Protein 4NU3 (pdb70)

Radius of gyration: 23.84 Å; Cα contacts (8 Å, |Δi|>4): 1378; chains: 2; bounding box: 38×52×74 Å

Foldseek 3Di:
DPDDDDFQDQPLLLQAQEEEEAAEAEDDAAAAEGEYEYPPAFPVRYPDQCWDDDDAQQWIDGPRYNYTYGYCPGDPPRNVSSVVNLVSLVVSLCVLQPDDDWPEECVVVQEQEPEEAEATEYEYCAHHEHEAEYEDEDALPTAYRHHEAYEYEYEAQYEYHYYHNHAQARYEYHYAAEYEAYAQYEEGHEYSYAAEYEYDHAYEYAYHHYHHYYYYYYHYYGHYHD/DPDDDDFQDQPLLLQAQEEEEAAEAEDDAAAEEGEYEYPPAFCVRHYDQPWDDDDAQQWIDGPRYNYTYGYCPGDPPRVVSSVVSLVSLVVSLCVLQPDDDWPEECVVVQEQAPEEAEATEYEYCAHHEHAAEYEDEDALPTAHRYHEAYEYEYEAPYEYHYYHNDAQARYEYHYAAEYEAYACYEEGHEYSYAAEYEYDHAYEYAYHHYHHHYYYYYHYYGYYD

Secondary structure (DSSP, 8-state):
----PPPPP-GGGGGEEEEESSEEEEES--EEESEEEE-SS-GGGEESS--B-SS-SS-BB-TTEES-EEETTS-TTHHHHHHHHHHHHHHHHHHHHT--S-SEESGGGGB-TT-EE-SEEEEESS-EEE-S-EEEE--TT--EEEEESS-EEE-TT-BEEEETT--GGGEEEEESS-EEE-TT-EEEEEEEESS-EEE-TT-EEEEEEEESSEEEEES-EEE---/-----PPP--GGGGGEEEEESSEEEEES--EEESEEEESSS-GGGEESS--B-SS-SS-BB-TTEES-EEETTS-TTHHHHHHHHHHHHHHHHHHHHT--S-SEESGGGGB-TT-EE-SEEEEESS-EEE-S-EEEE--TT--EEEEESS-EEE-TT-BEEEETT--GGGEEEEESS-EEE-TT-EEEEEEEESS-EEE-TT-EEEEEEEESSEEEEES-EEE--

B-factor: mean 10.72, std 6.38, range [4.36, 47.34]

Sequence (451 aa):
SGQTLDLVNLGVAANFAILSKTGITDVYKSAITGDIGVVSPAAATYITTGFGLTQDSSTTYATSPQVTGLIYAADYSTPTPSRLTTAVGDMQIAYDNAAGRLNPDFLNLGAGTIGGKTLTPGLYKWTSTLNIPTDITISGSSTDVWIFQVAGNLNMSSAVRITLAGGAQAKNIFWQTAGAVTLGSTSHFEGNILSQTGINMKTAASINGRMMAQTAVTLQMNTVTIPQSGQTLDLVNLGVAANFAILSKTGITDVYKSAITGDIGVVSPAAATYITGFGLTQDSSTTYATSPQVTGLIYAADYSTPTPSRLTTAVGDMQIAYDNAAGRLNPDFLNLGAGTIGGKTLTPGLYKWTSTLNIPTDITISGSSTDVWIFQVAGNLNMSSAVRITLAGGAQAKNIFWQTAGAVTLGSTSHFEGNILSQTGINMKTAASINGRMMAQTAVTLQMNTVTIP

Organism: Flavobacterium frigoris (strain PS1) (NCBI:txid1086011)

InterPro domains:
  IPR021884 Ice-binding protein [PF11999] (75-273)

Structure (mmCIF, N/CA/C/O backbone):
data_4NU3
#
_entry.id   4NU3
#
_cell.length_a   31.681
_cell.length_b   51.459
_cell.length_c   75.230
_cell.angle_alpha   104.41
_cell.angle_beta   96.85
_cell.angle_gamma   97.67
#
_symmetry.space_group_name_H-M   'P 1'
#
loop_
_entity.id
_entity.type
_entity.pdbx_description
1 polymer 'ice-binding protein'
2 non-polymer 'SULFATE ION'
3 non-polymer 'SODIUM ION'
4 water water
#
loop_
_atom_site.group_PDB
_atom_site.id
_atom_site.type_symbol
_atom_site.label_atom_id
_atom_site.label_alt_id
_atom_site.label_comp_id
_atom_site.label_asym_id
_atom_site.label_entity_id
_atom_site.label_seq_id
_atom_site.pdbx_PDB_ins_code
_atom_site.Cartn_x
_atom_site.Cartn_y
_atom_site.Cartn_z
_atom_site.occupancy
_atom_site.B_iso_or_equiv
_atom_site.auth_seq_id
_atom_site.auth_comp_id
_atom_site.auth_asym_id
_atom_site.auth_atom_id
_atom_site.pdbx_PDB_model_num
ATOM 1 N N . SER A 1 30 ? -6.092 -16.261 22.107 1.00 25.12 31 SER A N 1
ATOM 2 C CA . SER A 1 30 ? -5.836 -15.352 23.259 1.00 23.89 31 SER A CA 1
ATOM 3 C C . SER A 1 30 ? -4.861 -14.262 22.843 1.00 20.39 31 SER A C 1
ATOM 4 O O . SER A 1 30 ? -4.335 -14.260 21.740 1.00 23.14 31 SER A O 1
ATOM 7 N N . GLY A 1 31 ? -4.617 -13.300 23.713 1.00 16.28 32 GLY A N 1
ATOM 8 C CA . GLY A 1 31 ? -3.649 -12.280 23.359 1.00 12.71 32 GLY A CA 1
ATOM 9 C C . GLY A 1 31 ? -4.308 -11.050 22.810 1.00 10.24 32 GLY A C 1
ATOM 10 O O . GLY A 1 31 ? -5.357 -10.701 23.254 1.00 9.77 32 GLY A O 1
ATOM 11 N N . GLN A 1 32 ? -3.680 -10.387 21.869 1.00 9.60 33 GLN A N 1
ATOM 12 C CA . GLN A 1 32 ? -4.210 -9.151 21.358 1.00 8.99 33 GLN A CA 1
ATOM 13 C C . GLN A 1 32 ? -5.536 -9.398 20.691 1.00 9.59 33 GLN A C 1
ATOM 14 O O . GLN A 1 32 ? -5.693 -10.294 19.894 1.00 11.56 33 GLN A O 1
ATOM 20 N N . THR A 1 33 ? -6.525 -8.546 21.024 1.00 8.58 34 THR A N 1
ATOM 21 C CA . THR A 1 33 ? -7.872 -8.758 20.540 1.00 8.60 34 THR A CA 1
ATOM 22 C C . THR A 1 33 ? -8.140 -8.187 19.142 1.00 10.00 34 THR A C 1
ATOM 23 O O . THR A 1 33 ? -9.090 -8.559 18.482 1.00 10.90 34 THR A O 1
ATOM 27 N N . LEU A 1 34 ? -7.348 -7.235 18.743 1.00 10.24 35 LEU A N 1
ATOM 28 C CA . LEU A 1 34 ? -7.562 -6.598 17.446 1.00 9.75 35 LEU A CA 1
ATOM 29 C C . LEU A 1 34 ? -7.292 -7.487 16.295 1.00 11.07 35 LEU A C 1
ATOM 30 O O . LEU A 1 34 ? -6.189 -7.966 16.171 1.00 12.13 35 LEU A O 1
ATOM 35 N N . ASP A 1 35 ? -8.301 -7.797 15.482 1.00 11.11 36 ASP A N 1
ATOM 36 C CA . ASP A 1 35 ? -8.092 -8.788 14.428 1.00 13.27 36 ASP A CA 1
ATOM 37 C C . ASP A 1 35 ? -7.433 -8.202 13.170 1.00 10.13 36 ASP A C 1
ATOM 38 O O . ASP A 1 35 ? -7.614 -7.006 12.805 1.00 8.98 36 ASP A O 1
ATOM 43 N N . LEU A 1 36 ? -6.659 -9.013 12.484 1.00 10.49 37 LEU A N 1
ATOM 44 C CA . LEU A 1 36 ? -6.102 -8.678 11.188 1.00 11.74 37 LEU A CA 1
ATOM 45 C C . LEU A 1 36 ? -7.206 -8.283 10.227 1.00 9.64 37 LEU A C 1
ATOM 46 O O . LEU A 1 36 ? -8.328 -8.677 10.338 1.00 8.31 37 LEU A O 1
ATOM 51 N N . VAL A 1 37 ? -6.836 -7.471 9.227 1.00 8.69 38 VAL A N 1
ATOM 52 C CA . VAL A 1 37 ? -7.703 -7.192 8.086 1.00 7.82 38 VAL A CA 1
ATOM 53 C C . VAL A 1 37 ? -7.444 -8.329 7.095 1.00 8.19 38 VAL A C 1
ATOM 54 O O . VAL A 1 37 ? -6.339 -8.492 6.555 1.00 9.39 38 VAL A O 1
ATOM 58 N N . ASN A 1 38 ? -8.498 -8.968 6.696 1.00 8.40 39 ASN A N 1
ATOM 59 C CA . ASN A 1 38 ? -8.480 -9.987 5.661 1.00 9.63 39 ASN A CA 1
ATOM 60 C C . ASN A 1 38 ? -8.471 -9.334 4.265 1.00 8.06 39 ASN A C 1
ATOM 61 O O . ASN A 1 38 ? -9.429 -8.683 3.865 1.00 7.76 39 ASN A O 1
ATOM 66 N N . LEU A 1 39 ? -7.400 -9.548 3.502 1.00 6.81 40 LEU A N 1
ATOM 67 C CA . LEU A 1 39 ? -7.301 -8.999 2.153 1.00 7.01 40 LEU A CA 1
ATOM 68 C C . LEU A 1 39 ? -7.875 -9.926 1.092 1.00 7.27 40 LEU A C 1
ATOM 69 O O . LEU A 1 39 ? -7.935 -9.531 -0.082 1.00 7.41 40 LEU A O 1
ATOM 74 N N . GLY A 1 40 ? -8.208 -11.169 1.433 1.00 7.37 41 GLY A N 1
ATOM 75 C CA . GLY A 1 40 ? -8.692 -12.096 0.423 1.00 7.50 41 GLY A CA 1
ATOM 76 C C . GLY A 1 40 ? -7.645 -12.277 -0.682 1.00 7.57 41 GLY A C 1
ATOM 77 O O . GLY A 1 40 ? -6.444 -12.315 -0.388 1.00 8.33 41 GLY A O 1
ATOM 78 N N . VAL A 1 41 ? -8.119 -12.321 -1.939 1.00 8.01 42 VAL A N 1
ATOM 79 C CA . VAL A 1 41 ? -7.279 -12.590 -3.099 1.00 9.97 42 VAL A CA 1
ATOM 80 C C . VAL A 1 41 ? -6.387 -11.374 -3.354 1.00 8.41 42 VAL A C 1
ATOM 81 O O . VAL A 1 41 ? -5.333 -11.525 -3.977 1.00 8.40 42 VAL A O 1
ATOM 85 N N . ALA A 1 42 ? -6.737 -10.191 -2.857 1.00 8.35 43 ALA A N 1
ATOM 86 C CA . ALA A 1 42 ? -5.829 -9.022 -2.957 1.00 7.95 43 ALA A CA 1
ATOM 87 C C . ALA A 1 42 ? -4.458 -9.261 -2.290 1.00 7.64 43 ALA A C 1
ATOM 88 O O . ALA A 1 42 ? -3.488 -8.592 -2.691 1.00 8.53 43 ALA A O 1
ATOM 90 N N . ALA A 1 43 ? -4.352 -10.208 -1.315 1.00 7.07 44 ALA A N 1
ATOM 91 C CA . ALA A 1 43 ? -3.086 -10.501 -0.679 1.00 7.42 44 ALA A CA 1
ATOM 92 C C . ALA A 1 43 ? -2.095 -11.008 -1.715 1.00 7.49 44 ALA A C 1
ATOM 93 O O . ALA A 1 43 ? -0.923 -11.015 -1.417 1.00 8.07 44 ALA A O 1
ATOM 95 N N . ASN A 1 44 ? -2.542 -11.444 -2.880 1.00 8.45 45 ASN A N 1
ATOM 96 C CA . ASN A 1 44 ? -1.609 -11.995 -3.872 1.00 9.86 45 ASN A CA 1
ATOM 97 C C . ASN A 1 44 ? -0.933 -10.999 -4.761 1.00 9.78 45 ASN A C 1
ATOM 98 O O . ASN A 1 44 ? -0.165 -11.349 -5.619 1.00 11.77 45 ASN A O 1
ATOM 103 N N . PHE A 1 45 ? -1.128 -9.745 -4.498 1.00 6.16 46 PHE A N 1
ATOM 104 C CA . PHE A 1 45 ? -0.578 -8.611 -5.258 1.00 7.44 46 PHE A CA 1
ATOM 105 C C . PHE A 1 45 ? 0.302 -7.730 -4.403 1.00 7.41 46 PHE A C 1
ATOM 106 O O . PHE A 1 45 ? -0.005 -7.397 -3.230 1.00 8.12 46 PHE A O 1
ATOM 114 N N . ALA A 1 46 ? 1.428 -7.307 -5.005 1.00 7.15 47 ALA A N 1
ATOM 115 C CA . ALA A 1 46 ? 2.175 -6.217 -4.419 1.00 6.57 47 ALA A CA 1
ATOM 116 C C . ALA A 1 46 ? 1.480 -4.900 -4.754 1.00 5.69 47 ALA A C 1
ATOM 117 O O . ALA A 1 46 ? 1.559 -3.958 -4.009 1.00 6.48 47 ALA A O 1
ATOM 119 N N . ILE A 1 47 ? 0.821 -4.798 -5.942 1.00 5.87 48 ILE A N 1
ATOM 120 C CA . ILE A 1 47 ? 0.128 -3.597 -6.365 1.00 5.74 48 ILE A CA 1
ATOM 121 C C . ILE A 1 47 ? -1.198 -4.055 -7.009 1.00 5.61 48 ILE A C 1
ATOM 122 O O . ILE A 1 47 ? -1.176 -4.904 -7.909 1.00 6.30 48 ILE A O 1
ATOM 127 N N . LEU A 1 48 ? -2.326 -3.409 -6.622 1.00 5.39 49 LEU A N 1
ATOM 128 C CA . LEU A 1 48 ? -3.563 -3.645 -7.191 1.00 5.77 49 LEU A CA 1
ATOM 129 C C . LEU A 1 48 ? -4.285 -2.342 -7.281 1.00 6.91 49 LEU A C 1
ATOM 130 O O . LEU A 1 48 ? -4.402 -1.689 -6.291 1.00 7.05 49 LEU A O 1
ATOM 135 N N . SER A 1 49 ? -4.765 -2.000 -8.477 1.00 6.86 50 SER A N 1
ATOM 136 C CA . SER A 1 49 ? -5.547 -0.772 -8.596 1.00 6.77 50 SER A CA 1
ATOM 137 C C . SER A 1 49 ? -6.678 -0.947 -9.569 1.00 7.56 50 SER A C 1
ATOM 138 O O . SER A 1 49 ? -6.798 -1.916 -10.285 1.00 7.34 50 SER A O 1
ATOM 141 N N . LYS A 1 50 ? -7.545 0.074 -9.592 1.00 6.58 51 LYS A N 1
ATOM 142 C CA . LYS A 1 50 ? -8.692 0.049 -10.472 1.00 6.09 51 LYS A CA 1
ATOM 143 C C . LYS A 1 50 ? -8.554 0.753 -11.786 1.00 6.56 51 LYS A C 1
ATOM 144 O O . LYS A 1 50 ? -9.176 0.368 -12.738 1.00 6.97 51 LYS A O 1
ATOM 150 N N . THR A 1 51 ? -7.780 1.832 -11.808 1.00 6.72 52 THR A N 1
ATOM 151 C CA . THR A 1 51 ? -7.756 2.718 -12.967 1.00 7.96 52 THR A CA 1
ATOM 152 C C . THR A 1 51 ? -6.421 2.740 -13.611 1.00 8.84 52 THR A C 1
ATOM 153 O O . THR A 1 51 ? -6.287 3.279 -14.704 1.00 9.62 52 THR A O 1
ATOM 157 N N . GLY A 1 52 ? -5.377 2.297 -12.953 1.00 7.13 53 GLY A N 1
ATOM 158 C CA . GLY A 1 52 ? -4.120 2.242 -13.683 1.00 7.46 53 GLY A CA 1
ATOM 159 C C . GLY A 1 52 ? -2.920 2.232 -12.808 1.00 7.66 53 GLY A C 1
ATOM 160 O O . GLY A 1 52 ? -2.999 2.375 -11.598 1.00 7.73 53 GLY A O 1
ATOM 161 N N . ILE A 1 53 ? -1.795 1.893 -13.420 1.00 8.09 54 ILE A N 1
ATOM 162 C CA . ILE A 1 53 ? -0.511 1.968 -12.760 1.00 9.25 54 ILE A CA 1
ATOM 163 C C . ILE A 1 53 ? 0.461 2.685 -13.686 1.00 10.38 54 ILE A C 1
ATOM 164 O O . ILE A 1 53 ? 0.662 2.220 -14.830 1.00 11.42 54 ILE A O 1
ATOM 169 N N . THR A 1 54 ? 1.027 3.825 -13.234 1.00 9.23 55 THR A N 1
ATOM 170 C CA . THR A 1 54 ? 1.959 4.663 -14.041 1.00 9.77 55 THR A CA 1
ATOM 171 C C . THR A 1 54 ? 3.352 4.477 -13.438 1.00 9.20 55 THR A C 1
ATOM 172 O O . THR A 1 54 ? 3.571 4.710 -12.239 1.00 10.22 55 THR A O 1
ATOM 176 N N . ASP A 1 55 ? 4.340 4.036 -14.244 1.00 7.89 56 ASP A N 1
ATOM 177 C CA . ASP A 1 55 ? 5.713 3.819 -13.772 1.00 7.87 56 ASP A CA 1
ATOM 178 C C . ASP A 1 55 ? 6.650 4.660 -14.659 1.00 6.63 56 ASP A C 1
ATOM 179 O O . ASP A 1 55 ? 6.513 4.671 -15.867 1.00 6.19 56 ASP A O 1
ATOM 184 N N . VAL A 1 56 ? 7.593 5.313 -14.007 1.00 6.55 57 VAL A N 1
ATOM 185 C CA . VAL A 1 56 ? 8.688 5.916 -14.734 1.00 7.19 57 VAL A CA 1
ATOM 186 C C . VAL A 1 56 ? 10.029 5.523 -14.115 1.00 6.94 57 VAL A C 1
ATOM 187 O O . VAL A 1 56 ? 10.070 5.087 -12.945 1.00 7.00 57 VAL A O 1
ATOM 191 N N . TYR A 1 57 ? 11.060 5.547 -14.920 1.00 7.54 58 TYR A N 1
ATOM 192 C CA . TYR A 1 57 ? 12.381 5.081 -14.618 1.00 7.85 58 TYR A CA 1
ATOM 193 C C . TYR A 1 57 ? 12.299 3.552 -14.360 1.00 6.98 58 TYR A C 1
ATOM 194 O O . TYR A 1 57 ? 11.379 2.936 -14.804 1.00 7.45 58 TYR A O 1
ATOM 203 N N . LYS A 1 58 ? 13.296 2.941 -13.683 1.00 7.65 59 LYS A N 1
ATOM 204 C CA . LYS A 1 58 ? 13.310 1.479 -13.490 1.00 7.75 59 LYS A CA 1
ATOM 205 C C . LYS A 1 58 ? 13.008 1.149 -12.044 1.00 6.85 59 LYS A C 1
ATOM 206 O O . LYS A 1 58 ? 13.800 1.404 -11.150 1.00 8.35 59 LYS A O 1
ATOM 212 N N . SER A 1 59 ? 11.795 0.677 -11.789 1.00 6.80 60 SER A N 1
ATOM 213 C CA . SER A 1 59 ? 11.333 0.125 -10.529 1.00 6.42 60 SER A CA 1
ATOM 214 C C . SER A 1 59 ? 11.707 -1.356 -10.413 1.00 6.33 60 SER A C 1
ATOM 215 O O . SER A 1 59 ? 12.211 -1.960 -11.364 1.00 7.91 60 SER A O 1
ATOM 218 N N . ALA A 1 60 ? 11.646 -1.826 -9.202 1.00 6.54 61 ALA A N 1
ATOM 219 C CA . ALA A 1 60 ? 11.890 -3.257 -8.853 1.00 5.42 61 ALA A CA 1
ATOM 220 C C . ALA A 1 60 ? 10.781 -3.731 -7.986 1.00 5.31 61 ALA A C 1
ATOM 221 O O . ALA A 1 60 ? 10.777 -3.465 -6.807 1.00 5.24 61 ALA A O 1
ATOM 223 N N . ILE A 1 61 ? 9.826 -4.367 -8.624 1.00 5.28 62 ILE A N 1
ATOM 224 C CA . ILE A 1 61 ? 8.639 -4.849 -7.946 1.00 6.27 62 ILE A CA 1
ATOM 225 C C . ILE A 1 61 ? 8.830 -6.368 -7.658 1.00 5.82 62 ILE A C 1
ATOM 226 O O . ILE A 1 61 ? 9.376 -7.089 -8.493 1.00 7.31 62 ILE A O 1
ATOM 231 N N . THR A 1 62 ? 8.492 -6.816 -6.436 1.00 5.53 63 THR A N 1
ATOM 232 C CA . THR A 1 62 ? 8.441 -8.250 -6.066 1.00 5.95 63 THR A CA 1
ATOM 233 C C . THR A 1 62 ? 7.026 -8.512 -5.709 1.00 5.13 63 THR A C 1
ATOM 234 O O . THR A 1 62 ? 6.529 -7.963 -4.762 1.00 5.94 63 THR A O 1
ATOM 238 N N . GLY A 1 63 ? 6.429 -9.487 -6.428 1.00 4.93 64 GLY A N 1
ATOM 239 C CA . GLY A 1 63 ? 5.091 -9.787 -6.359 1.00 5.43 64 GLY A CA 1
ATOM 240 C C . GLY A 1 63 ? 4.282 -9.350 -7.571 1.00 5.77 64 GLY A C 1
ATOM 241 O O . GLY A 1 63 ? 4.747 -8.591 -8.374 1.00 5.79 64 GLY A O 1
ATOM 242 N N . ASP A 1 64 ? 3.070 -9.838 -7.628 1.00 5.82 65 ASP A N 1
ATOM 243 C CA . ASP A 1 64 ? 2.199 -9.652 -8.759 1.00 6.63 65 ASP A CA 1
ATOM 244 C C . ASP A 1 64 ? 1.549 -8.264 -8.777 1.00 6.83 65 ASP A C 1
ATOM 245 O O . ASP A 1 64 ? 1.390 -7.593 -7.765 1.00 7.13 65 ASP A O 1
ATOM 250 N N . ILE A 1 65 ? 1.185 -7.770 -9.985 1.00 6.79 66 ILE A N 1
ATOM 251 C CA . ILE A 1 65 ? 0.520 -6.449 -10.114 1.00 7.12 66 ILE A CA 1
ATOM 252 C C . ILE A 1 65 ? -0.701 -6.624 -10.954 1.00 6.53 66 ILE A C 1
ATOM 253 O O . ILE A 1 65 ? -0.774 -7.471 -11.818 1.00 6.81 66 ILE A O 1
ATOM 258 N N . GLY A 1 66 ? -1.754 -5.916 -10.572 1.00 6.26 67 GLY A N 1
ATOM 259 C CA . GLY A 1 66 ? -2.980 -6.039 -11.323 1.00 6.83 67 GLY A CA 1
ATOM 260 C C . GLY A 1 66 ? -3.815 -4.804 -11.369 1.00 5.98 67 GLY A C 1
ATOM 261 O O . GLY A 1 66 ? -3.749 -3.970 -10.472 1.00 7.30 67 GLY A O 1
ATOM 262 N N A VAL A 1 67 ? -4.640 -4.708 -12.431 0.62 7.07 68 VAL A N 1
ATOM 263 N N B VAL A 1 67 ? -4.546 -4.650 -12.491 0.38 6.40 68 VAL A N 1
ATOM 264 C CA A VAL A 1 67 ? -5.515 -3.566 -12.685 0.62 6.50 68 VAL A CA 1
ATOM 265 C CA B VAL A 1 67 ? -5.566 -3.608 -12.645 0.38 5.86 68 VAL A CA 1
ATOM 266 C C A VAL A 1 67 ? -6.870 -4.097 -13.205 0.62 5.89 68 VAL A C 1
ATOM 267 C C B VAL A 1 67 ? -6.892 -4.150 -13.152 0.38 5.65 68 VAL A C 1
ATOM 268 O O A VAL A 1 67 ? -6.910 -4.927 -14.129 0.62 6.11 68 VAL A O 1
ATOM 269 O O B VAL A 1 67 ? -6.951 -5.013 -14.016 0.38 5.68 68 VAL A O 1
ATOM 276 N N . SER A 1 68 ? -7.954 -3.617 -12.561 1.00 5.61 69 SER A N 1
ATOM 277 C CA . SER A 1 68 ? -9.316 -3.921 -12.973 1.00 6.01 69 SER A CA 1
ATOM 278 C C . SER A 1 68 ? -10.255 -2.920 -12.311 1.00 6.36 69 SER A C 1
ATOM 279 O O . SER A 1 68 ? -10.105 -2.689 -11.133 1.00 6.63 69 SER A O 1
ATOM 282 N N . PRO A 1 69 ? -11.273 -2.405 -13.035 1.00 6.86 70 PRO A N 1
ATOM 283 C CA . PRO A 1 69 ? -11.724 -2.789 -14.338 1.00 6.99 70 PRO A CA 1
ATOM 284 C C . PRO A 1 69 ? -10.964 -2.228 -15.524 1.00 8.15 70 PRO A C 1
ATOM 285 O O . PRO A 1 69 ? -11.322 -2.607 -16.635 1.00 8.61 70 PRO A O 1
ATOM 289 N N . ALA A 1 70 ? -9.980 -1.352 -15.319 1.00 7.11 71 ALA A N 1
ATOM 290 C CA . ALA A 1 70 ? -9.222 -0.860 -16.466 1.00 7.48 71 ALA A CA 1
ATOM 291 C C . ALA A 1 70 ? -8.439 -1.969 -17.150 1.00 7.78 71 ALA A C 1
ATOM 292 O O . ALA A 1 70 ? -8.035 -2.944 -16.548 1.00 8.19 71 ALA A O 1
ATOM 294 N N . ALA A 1 71 ? -8.122 -1.709 -18.424 1.00 8.74 72 ALA A N 1
ATOM 295 C CA . ALA A 1 71 ? -7.384 -2.653 -19.264 1.00 9.39 72 ALA A CA 1
ATOM 296 C C . ALA A 1 71 ? -5.907 -2.434 -19.128 1.00 9.54 72 ALA A C 1
ATOM 297 O O . ALA A 1 71 ? -5.428 -1.467 -18.526 1.00 8.43 72 ALA A O 1
ATOM 299 N N . ALA A 1 72 ? -5.146 -3.331 -19.754 1.00 9.34 73 ALA A N 1
ATOM 300 C CA . ALA A 1 72 ? -3.689 -3.338 -19.666 1.00 9.53 73 ALA A CA 1
ATOM 301 C C . ALA A 1 72 ? -3.030 -2.103 -20.272 1.00 9.61 73 ALA A C 1
ATOM 302 O O . ALA A 1 72 ? -1.951 -1.708 -19.851 1.00 9.70 73 ALA A O 1
ATOM 304 N N . THR A 1 73 ? -3.741 -1.444 -21.163 1.00 8.95 74 THR A N 1
ATOM 305 C CA . THR A 1 73 ? -3.277 -0.173 -21.726 1.00 10.54 74 THR A CA 1
ATOM 306 C C . THR A 1 73 ? -3.099 0.912 -20.639 1.00 9.20 74 THR A C 1
ATOM 307 O O . THR A 1 73 ? -2.352 1.845 -20.805 1.00 9.70 74 THR A O 1
ATOM 311 N N . TYR A 1 74 ? -3.731 0.709 -19.452 1.00 8.72 75 TYR A N 1
ATOM 312 C CA . TYR A 1 74 ? -3.568 1.621 -18.325 1.00 9.17 75 TYR A CA 1
ATOM 313 C C . TYR A 1 74 ? -2.457 1.250 -17.377 1.00 8.73 75 TYR A C 1
ATOM 314 O O . TYR A 1 74 ? -2.307 1.972 -16.362 1.00 9.26 75 TYR A O 1
ATOM 323 N N . ILE A 1 75 ? -1.607 0.312 -17.783 1.00 7.28 76 ILE A N 1
ATOM 324 C CA . ILE A 1 75 ? -0.359 0.010 -17.092 1.00 9.44 76 ILE A CA 1
ATOM 325 C C . ILE A 1 75 ? 0.748 0.503 -17.976 1.00 9.23 76 ILE A C 1
ATOM 326 O O . ILE A 1 75 ? 1.015 -0.093 -19.042 1.00 9.34 76 ILE A O 1
ATOM 331 N N A THR A 1 76 ? 1.447 1.535 -17.533 0.38 9.65 77 THR A N 1
ATOM 332 N N B THR A 1 76 ? 1.371 1.624 -17.590 0.62 9.11 77 THR A N 1
ATOM 333 C CA A THR A 1 76 ? 2.343 2.247 -18.422 0.38 9.98 77 THR A CA 1
ATOM 334 C CA B THR A 1 76 ? 2.369 2.283 -18.451 0.62 8.99 77 THR A CA 1
ATOM 335 C C A THR A 1 76 ? 3.730 2.353 -17.822 0.38 8.59 77 THR A C 1
ATOM 336 C C B THR A 1 76 ? 3.735 2.335 -17.825 0.62 7.77 77 THR A C 1
ATOM 337 O O A THR A 1 76 ? 3.905 2.492 -16.611 0.38 8.67 77 THR A O 1
ATOM 338 O O B THR A 1 76 ? 3.926 2.439 -16.611 0.62 7.86 77 THR A O 1
ATOM 345 N N . GLY A 1 77 ? 4.749 2.214 -18.664 1.00 8.15 78 GLY A N 1
ATOM 346 C CA . GLY A 1 77 ? 6.106 2.353 -18.231 1.00 8.65 78 GLY A CA 1
ATOM 347 C C . GLY A 1 77 ? 6.857 1.063 -17.812 1.00 9.14 78 GLY A C 1
ATOM 348 O O . GLY A 1 77 ? 8.080 1.112 -17.502 1.00 8.46 78 GLY A O 1
ATOM 349 N N . PHE A 1 78 ? 6.144 -0.048 -17.857 1.00 9.80 79 PHE A N 1
ATOM 350 C CA . PHE A 1 78 ? 6.786 -1.291 -17.404 1.00 10.16 79 PHE A CA 1
ATOM 351 C C . PHE A 1 78 ? 7.505 -2.065 -18.516 1.00 12.76 79 PHE A C 1
ATOM 352 O O . PHE A 1 78 ? 8.012 -3.155 -18.241 1.00 14.23 79 PHE A O 1
ATOM 360 N N . GLY A 1 79 ? 7.388 -1.614 -19.758 1.00 12.85 80 GLY A N 1
ATOM 361 C CA . GLY A 1 79 ? 8.011 -2.415 -20.849 1.00 13.80 80 GLY A CA 1
ATOM 362 C C . GLY A 1 79 ? 7.294 -3.756 -20.957 1.00 15.33 80 GLY A C 1
ATOM 363 O O . GLY A 1 79 ? 7.909 -4.803 -21.142 1.00 15.84 80 GLY A O 1
ATOM 364 N N . LEU A 1 80 ? 5.993 -3.690 -20.783 1.00 15.71 81 LEU A N 1
ATOM 365 C CA . LEU A 1 80 ? 5.107 -4.833 -20.689 1.00 17.16 81 LEU A CA 1
ATOM 366 C C . LEU A 1 80 ? 5.163 -5.693 -21.956 1.00 17.07 81 LEU A C 1
ATOM 367 O O . LEU A 1 80 ? 5.034 -5.144 -23.089 1.00 17.88 81 LEU A O 1
ATOM 372 N N . THR A 1 81 ? 5.348 -7.005 -21.817 1.00 15.43 82 THR A N 1
ATOM 373 C CA . THR A 1 81 ? 5.327 -7.915 -22.958 1.00 18.63 82 THR A CA 1
ATOM 374 C C . THR A 1 81 ? 4.366 -9.031 -22.701 1.00 18.93 82 THR A C 1
ATOM 375 O O . THR A 1 81 ? 4.336 -9.632 -21.625 1.00 17.47 82 THR A O 1
ATOM 379 N N . GLN A 1 82 ? 3.518 -9.276 -23.687 1.00 20.23 83 GLN A N 1
ATOM 380 C CA . GLN A 1 82 ? 2.591 -10.357 -23.586 1.00 22.18 83 GLN A CA 1
ATOM 381 C C . GLN A 1 82 ? 2.851 -11.278 -24.752 1.00 23.49 83 GLN A C 1
ATOM 382 O O . GLN A 1 82 ? 2.179 -11.194 -25.774 1.00 25.70 83 GLN A O 1
ATOM 388 N N . ASP A 1 83 ? 3.862 -12.131 -24.603 1.00 24.77 84 ASP A N 1
ATOM 389 C CA . ASP A 1 83 ? 4.402 -12.884 -25.727 1.00 30.19 84 ASP A CA 1
ATOM 390 C C . ASP A 1 83 ? 4.103 -14.379 -25.700 1.00 27.97 84 ASP A C 1
ATOM 391 O O . ASP A 1 83 ? 4.374 -15.078 -26.683 1.00 29.24 84 ASP A O 1
ATOM 396 N N . SER A 1 84 ? 3.550 -14.859 -24.598 1.00 25.66 85 SER A N 1
ATOM 397 C CA . SER A 1 84 ? 3.451 -16.287 -24.357 1.00 22.16 85 SER A CA 1
ATOM 398 C C . SER A 1 84 ? 2.117 -16.748 -23.703 1.00 19.81 85 SER A C 1
ATOM 399 O O . SER A 1 84 ? 1.640 -17.859 -23.891 1.00 21.18 85 SER A O 1
ATOM 402 N N . SER A 1 85 ? 1.560 -15.918 -22.874 1.00 19.14 86 SER A N 1
ATOM 403 C CA . SER A 1 85 ? 0.313 -16.231 -22.207 1.00 17.77 86 SER A CA 1
ATOM 404 C C . SER A 1 85 ? -0.660 -15.172 -22.562 1.00 16.86 8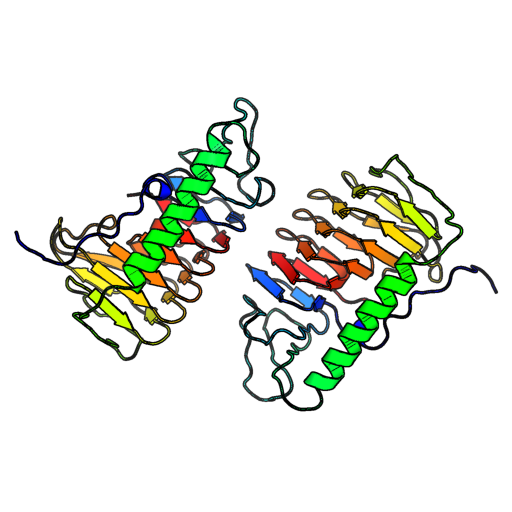6 SER A C 1
ATOM 405 O O . SER A 1 85 ? -0.266 -14.014 -22.663 1.00 18.08 86 SER A O 1
ATOM 408 N N . THR A 1 86 ? -1.933 -15.504 -22.758 1.00 13.39 87 THR A N 1
ATOM 409 C CA . THR A 1 86 ? -2.969 -14.498 -22.823 1.00 12.97 87 THR A CA 1
ATOM 410 C C . THR A 1 86 ? -3.541 -14.192 -21.444 1.00 10.59 87 THR A C 1
ATOM 411 O O . THR A 1 86 ? -4.413 -13.295 -21.354 1.00 10.55 87 THR A O 1
ATOM 415 N N . THR A 1 87 ? -3.064 -14.847 -20.381 1.00 9.56 88 THR A N 1
ATOM 416 C CA . THR A 1 87 ? -3.596 -14.621 -18.988 1.00 8.59 88 THR A CA 1
ATOM 417 C C . THR A 1 87 ? -2.798 -13.582 -18.206 1.00 7.86 88 THR A C 1
ATOM 418 O O . THR A 1 87 ? -3.298 -13.146 -17.170 1.00 8.13 88 THR A O 1
ATOM 422 N N . TYR A 1 88 ? -1.578 -13.316 -18.626 1.00 7.28 89 TYR A N 1
ATOM 423 C CA . TYR A 1 88 ? -0.696 -12.407 -17.907 1.00 7.37 89 TYR A CA 1
ATOM 424 C C . TYR A 1 88 ? 0.327 -11.814 -18.877 1.00 7.22 89 TYR A C 1
ATOM 425 O O . TYR A 1 88 ? 0.467 -12.218 -20.024 1.00 7.91 89 TYR A O 1
ATOM 434 N N . ALA A 1 89 ? 1.036 -10.791 -18.378 1.00 6.90 90 ALA A N 1
ATOM 435 C CA . ALA A 1 89 ? 2.170 -10.213 -19.002 1.00 7.13 90 ALA A CA 1
ATOM 436 C C . ALA A 1 89 ? 3.364 -10.166 -18.114 1.00 6.74 90 ALA A C 1
ATOM 437 O O . ALA A 1 89 ? 3.265 -10.408 -16.925 1.00 6.74 90 ALA A O 1
ATOM 439 N N . THR A 1 90 ? 4.530 -9.905 -18.690 1.00 8.49 91 THR A N 1
ATOM 440 C CA . THR A 1 90 ? 5.784 -9.875 -17.987 1.00 8.66 91 THR A CA 1
ATOM 441 C C . THR A 1 90 ? 6.463 -8.528 -18.158 1.00 7.98 91 THR A C 1
ATOM 442 O O . THR A 1 90 ? 6.161 -7.768 -19.093 1.00 9.50 91 THR A O 1
ATOM 446 N N . SER A 1 91 ? 7.331 -8.178 -17.242 1.00 6.76 92 SER A N 1
ATOM 447 C CA . SER A 1 91 ? 8.170 -6.958 -17.279 1.00 7.53 92 SER A CA 1
ATOM 448 C C . SER A 1 91 ? 9.502 -7.207 -16.654 1.00 8.03 92 SER A C 1
ATOM 449 O O . SER A 1 91 ? 9.576 -7.859 -15.644 1.00 6.55 92 SER A O 1
ATOM 452 N N . PRO A 1 92 ? 10.595 -6.600 -17.172 1.00 8.26 93 PRO A N 1
ATOM 453 C CA . PRO A 1 92 ? 11.934 -6.725 -16.531 1.00 8.58 93 PRO A CA 1
ATOM 454 C C . PRO A 1 92 ? 11.949 -6.075 -15.167 1.00 8.61 93 PRO A C 1
ATOM 455 O O . PRO A 1 92 ? 12.802 -6.422 -14.349 1.00 10.80 93 PRO A O 1
ATOM 459 N N . GLN A 1 93 ? 11.014 -5.194 -14.860 1.00 6.87 94 GLN A N 1
ATOM 460 C CA . GLN A 1 93 ? 10.970 -4.536 -13.600 1.00 6.62 94 GLN A CA 1
ATOM 461 C C . GLN A 1 93 ? 10.179 -5.287 -12.499 1.00 6.49 94 GLN A C 1
ATOM 462 O O . GLN A 1 93 ? 10.063 -4.819 -11.341 1.00 7.31 94 GLN A O 1
ATOM 468 N N . VAL A 1 94 ? 9.590 -6.417 -12.904 1.00 5.67 95 VAL A N 1
ATOM 469 C CA . VAL A 1 94 ? 8.680 -7.127 -11.988 1.00 5.46 95 VAL A CA 1
ATOM 470 C C . VAL A 1 94 ? 9.132 -8.588 -11.824 1.00 5.19 95 VAL A C 1
ATOM 471 O O . VAL A 1 94 ? 9.102 -9.341 -12.785 1.00 6.72 95 VAL A O 1
ATOM 475 N N . THR A 1 95 ? 9.492 -8.965 -10.574 1.00 5.19 96 THR A N 1
ATOM 476 C CA . THR A 1 95 ? 9.705 -10.374 -10.183 1.00 5.89 96 THR A CA 1
ATOM 477 C C . THR A 1 95 ? 8.344 -10.804 -9.775 1.00 6.05 96 THR A C 1
ATOM 478 O O . THR A 1 95 ? 7.992 -10.791 -8.607 1.00 5.90 96 THR A O 1
ATOM 482 N N . GLY A 1 96 ? 7.559 -11.195 -10.769 1.00 5.72 97 GLY A N 1
ATOM 483 C CA . GLY A 1 96 ? 6.153 -11.401 -10.610 1.00 6.18 97 GLY A CA 1
ATOM 484 C C . GLY A 1 96 ? 5.458 -11.240 -11.937 1.00 5.61 97 GLY A C 1
ATOM 485 O O . GLY A 1 96 ? 6.141 -11.109 -12.955 1.00 6.69 97 GLY A O 1
ATOM 486 N N . LEU A 1 97 ? 4.141 -11.297 -11.918 1.00 6.56 98 LEU A N 1
ATOM 487 C CA . LEU A 1 97 ? 3.367 -11.227 -13.210 1.00 8.23 98 LEU A CA 1
ATOM 488 C C . LEU A 1 97 ? 2.383 -10.074 -13.224 1.00 7.34 98 LEU A C 1
ATOM 489 O O . LEU A 1 97 ? 2.022 -9.529 -12.166 1.00 6.97 98 LEU A O 1
ATOM 494 N N . ILE A 1 98 ? 2.083 -9.603 -14.427 1.00 6.99 99 ILE A N 1
ATOM 495 C CA . ILE A 1 98 ? 1.141 -8.495 -14.565 1.00 8.23 99 ILE A CA 1
ATOM 496 C C . ILE A 1 98 ? -0.212 -9.005 -15.085 1.00 7.88 99 ILE A C 1
ATOM 497 O O . ILE A 1 98 ? -0.231 -9.764 -16.071 1.00 6.86 99 ILE A O 1
ATOM 502 N N . TYR A 1 99 ? -1.321 -8.567 -14.444 1.00 7.31 100 TYR A N 1
ATOM 503 C CA . TYR A 1 99 ? -2.683 -9.029 -14.733 1.00 7.27 100 TYR A CA 1
ATOM 504 C C . TYR A 1 99 ? -3.532 -7.762 -15.056 1.00 6.93 100 TYR A C 1
ATOM 505 O O . TYR A 1 99 ? -3.471 -6.783 -14.340 1.00 7.47 100 TYR A O 1
ATOM 514 N N . ALA A 1 100 ? -4.378 -7.885 -16.030 1.00 5.65 101 ALA A N 1
ATOM 515 C CA . ALA A 1 100 ? -5.294 -6.798 -16.468 1.00 6.17 101 ALA A CA 1
ATOM 516 C C . ALA A 1 100 ? -6.620 -7.345 -16.856 1.00 6.23 101 ALA A C 1
ATOM 517 O O . ALA A 1 100 ? -6.741 -8.465 -17.261 1.00 5.83 101 ALA A O 1
ATOM 519 N N . ALA A 1 101 ? -7.671 -6.519 -16.753 1.00 6.55 102 ALA A N 1
ATOM 520 C CA . ALA A 1 101 ? -9.098 -6.897 -16.909 1.00 7.22 102 ALA A CA 1
ATOM 521 C C . ALA A 1 101 ? -9.405 -7.483 -18.244 1.00 8.75 102 ALA A C 1
ATOM 522 O O . ALA A 1 101 ? -10.369 -8.262 -18.320 1.00 11.53 102 ALA A O 1
ATOM 524 N N . ASP A 1 102 ? -8.596 -7.177 -19.284 1.00 8.65 103 ASP A N 1
ATOM 525 C CA . ASP A 1 102 ? -8.880 -7.644 -20.627 1.00 8.82 103 ASP A CA 1
ATOM 526 C C . ASP A 1 102 ? -8.170 -8.921 -21.045 1.00 9.33 103 ASP A C 1
ATOM 527 O O . ASP A 1 102 ? -8.180 -9.320 -22.229 1.00 11.31 103 ASP A O 1
ATOM 532 N N . TYR A 1 103 ? -7.437 -9.500 -20.102 1.00 8.77 104 TYR A N 1
ATOM 533 C CA . TYR A 1 103 ? -6.746 -10.762 -20.372 1.00 8.11 104 TYR A CA 1
ATOM 534 C C . TYR A 1 103 ? -7.752 -11.936 -20.347 1.00 8.61 104 TYR A C 1
ATOM 535 O O . TYR A 1 103 ? -8.932 -11.764 -20.032 1.00 9.60 104 TYR A O 1
ATOM 544 N N . SER A 1 104 ? -7.259 -13.130 -20.619 1.00 9.09 105 SER A N 1
ATOM 545 C CA . SER A 1 104 ? -8.162 -14.290 -20.786 1.00 10.42 105 SER A CA 1
ATOM 546 C C . SER A 1 104 ? -8.363 -14.995 -19.421 1.00 9.38 105 SER A C 1
ATOM 547 O O . SER A 1 104 ? -7.633 -14.743 -18.488 1.00 8.87 105 SER A O 1
ATOM 550 N N . THR A 1 105 ? -9.347 -15.900 -19.336 1.00 9.34 106 THR A N 1
ATOM 551 C CA . THR A 1 105 ? -9.704 -16.677 -18.154 1.00 8.84 106 THR A CA 1
ATOM 552 C C . THR A 1 105 ? -8.491 -17.386 -17.586 1.00 8.17 106 THR A C 1
ATOM 553 O O . THR A 1 105 ? -7.680 -17.936 -18.334 1.00 8.36 106 THR A O 1
ATOM 557 N N . PRO A 1 106 ? -8.268 -17.323 -16.287 1.00 8.16 107 PRO A N 1
ATOM 558 C CA . PRO A 1 106 ? -9.196 -16.874 -15.214 1.00 7.53 107 PRO A CA 1
ATOM 559 C C . PRO A 1 106 ? -9.035 -15.410 -14.825 1.00 7.26 107 PRO A C 1
ATOM 560 O O . PRO A 1 106 ? -9.726 -14.952 -13.900 1.00 7.97 107 PRO A O 1
ATOM 564 N N . THR A 1 107 ? -8.228 -14.657 -15.583 1.00 7.45 108 THR A N 1
ATOM 565 C CA . THR A 1 107 ? -7.753 -13.345 -15.045 1.00 6.90 108 THR A CA 1
ATOM 566 C C . THR A 1 107 ? -8.852 -12.305 -14.780 1.00 6.91 108 THR A C 1
ATOM 567 O O . THR A 1 107 ? -8.865 -11.698 -13.729 1.00 6.54 108 THR A O 1
ATOM 571 N N . PRO A 1 108 ? -9.806 -12.117 -15.715 1.00 6.93 109 PRO A N 1
ATOM 572 C CA . PRO A 1 108 ? -10.827 -11.097 -15.411 1.00 7.14 109 PRO A CA 1
ATOM 573 C C . PRO A 1 108 ? -11.587 -11.384 -14.191 1.00 7.79 109 PRO A C 1
ATOM 574 O O . PRO A 1 108 ? -11.796 -10.502 -13.326 1.00 8.59 109 PRO A O 1
ATOM 578 N N . SER A 1 109 ? -11.976 -12.629 -14.012 1.00 7.50 110 SER A N 1
ATOM 579 C CA . SER A 1 109 ? -12.824 -12.948 -12.828 1.00 6.93 110 SER A CA 1
ATOM 580 C C . SER A 1 109 ? -12.025 -12.888 -11.536 1.00 6.72 110 SER A C 1
ATOM 581 O O . SER A 1 109 ? -12.486 -12.367 -10.551 1.00 6.66 110 SER A O 1
ATOM 584 N N . ARG A 1 110 ? -10.802 -13.357 -11.571 1.00 6.88 111 ARG A N 1
ATOM 585 C CA . ARG A 1 110 ? -9.938 -13.295 -10.441 1.00 7.33 111 ARG A CA 1
ATOM 586 C C . ARG A 1 110 ? -9.644 -11.812 -10.051 1.00 7.00 111 ARG A C 1
ATOM 587 O O . ARG A 1 110 ? -9.695 -11.442 -8.819 1.00 7.07 111 ARG A O 1
ATOM 595 N N . LEU A 1 111 ? -9.476 -10.965 -11.057 1.00 6.51 112 LEU A N 1
ATOM 596 C CA . LEU A 1 111 ? -9.195 -9.517 -10.739 1.00 5.78 112 LEU A CA 1
ATOM 597 C C . LEU A 1 111 ? -10.462 -8.891 -10.162 1.00 5.42 112 LEU A C 1
ATOM 598 O O . LEU A 1 111 ? -10.388 -8.115 -9.191 1.00 5.44 112 LEU A O 1
ATOM 603 N N . THR A 1 112 ? -11.611 -9.244 -10.710 1.00 5.26 113 THR A N 1
ATOM 604 C CA . THR A 1 112 ? -12.854 -8.669 -10.139 1.00 5.20 113 THR A CA 1
ATOM 605 C C . THR A 1 112 ? -12.973 -9.095 -8.697 1.00 5.16 113 THR A C 1
ATOM 606 O O . THR A 1 112 ? -13.377 -8.341 -7.889 1.00 5.65 113 THR A O 1
ATOM 610 N N . THR A 1 113 ? -12.688 -10.385 -8.425 1.00 4.90 114 THR A N 1
ATOM 611 C CA . THR A 1 113 ? -12.719 -10.854 -7.028 1.00 5.55 114 THR A CA 1
ATOM 612 C C . THR A 1 113 ? -11.753 -10.018 -6.181 1.00 5.04 114 THR A C 1
ATOM 613 O O . THR A 1 113 ? -12.049 -9.707 -4.985 1.00 5.47 114 THR A O 1
ATOM 617 N N . ALA A 1 114 ? -10.531 -9.902 -6.694 1.00 5.34 115 ALA A N 1
ATOM 618 C CA . ALA A 1 114 ? -9.477 -9.207 -5.929 1.00 5.15 115 ALA A CA 1
ATOM 619 C C . ALA A 1 114 ? -9.898 -7.798 -5.560 1.00 5.91 115 ALA A C 1
ATOM 620 O O . ALA A 1 114 ? -9.653 -7.312 -4.455 1.00 5.79 115 ALA A O 1
ATOM 622 N N . VAL 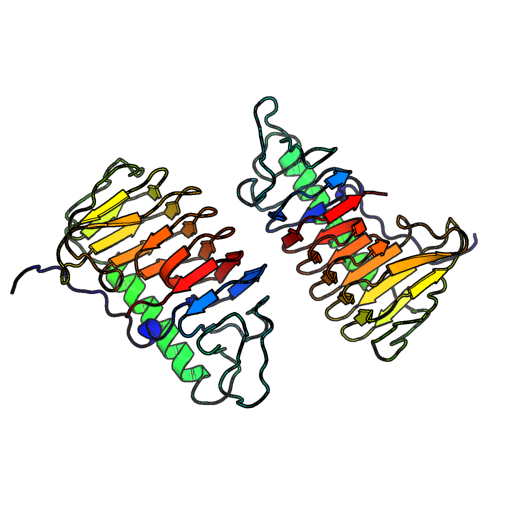A 1 115 ? -10.370 -7.090 -6.547 1.00 6.10 116 VAL A N 1
ATOM 623 C CA . VAL A 1 115 ? -10.819 -5.706 -6.359 1.00 6.17 116 VAL A CA 1
ATOM 624 C C . VAL A 1 115 ? -11.976 -5.624 -5.366 1.00 6.55 116 VAL A C 1
ATOM 625 O O . VAL A 1 115 ? -12.098 -4.721 -4.509 1.00 5.94 116 VAL A O 1
ATOM 629 N N . GLY A 1 116 ? -12.883 -6.626 -5.491 1.00 6.30 117 GLY A N 1
ATOM 630 C CA . GLY A 1 116 ? -13.986 -6.706 -4.540 1.00 5.98 117 GLY A CA 1
ATOM 631 C C . GLY A 1 116 ? -13.496 -6.992 -3.103 1.00 5.87 117 GLY A C 1
ATOM 632 O O . GLY A 1 116 ? -14.058 -6.498 -2.114 1.00 7.27 117 GLY A O 1
ATOM 633 N N . ASP A 1 117 ? -12.440 -7.768 -2.970 1.00 5.93 118 ASP A N 1
ATOM 634 C CA . ASP A 1 117 ? -11.795 -7.997 -1.667 1.00 6.01 118 ASP A CA 1
ATOM 635 C C . ASP A 1 117 ? -11.036 -6.797 -1.186 1.00 5.68 118 ASP A C 1
ATOM 636 O O . ASP A 1 117 ? -11.078 -6.529 0.014 1.00 5.29 118 ASP A O 1
ATOM 641 N N . MET A 1 118 ? -10.352 -6.052 -2.045 1.00 5.87 119 MET A N 1
ATOM 642 C CA . MET A 1 118 ? -9.848 -4.721 -1.661 1.00 6.16 119 MET A CA 1
ATOM 643 C C . MET A 1 118 ? -10.906 -3.813 -1.068 1.00 6.67 119 MET A C 1
ATOM 644 O O . MET A 1 118 ? -10.682 -3.231 0.005 1.00 7.65 119 MET A O 1
ATOM 649 N N . GLN A 1 119 ? -12.060 -3.776 -1.687 1.00 7.00 120 GLN A N 1
ATOM 650 C CA . GLN A 1 119 ? -13.108 -2.915 -1.200 1.00 7.67 120 GLN A CA 1
ATOM 651 C C . GLN A 1 119 ? -13.571 -3.363 0.099 1.00 7.74 120 GLN A C 1
ATOM 652 O O . GLN A 1 119 ? -13.742 -2.562 1.039 1.00 8.87 120 GLN A O 1
ATOM 658 N N . ILE A 1 120 ? -13.851 -4.660 0.171 1.00 6.34 121 ILE A N 1
ATOM 659 C CA . ILE A 1 120 ? -14.193 -5.181 1.518 1.00 7.32 121 ILE A CA 1
ATOM 660 C C . ILE A 1 120 ? -13.144 -4.890 2.669 1.00 6.98 121 ILE A C 1
ATOM 661 O O . ILE A 1 120 ? -13.479 -4.495 3.771 1.00 7.93 121 ILE A O 1
ATOM 666 N N . ALA A 1 121 ? -11.871 -5.093 2.347 1.00 6.37 122 ALA A N 1
ATOM 667 C CA . ALA A 1 121 ? -10.817 -4.828 3.344 1.00 6.23 122 ALA A CA 1
ATOM 668 C C . ALA A 1 121 ? -10.786 -3.352 3.724 1.00 7.07 122 ALA A C 1
ATOM 669 O O . ALA A 1 121 ? -10.537 -3.033 4.882 1.00 6.15 122 ALA A O 1
ATOM 671 N N . TYR A 1 122 ? -10.902 -2.486 2.725 1.00 7.20 123 TYR A N 1
ATOM 672 C CA . TYR A 1 122 ? -10.991 -1.111 3.021 1.00 7.18 123 TYR A CA 1
ATOM 673 C C . TYR A 1 122 ? -12.060 -0.702 3.975 1.00 7.53 123 TYR A C 1
ATOM 674 O O . TYR A 1 122 ? -11.794 -0.032 4.978 1.00 7.91 123 TYR A O 1
ATOM 683 N N . ASP A 1 123 ? -13.294 -1.101 3.682 1.00 7.33 124 ASP A N 1
ATOM 684 C CA . ASP A 1 123 ? -14.428 -0.908 4.581 1.00 7.39 124 ASP A CA 1
ATOM 685 C C . ASP A 1 123 ? -14.132 -1.598 5.904 1.00 7.46 124 ASP A C 1
ATOM 686 O O . ASP A 1 123 ? -14.514 -1.064 6.990 1.00 8.31 124 ASP A O 1
ATOM 691 N N . ASN A 1 124 ? -13.505 -2.768 5.909 1.00 7.64 125 ASN A N 1
ATOM 692 C CA . ASN A 1 124 ? -13.310 -3.496 7.168 1.00 7.80 125 ASN A CA 1
ATOM 693 C C . ASN A 1 124 ? -12.316 -2.669 8.069 1.00 7.21 125 ASN A C 1
ATOM 694 O O . ASN A 1 124 ? -12.475 -2.508 9.302 1.00 7.00 125 ASN A O 1
ATOM 699 N N . ALA A 1 125 ? -11.238 -2.198 7.489 1.00 6.91 126 ALA A N 1
ATOM 700 C CA . ALA A 1 125 ? -10.266 -1.387 8.256 1.00 6.94 126 ALA A CA 1
ATOM 701 C C . ALA A 1 125 ? -10.901 -0.072 8.715 1.00 7.09 126 ALA A C 1
ATOM 702 O O . ALA A 1 125 ? -10.704 0.323 9.872 1.00 7.19 126 ALA A O 1
ATOM 704 N N . ALA A 1 126 ? -11.601 0.625 7.804 1.00 6.96 127 ALA A N 1
ATOM 705 C CA . ALA A 1 126 ? -12.216 1.900 8.087 1.00 7.47 127 ALA A CA 1
ATOM 706 C C . ALA A 1 126 ? -13.286 1.780 9.143 1.00 8.23 127 ALA A C 1
ATOM 707 O O . ALA A 1 126 ? -13.546 2.773 9.824 1.00 9.51 127 ALA A O 1
ATOM 709 N N . GLY A 1 127 ? -13.895 0.600 9.265 1.00 8.34 128 GLY A N 1
ATOM 710 C CA . GLY A 1 127 ? -15.016 0.410 10.156 1.00 8.60 128 GLY A CA 1
ATOM 711 C C . GLY A 1 127 ? -14.756 -0.130 11.520 1.00 8.57 128 GLY A C 1
ATOM 712 O O . GLY A 1 127 ? -15.692 -0.314 12.315 1.00 9.67 128 GLY A O 1
ATOM 713 N N . ARG A 1 128 ? -13.499 -0.336 11.872 1.00 8.17 129 ARG A N 1
ATOM 714 C CA . ARG A 1 128 ? -13.183 -0.764 13.246 1.00 8.72 129 ARG A CA 1
ATOM 715 C C . ARG A 1 128 ? -13.504 0.385 14.216 1.00 9.02 129 ARG A C 1
ATOM 716 O O . ARG A 1 128 ? -13.355 1.551 13.933 1.00 11.09 129 ARG A O 1
ATOM 724 N N . LEU A 1 129 ? -13.872 -0.008 15.437 1.00 10.27 130 LEU A N 1
ATOM 725 C CA . LEU A 1 129 ? -14.301 0.896 16.478 1.00 10.35 130 LEU A CA 1
ATOM 726 C C . LEU A 1 129 ? -13.421 0.735 17.724 1.00 11.35 130 LEU A C 1
ATOM 727 O O . LEU A 1 129 ? -12.643 -0.187 17.788 1.00 10.06 130 LEU A O 1
ATOM 732 N N . ASN A 1 130 ? -13.566 1.666 18.662 1.00 12.20 131 ASN A N 1
ATOM 733 C CA . ASN A 1 130 ? -12.877 1.704 19.906 1.00 11.43 131 ASN A CA 1
ATOM 734 C C . ASN A 1 130 ? -11.376 1.830 19.687 1.00 10.83 131 ASN A C 1
ATOM 735 O O . ASN A 1 130 ? -10.653 0.965 20.020 1.00 11.15 131 ASN A O 1
ATOM 740 N N . PRO A 1 131 ? -10.967 2.920 19.087 1.00 8.97 132 PRO A N 1
ATOM 741 C CA . PRO A 1 131 ? -9.555 3.086 18.811 1.00 8.44 132 PRO A CA 1
ATOM 742 C C . PRO A 1 131 ? -8.766 3.274 20.077 1.00 8.60 132 PRO A C 1
ATOM 743 O O . PRO A 1 131 ? -9.288 3.801 21.059 1.00 8.94 132 PRO A O 1
ATOM 747 N N . ASP A 1 132 ? -7.562 2.740 20.044 1.00 8.94 133 ASP A N 1
ATOM 748 C CA . ASP A 1 132 ? -6.596 2.943 21.111 1.00 8.89 133 ASP A CA 1
ATOM 749 C C . ASP A 1 132 ? -6.001 4.317 21.126 1.00 8.23 133 ASP A C 1
ATOM 750 O O . ASP A 1 132 ? -5.590 4.815 22.139 1.00 9.05 133 ASP A O 1
ATOM 755 N N . PHE A 1 133 ? -5.939 4.953 19.948 1.00 7.47 134 PHE A N 1
ATOM 756 C CA . PHE A 1 133 ? -5.326 6.299 19.831 1.00 8.69 134 PHE A CA 1
ATOM 757 C C . PHE A 1 133 ? -6.197 7.144 18.940 1.00 8.24 134 PHE A C 1
ATOM 758 O O . PHE A 1 133 ? -6.702 6.630 17.945 1.00 7.82 134 PHE A O 1
ATOM 766 N N . LEU A 1 134 ? -6.516 8.371 19.355 1.00 7.87 135 LEU A N 1
ATOM 767 C CA . LEU A 1 134 ? -7.418 9.239 18.576 1.00 8.14 135 LEU A CA 1
ATOM 768 C C . LEU A 1 134 ? -6.725 10.545 18.349 1.00 8.28 135 LEU A C 1
ATOM 769 O O . LEU A 1 134 ? -6.311 11.240 19.259 1.00 8.17 135 LEU A O 1
ATOM 774 N N . ASN A 1 135 ? -6.499 10.835 17.068 1.00 7.37 136 ASN A N 1
ATOM 775 C CA . ASN A 1 135 ? -5.916 12.162 16.684 1.00 7.22 136 ASN A CA 1
ATOM 776 C C . ASN A 1 135 ? -4.569 12.385 17.381 1.00 7.18 136 ASN A C 1
ATOM 777 O O . ASN A 1 135 ? -4.188 13.501 17.726 1.00 7.86 136 ASN A O 1
ATOM 782 N N . LEU A 1 136 ? -3.750 11.310 17.392 1.00 7.95 137 LEU A N 1
ATOM 783 C CA . LEU A 1 136 ? -2.381 11.340 17.932 1.00 8.26 137 LEU A CA 1
ATOM 784 C C . LEU A 1 136 ? -1.604 12.433 17.162 1.00 8.21 137 LEU A C 1
ATOM 785 O O . LEU A 1 136 ? -1.630 12.466 15.954 1.00 7.67 137 LEU A O 1
ATOM 790 N N . GLY A 1 137 ? -0.894 13.307 17.880 1.00 8.58 138 GLY A 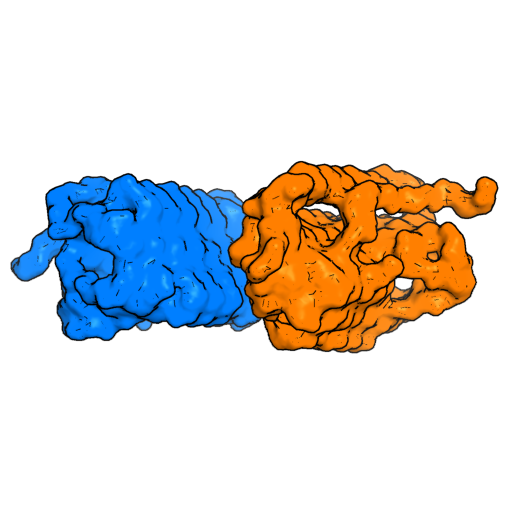N 1
ATOM 791 C CA . GLY A 1 137 ? -0.139 14.364 17.268 1.00 9.34 138 GLY A CA 1
ATOM 792 C C . GLY A 1 137 ? -0.919 15.422 16.518 1.00 9.10 138 GLY A C 1
ATOM 793 O O . GLY A 1 137 ? -0.366 16.227 15.763 1.00 10.47 138 GLY A O 1
ATOM 794 N N . ALA A 1 138 ? -2.242 15.430 16.711 1.00 9.30 139 ALA A N 1
ATOM 795 C CA . ALA A 1 138 ? -3.162 16.252 15.912 1.00 10.08 139 ALA A CA 1
ATOM 796 C C . ALA A 1 138 ? -2.910 16.059 14.411 1.00 10.06 139 ALA A C 1
ATOM 797 O O . ALA A 1 138 ? -2.988 16.998 13.637 1.00 10.89 139 ALA A O 1
ATOM 799 N N . GLY A 1 139 ? -2.517 14.860 14.002 1.00 9.15 140 GLY A N 1
ATOM 800 C CA . GLY A 1 139 ? -2.320 14.659 12.580 1.00 9.38 140 GLY A CA 1
ATOM 801 C C . GLY A 1 139 ? -0.924 14.739 12.025 1.00 8.10 140 GLY A C 1
ATOM 802 O O . GLY A 1 139 ? -0.746 14.539 10.833 1.00 8.00 140 GLY A O 1
ATOM 803 N N . THR A 1 140 ? 0.061 15.085 12.867 1.00 7.87 141 THR A N 1
ATOM 804 C CA . THR A 1 140 ? 1.489 15.028 12.459 1.00 9.21 141 THR A CA 1
ATOM 805 C C . THR A 1 140 ? 2.262 14.278 13.521 1.00 9.44 141 THR A C 1
ATOM 806 O O . THR A 1 140 ? 2.204 14.597 14.700 1.00 10.38 141 THR A O 1
ATOM 810 N N . ILE A 1 141 ? 2.905 13.175 13.060 1.00 7.98 142 ILE A N 1
ATOM 811 C CA . ILE A 1 141 ? 3.415 12.128 13.970 1.00 7.99 142 ILE A CA 1
ATOM 812 C C . ILE A 1 141 ? 4.927 11.849 13.831 1.00 7.88 142 ILE A C 1
ATOM 813 O O . ILE A 1 141 ? 5.405 10.825 14.260 1.00 7.37 142 ILE A O 1
ATOM 818 N N . GLY A 1 142 ? 5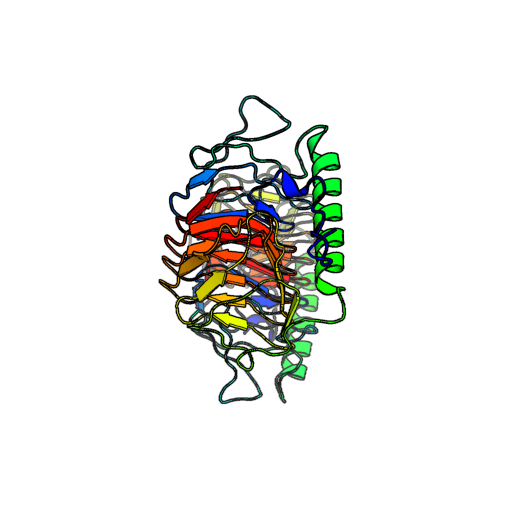.669 12.792 13.262 1.00 8.62 143 GLY A N 1
ATOM 819 C CA . GLY A 1 142 ? 7.084 12.658 13.125 1.00 8.66 143 GLY A CA 1
ATOM 820 C C . GLY A 1 142 ? 7.727 12.344 14.479 1.00 8.75 143 GLY A C 1
ATOM 821 O O . GLY A 1 142 ? 7.342 12.946 15.493 1.00 9.48 143 GLY A O 1
ATOM 822 N N . GLY A 1 143 ? 8.642 11.400 14.525 1.00 8.07 144 GLY A N 1
ATOM 823 C CA . GLY A 1 143 ? 9.340 11.091 15.744 1.00 9.46 144 GLY A CA 1
ATOM 824 C C . GLY A 1 143 ? 8.645 10.173 16.712 1.00 10.16 144 GLY A C 1
ATOM 825 O O . GLY A 1 143 ? 9.266 9.736 17.663 1.00 11.93 144 GLY A O 1
ATOM 826 N N . LYS A 1 144 ? 7.392 9.860 16.494 1.00 9.65 145 LYS A N 1
ATOM 827 C CA . LYS A 1 144 ? 6.697 8.937 17.379 1.00 9.31 145 LYS A CA 1
ATOM 828 C C . LYS A 1 144 ? 7.022 7.461 17.205 1.00 8.86 145 LYS A C 1
ATOM 829 O O . LYS A 1 144 ? 7.527 7.002 16.171 1.00 8.24 145 LYS A O 1
ATOM 835 N N . THR A 1 145 ? 6.793 6.717 18.261 1.00 7.30 146 THR A N 1
ATOM 836 C CA . THR A 1 145 ? 6.860 5.263 18.368 1.00 8.92 146 THR A CA 1
ATOM 837 C C . THR A 1 145 ? 5.399 4.759 18.490 1.00 8.90 146 THR A C 1
ATOM 838 O O . THR A 1 145 ? 4.671 5.130 19.398 1.00 10.05 146 THR A O 1
ATOM 842 N N . LEU A 1 146 ? 4.912 4.041 17.497 1.00 7.99 147 LEU A N 1
ATOM 843 C CA . LEU A 1 146 ? 3.576 3.586 17.404 1.00 7.19 147 LEU A CA 1
ATOM 844 C C . LEU A 1 146 ? 3.430 2.184 17.917 1.00 7.05 147 LEU A C 1
ATOM 845 O O . LEU A 1 146 ? 3.879 1.178 17.298 1.00 6.77 147 LEU A O 1
ATOM 850 N N . THR A 1 147 ? 2.851 2.117 19.115 1.00 7.10 148 THR A N 1
ATOM 851 C CA . THR A 1 147 ? 2.685 0.824 19.772 1.00 7.26 148 THR A CA 1
ATOM 852 C C . THR A 1 147 ? 1.401 0.108 19.163 1.00 7.73 148 THR A C 1
ATOM 853 O O . THR A 1 147 ? 0.677 0.742 18.401 1.00 8.36 148 THR A O 1
ATOM 857 N N . PRO A 1 148 ? 1.118 -1.182 19.464 1.00 7.47 149 PRO A N 1
ATOM 858 C CA . PRO A 1 148 ? 0.099 -1.898 18.726 1.00 7.88 149 PRO A CA 1
ATOM 859 C C . PRO A 1 148 ? -1.300 -1.316 18.928 1.00 8.40 149 PRO A C 1
ATOM 860 O O . PRO A 1 148 ? -1.650 -0.710 19.961 1.00 9.28 149 PRO A O 1
ATOM 864 N N . GLY A 1 149 ? -2.158 -1.627 17.938 1.00 7.87 150 GLY A N 1
ATOM 865 C CA . GLY A 1 149 ? -3.527 -1.407 18.082 1.00 8.93 150 GLY A CA 1
ATOM 866 C C . GLY A 1 149 ? -4.142 -0.543 17.014 1.00 7.94 150 GLY A C 1
ATOM 867 O O . GLY A 1 149 ? -3.667 -0.480 15.866 1.00 7.64 150 GLY A O 1
ATOM 868 N N . LEU A 1 150 ? -5.296 -0.005 17.341 1.00 7.59 151 LEU A N 1
ATOM 869 C CA . LEU A 1 150 ? -6.102 0.720 16.344 1.00 6.91 151 LEU A CA 1
ATOM 870 C C . LEU A 1 150 ? -5.949 2.229 16.521 1.00 7.75 151 LEU A C 1
ATOM 871 O O . LEU A 1 150 ? -6.149 2.735 17.658 1.00 7.95 151 LEU A O 1
ATOM 876 N N . TYR A 1 151 ? -5.694 2.937 15.401 1.00 7.50 152 TYR A N 1
ATOM 877 C CA . TYR A 1 151 ? -5.439 4.404 15.446 1.00 7.90 152 TYR A CA 1
ATOM 878 C C . TYR A 1 151 ? -6.422 5.040 14.548 1.00 7.65 152 TYR A C 1
ATOM 879 O O . TYR A 1 151 ? -6.695 4.502 13.481 1.00 7.36 152 TYR A O 1
ATOM 888 N N . LYS A 1 152 ? -7.010 6.142 15.001 1.00 7.33 153 LYS A N 1
ATOM 889 C CA . LYS A 1 152 ? -7.895 6.965 14.147 1.00 7.99 153 LYS A CA 1
ATOM 890 C C . LYS A 1 152 ? -7.456 8.384 14.131 1.00 7.00 153 LYS A C 1
ATOM 891 O O . LYS A 1 152 ? -7.144 8.990 15.216 1.00 7.01 153 LYS A O 1
ATOM 897 N N . TRP A 1 153 ? -7.425 8.973 12.911 1.00 5.36 154 TRP A N 1
ATOM 898 C CA . TRP A 1 153 ? -7.259 10.396 12.720 1.00 6.77 154 TRP A CA 1
ATOM 899 C C . TRP A 1 153 ? -8.461 10.868 11.937 1.00 6.98 154 TRP A C 1
ATOM 900 O O . TRP A 1 153 ? -8.824 10.416 10.792 1.00 6.28 154 TRP A O 1
ATOM 911 N N . THR A 1 154 ? -9.080 11.917 12.456 1.00 6.95 155 THR A N 1
ATOM 912 C CA . THR A 1 154 ? -10.175 12.601 11.758 1.00 8.26 155 THR A CA 1
ATOM 913 C C . THR A 1 154 ? -9.668 13.745 10.903 1.00 8.72 155 THR A C 1
ATOM 914 O O . THR A 1 154 ? -10.204 14.810 10.878 1.00 11.27 155 THR A O 1
ATOM 918 N N . SER A 1 155 ? -8.631 13.455 10.138 1.00 7.48 156 SER A N 1
ATOM 919 C CA . SER A 1 155 ? -7.898 14.451 9.428 1.00 6.77 156 SER A CA 1
ATOM 920 C C . SER A 1 155 ? -6.887 13.764 8.544 1.00 6.63 156 SER A C 1
ATOM 921 O O . SER A 1 155 ? -6.654 12.569 8.611 1.00 7.36 156 SER A O 1
ATOM 924 N N . THR A 1 156 ? -6.258 14.451 7.639 1.00 6.05 157 THR A N 1
ATOM 925 C CA . THR A 1 156 ? -5.011 14.062 7.007 1.00 7.23 157 THR A CA 1
ATOM 926 C C . THR A 1 156 ? -3.963 13.770 8.052 1.00 7.26 157 THR A C 1
ATOM 927 O O . THR A 1 156 ? -3.915 14.377 9.070 1.00 8.61 157 THR A O 1
ATOM 931 N N . LEU A 1 157 ? -3.114 12.764 7.702 1.00 6.72 158 LEU A N 1
ATOM 932 C CA . LEU A 1 157 ? -1.973 12.349 8.485 1.00 6.62 158 LEU A CA 1
ATOM 933 C C . LEU A 1 157 ? -0.698 12.635 7.811 1.00 7.19 158 LEU A C 1
ATOM 934 O O . LEU A 1 157 ? -0.474 12.266 6.661 1.00 7.98 158 LEU A O 1
ATOM 939 N N . ASN A 1 158 ? 0.192 13.385 8.470 1.00 7.48 159 ASN A N 1
ATOM 940 C CA . ASN A 1 158 ? 1.480 13.691 7.949 1.00 8.35 159 ASN A CA 1
ATOM 941 C C . ASN A 1 158 ? 2.563 13.014 8.785 1.00 7.46 159 ASN A C 1
ATOM 942 O O . ASN A 1 158 ? 2.508 12.969 10.035 1.00 8.00 159 ASN A O 1
ATOM 947 N N . ILE A 1 159 ? 3.575 12.569 8.055 1.00 7.33 160 ILE A N 1
ATOM 948 C CA . ILE A 1 159 ? 4.757 11.877 8.600 1.00 7.32 160 ILE A CA 1
ATOM 949 C C . ILE A 1 159 ? 6.013 12.560 8.102 1.00 7.55 160 ILE A C 1
ATOM 950 O O . ILE A 1 159 ? 6.595 12.143 7.103 1.00 7.11 160 ILE A O 1
ATOM 955 N N . PRO A 1 160 ? 6.435 13.686 8.774 1.00 7.32 161 PRO A N 1
ATOM 956 C CA . PRO A 1 160 ? 7.484 14.509 8.243 1.00 7.98 161 PRO A CA 1
ATOM 957 C C . PRO A 1 160 ? 8.884 14.093 8.713 1.00 7.96 161 PRO A C 1
ATOM 958 O O . PRO A 1 160 ? 9.846 14.579 8.133 1.00 10.88 161 PRO A O 1
ATOM 962 N N . THR A 1 161 ? 8.982 13.274 9.761 1.00 7.54 162 THR A N 1
ATOM 963 C CA . THR A 1 161 ? 10.235 12.720 10.167 1.00 8.05 162 THR A CA 1
ATOM 964 C C . THR A 1 161 ? 10.057 11.260 10.547 1.00 7.51 162 THR A C 1
ATOM 965 O O . THR A 1 161 ? 8.939 10.740 10.675 1.00 5.97 162 THR A O 1
ATOM 969 N N . ASP A 1 162 ? 11.193 10.550 10.743 1.00 7.39 163 ASP A N 1
ATOM 970 C CA . ASP A 1 162 ? 11.145 9.110 11.001 1.00 7.48 163 ASP A CA 1
ATOM 971 C C . ASP A 1 162 ? 10.264 8.712 12.154 1.00 6.73 163 ASP A C 1
ATOM 972 O O . ASP A 1 162 ? 10.204 9.338 13.091 1.00 6.84 163 ASP A O 1
ATOM 977 N N . ILE A 1 163 ? 9.551 7.597 11.961 1.00 6.51 164 ILE A N 1
ATOM 978 C CA . ILE A 1 163 ? 8.746 6.925 12.998 1.00 7.19 164 ILE A CA 1
ATOM 979 C C . ILE A 1 163 ? 9.077 5.459 13.149 1.00 6.77 164 ILE A C 1
ATOM 980 O O . ILE A 1 163 ? 9.664 4.814 12.257 1.00 7.25 164 ILE A O 1
ATOM 985 N N . THR A 1 164 ? 8.764 4.895 14.316 1.00 7.06 165 THR A N 1
ATOM 986 C CA . THR A 1 164 ? 8.964 3.505 14.595 1.00 8.23 165 THR A CA 1
ATOM 987 C C . THR A 1 164 ? 7.639 2.886 14.902 1.00 7.65 165 THR A C 1
ATOM 988 O O . THR A 1 164 ? 6.761 3.537 15.525 1.00 8.69 165 THR A O 1
ATOM 992 N N . ILE A 1 165 ? 7.378 1.706 14.349 1.00 7.49 166 ILE A N 1
ATOM 993 C CA . ILE A 1 165 ? 6.232 0.867 14.702 1.00 7.87 166 ILE A CA 1
ATOM 994 C C . ILE A 1 165 ? 6.741 -0.326 15.565 1.00 8.26 166 ILE A C 1
ATOM 995 O O . ILE A 1 165 ? 7.659 -1.031 15.145 1.00 8.06 166 ILE A O 1
ATOM 1000 N N . SER A 1 166 ? 6.249 -0.392 16.763 1.00 6.73 167 SER A N 1
ATOM 1001 C CA . SER A 1 166 ? 6.866 -1.243 17.805 1.00 8.78 167 SER A CA 1
ATOM 1002 C C . SER A 1 166 ? 5.908 -2.178 18.479 1.00 8.03 167 SER A C 1
ATOM 1003 O O . SER A 1 166 ? 5.001 -1.726 19.147 1.00 7.52 167 SER A O 1
ATOM 1006 N N . GLY A 1 167 ? 6.182 -3.448 18.359 1.00 7.90 168 GLY A N 1
ATOM 1007 C CA . GLY A 1 167 ? 5.414 -4.520 19.005 1.00 8.50 168 GLY A CA 1
ATOM 1008 C C . GLY A 1 167 ? 5.855 -5.860 18.535 1.00 8.52 168 GLY A C 1
ATOM 1009 O O . GLY A 1 167 ? 6.882 -5.945 17.826 1.00 9.00 168 GLY A O 1
ATOM 1010 N N . SER A 1 168 ? 5.122 -6.906 18.903 1.00 10.03 169 SER A N 1
ATOM 1011 C CA . SER A 1 168 ? 5.494 -8.265 18.610 1.00 9.20 169 SER A CA 1
ATOM 1012 C C . SER A 1 168 ? 5.290 -8.716 17.178 1.00 10.00 169 SER A C 1
ATOM 1013 O O . SER A 1 168 ? 4.601 -8.038 16.385 1.00 9.25 169 SER A O 1
ATOM 1016 N N . SER A 1 169 ? 5.826 -9.907 16.877 1.00 10.25 170 SER A N 1
ATOM 1017 C CA . SER A 1 169 ? 5.699 -10.519 15.587 1.00 10.04 170 SER A CA 1
ATOM 1018 C C . SER A 1 169 ? 4.323 -10.945 15.217 1.00 9.30 170 SER A C 1
ATOM 1019 O O . SER A 1 169 ? 4.050 -11.232 14.048 1.00 9.67 170 SER A O 1
ATOM 1022 N N . THR A 1 170 ? 3.404 -10.937 16.151 1.00 9.38 171 THR A N 1
ATOM 1023 C CA . THR A 1 170 ? 2.028 -11.307 15.865 1.00 9.63 171 THR A CA 1
ATOM 1024 C C . THR A 1 170 ? 1.035 -10.163 16.080 1.00 9.10 171 THR A C 1
ATOM 1025 O O . THR A 1 170 ? -0.158 -10.305 15.785 1.00 9.62 171 THR A O 1
ATOM 1029 N N . ASP A 1 171 ? 1.529 -9.035 16.573 1.00 8.67 172 ASP A N 1
ATOM 1030 C CA . ASP A 1 171 ? 0.675 -7.902 16.844 1.00 8.14 172 ASP A CA 1
ATOM 1031 C C . ASP A 1 171 ? 0.185 -7.233 15.530 1.00 7.46 172 ASP A C 1
ATOM 1032 O O . ASP A 1 171 ? 0.850 -7.307 14.469 1.00 7.08 172 ASP A O 1
ATOM 1037 N N . VAL A 1 172 ? -0.939 -6.557 15.677 1.00 7.24 173 VAL A N 1
ATOM 1038 C CA . VAL A 1 172 ? -1.653 -5.914 14.567 1.00 7.32 173 VAL A CA 1
ATOM 1039 C C . VAL A 1 172 ? -1.709 -4.448 14.800 1.00 6.33 173 VAL A C 1
ATOM 1040 O O . VAL A 1 172 ? -1.950 -3.950 15.937 1.00 7.06 173 VAL A O 1
ATOM 1044 N N . TRP A 1 173 ? -1.524 -3.653 13.736 1.00 6.03 174 TRP A N 1
ATOM 1045 C CA . TRP A 1 173 ? -1.736 -2.237 13.752 1.00 6.08 174 TRP A CA 1
ATOM 1046 C C . TRP A 1 173 ? -2.731 -1.936 12.594 1.00 7.12 174 TRP A C 1
ATOM 1047 O O . TRP A 1 173 ? -2.502 -2.374 11.477 1.00 7.23 174 TRP A O 1
ATOM 1058 N N . ILE A 1 174 ? -3.716 -1.122 12.903 1.00 5.76 175 ILE A N 1
ATOM 1059 C CA . ILE A 1 174 ? -4.660 -0.561 11.875 1.00 6.27 175 ILE A CA 1
ATOM 1060 C C . ILE A 1 174 ? -4.615 0.956 12.126 1.00 5.70 175 ILE A C 1
ATOM 1061 O O . ILE A 1 174 ? -5.028 1.430 13.128 1.00 6.30 175 ILE A O 1
ATOM 1066 N N . PHE A 1 175 ? -4.384 1.732 11.027 1.00 5.30 176 PHE A N 1
ATOM 1067 C CA . PHE A 1 175 ? -4.256 3.145 11.036 1.00 6.15 176 PHE A CA 1
ATOM 1068 C C . PHE A 1 175 ? -5.409 3.677 10.140 1.00 6.41 176 PHE A C 1
ATOM 1069 O O . PHE A 1 175 ? -5.387 3.428 8.872 1.00 7.00 176 PHE A O 1
ATOM 1077 N N . GLN A 1 176 ? -6.389 4.368 10.721 1.00 6.35 177 GLN A N 1
ATOM 1078 C CA . GLN A 1 176 ? -7.535 4.862 9.981 1.00 6.04 177 GLN A CA 1
ATOM 1079 C C . GLN A 1 176 ? -7.292 6.353 9.708 1.00 5.78 177 GLN A C 1
ATOM 1080 O O . GLN A 1 176 ? -7.141 7.143 10.689 1.00 6.49 177 GLN A O 1
ATOM 1086 N N . VAL A 1 177 ? -7.257 6.799 8.456 1.00 5.77 178 VAL A N 1
ATOM 1087 C CA . VAL A 1 177 ? -6.927 8.178 8.104 1.00 5.83 178 VAL A CA 1
ATOM 1088 C C . VAL A 1 177 ? -8.038 8.800 7.291 1.00 5.69 178 VAL A C 1
ATOM 1089 O O . VAL A 1 177 ? -8.285 8.347 6.179 1.00 6.89 178 VAL A O 1
ATOM 1093 N N . ALA A 1 178 ? -8.753 9.796 7.861 1.00 6.59 179 ALA A N 1
ATOM 1094 C CA . ALA A 1 178 ? -9.847 10.465 7.214 1.00 7.01 179 ALA A CA 1
ATOM 1095 C C . ALA A 1 178 ? -9.268 11.661 6.458 1.00 7.88 179 ALA A C 1
ATOM 1096 O O . ALA A 1 178 ? -9.536 12.852 6.807 1.00 10.97 179 ALA A O 1
ATOM 1098 N N . GLY A 1 179 ? -8.439 11.444 5.470 1.00 8.48 180 GLY A N 1
ATOM 1099 C CA . GLY A 1 179 ? -7.797 12.497 4.784 1.00 7.62 180 GLY A CA 1
ATOM 1100 C C . GLY A 1 179 ? -6.697 11.897 3.937 1.00 7.02 180 GLY A C 1
ATOM 1101 O O . GLY A 1 179 ? -6.737 10.635 3.687 1.00 7.15 180 GLY A O 1
ATOM 1102 N N . ASN A 1 180 ? -5.717 12.702 3.551 1.00 5.84 181 ASN A N 1
ATOM 1103 C CA . ASN A 1 180 ? -4.555 12.201 2.849 1.00 6.49 181 ASN A CA 1
ATOM 1104 C C . ASN A 1 180 ? -3.578 11.598 3.785 1.00 6.10 181 ASN A C 1
ATOM 1105 O O . ASN A 1 180 ? -3.670 11.799 4.983 1.00 7.33 181 ASN A O 1
ATOM 1110 N N . LEU A 1 181 ? -2.635 10.807 3.313 1.00 6.11 182 LEU A N 1
ATOM 1111 C CA . LEU A 1 181 ? -1.472 10.264 4.113 1.00 6.69 182 LEU A CA 1
ATOM 1112 C C . LEU A 1 181 ? -0.219 10.817 3.340 1.00 6.78 182 LEU A C 1
ATOM 1113 O O . LEU A 1 181 ? -0.043 10.532 2.191 1.00 7.91 182 LEU A O 1
ATOM 1118 N N . ASN A 1 182 ? 0.595 11.626 3.983 1.00 6.98 183 ASN A N 1
ATOM 1119 C CA . ASN A 1 182 ? 1.750 12.189 3.414 1.00 7.51 183 ASN A CA 1
ATOM 1120 C C . ASN A 1 182 ? 2.953 11.829 4.184 1.00 7.64 183 ASN A C 1
ATOM 1121 O O . ASN A 1 182 ? 2.973 11.873 5.403 1.00 10.00 183 ASN A O 1
ATOM 1126 N N . MET A 1 183 ? 3.966 11.275 3.527 1.00 6.62 184 MET A N 1
ATOM 1127 C CA . MET A 1 183 ? 5.227 11.035 4.186 1.00 6.97 184 MET A CA 1
ATOM 1128 C C . MET A 1 183 ? 6.336 11.714 3.415 1.00 6.49 184 MET A C 1
ATOM 1129 O O . MET A 1 183 ? 6.443 11.615 2.191 1.00 6.20 184 MET A O 1
ATOM 1134 N N . SER A 1 184 ? 7.160 12.397 4.124 1.00 6.36 185 SER A N 1
ATOM 1135 C CA . SER A 1 184 ? 8.113 13.294 3.547 1.00 6.12 185 SER A CA 1
ATOM 1136 C C . SER A 1 184 ? 9.300 12.607 2.905 1.00 5.90 185 SER A C 1
ATOM 1137 O O . SER A 1 184 ? 9.597 11.453 3.213 1.00 6.80 185 SER A O 1
ATOM 1140 N N . SER A 1 185 ? 10.015 13.326 2.036 1.00 6.36 186 SER A N 1
ATOM 1141 C CA . SER A 1 185 ? 11.241 12.752 1.467 1.00 7.45 186 SER A CA 1
ATOM 1142 C C . SER A 1 185 ? 12.185 12.278 2.571 1.00 6.80 186 SER A C 1
ATOM 1143 O O . SER A 1 185 ? 12.315 12.862 3.600 1.00 5.85 186 SER A O 1
ATOM 1146 N N . ALA A 1 186 ? 12.857 11.148 2.293 1.00 6.71 187 ALA A N 1
ATOM 1147 C CA . ALA A 1 186 ? 13.843 10.556 3.157 1.00 6.87 187 ALA A CA 1
ATOM 1148 C C . ALA A 1 186 ? 13.346 9.965 4.482 1.00 7.02 187 ALA A C 1
ATOM 1149 O O . ALA A 1 186 ? 14.144 9.401 5.245 1.00 9.99 187 ALA A O 1
ATOM 1151 N N . VAL A 1 187 ? 12.077 10.058 4.770 1.00 6.70 188 VAL A N 1
ATOM 1152 C CA . VAL A 1 187 ? 11.523 9.522 5.996 1.00 6.23 188 VAL A CA 1
ATOM 1153 C C . VAL A 1 187 ? 11.473 7.994 5.958 1.00 6.28 188 VAL A C 1
ATOM 1154 O O . VAL A 1 187 ? 11.011 7.377 5.019 1.00 6.75 188 VAL A O 1
ATOM 1158 N N . ARG A 1 188 ? 11.878 7.468 7.070 1.00 6.13 189 ARG A N 1
ATOM 1159 C CA . ARG A 1 188 ? 11.900 5.999 7.224 1.00 7.13 189 ARG A CA 1
ATOM 1160 C C . ARG A 1 188 ? 10.958 5.504 8.339 1.00 7.11 189 ARG A C 1
ATOM 1161 O O . ARG A 1 188 ? 10.971 6.054 9.490 1.00 6.95 189 ARG A O 1
ATOM 1169 N N . ILE A 1 189 ? 10.062 4.556 7.999 1.00 6.19 190 ILE A N 1
ATOM 1170 C CA . ILE A 1 189 ? 9.291 3.776 9.042 1.00 6.17 190 ILE A CA 1
ATOM 1171 C C . ILE A 1 189 ? 10.173 2.599 9.391 1.00 7.17 190 ILE A C 1
ATOM 1172 O O . ILE A 1 189 ? 10.466 1.775 8.555 1.00 7.42 190 ILE A O 1
ATOM 1177 N N . THR A 1 190 ? 10.558 2.552 10.674 1.00 8.22 191 THR A N 1
ATOM 1178 C CA . THR A 1 190 ? 11.270 1.362 11.239 1.00 8.52 191 THR A CA 1
ATOM 1179 C C . THR A 1 190 ? 10.373 0.469 12.025 1.00 7.83 191 THR A C 1
ATOM 1180 O O . THR A 1 190 ? 9.316 0.922 12.493 1.00 6.93 191 THR A O 1
ATOM 1184 N N . LEU A 1 191 ? 10.815 -0.789 12.211 1.00 8.99 192 LEU A N 1
ATOM 1185 C CA . LEU A 1 191 ? 10.045 -1.794 12.834 1.00 8.82 192 LEU A CA 1
ATOM 1186 C C . LEU A 1 191 ? 10.862 -2.271 14.028 1.00 9.21 192 LEU A C 1
ATOM 1187 O O . LEU A 1 191 ? 12.029 -2.627 13.858 1.00 9.12 192 LEU A O 1
ATOM 1192 N N . ALA A 1 192 ? 10.270 -2.227 15.230 1.00 8.78 193 ALA A N 1
ATOM 1193 C CA . ALA A 1 192 ? 10.943 -2.649 16.491 1.00 9.36 193 ALA A CA 1
ATOM 1194 C C . ALA A 1 192 ? 10.141 -3.795 17.095 1.00 9.95 193 ALA A C 1
ATOM 1195 O O . ALA A 1 192 ? 8.898 -3.887 16.915 1.00 10.22 193 ALA A O 1
ATOM 1197 N N . GLY A 1 193 ? 10.840 -4.678 17.837 1.00 10.32 194 GLY A N 1
ATOM 1198 C CA . GLY A 1 193 ? 10.219 -5.634 18.680 1.00 10.43 194 GLY A CA 1
ATOM 1199 C C . GLY A 1 193 ? 9.757 -6.922 17.991 1.00 11.18 194 GLY A C 1
ATOM 1200 O O . GLY A 1 193 ? 9.238 -7.924 18.616 1.00 10.99 194 GLY A O 1
ATOM 1201 N N . GLY A 1 194 ? 9.963 -6.951 16.662 1.00 11.71 195 GLY A N 1
ATOM 1202 C CA . GLY A 1 194 ? 9.444 -7.948 15.801 1.00 10.93 195 GLY A CA 1
ATOM 1203 C C . GLY A 1 194 ? 8.202 -7.669 14.976 1.00 10.28 195 GLY A C 1
ATOM 1204 O O . GLY A 1 194 ? 7.732 -8.529 14.246 1.00 9.36 195 GLY A O 1
ATOM 1205 N N . ALA A 1 195 ? 7.704 -6.441 15.079 1.00 10.09 196 ALA A N 1
ATOM 1206 C CA . ALA A 1 195 ? 6.593 -5.975 14.256 1.00 9.39 196 ALA A CA 1
ATOM 1207 C C . ALA A 1 195 ? 6.781 -6.404 12.800 1.00 9.84 196 ALA A C 1
ATOM 1208 O O . ALA A 1 195 ? 7.911 -6.223 12.216 1.00 10.50 196 ALA A O 1
ATOM 1210 N N . GLN A 1 196 ? 5.729 -6.940 12.169 1.00 8.82 197 GLN A N 1
ATOM 1211 C CA . GLN A 1 196 ? 5.825 -7.292 10.761 1.00 9.86 197 GLN A CA 1
ATOM 1212 C C . GLN A 1 196 ? 4.912 -6.514 9.826 1.00 8.27 197 GLN A C 1
ATOM 1213 O O . GLN A 1 196 ? 3.768 -6.234 10.188 1.00 7.24 197 GLN A O 1
ATOM 1219 N N . ALA A 1 197 ? 5.369 -6.167 8.633 1.00 8.48 198 ALA A N 1
ATOM 1220 C CA . ALA A 1 197 ? 4.626 -5.421 7.615 1.00 7.78 198 ALA A CA 1
ATOM 1221 C C . ALA A 1 197 ? 3.319 -6.084 7.234 1.00 7.48 198 ALA A C 1
ATOM 1222 O O . ALA A 1 197 ? 2.307 -5.407 7.067 1.00 7.78 198 ALA A O 1
ATOM 1224 N N . LYS A 1 198 ? 3.285 -7.416 7.258 1.00 7.70 199 LYS A N 1
ATOM 1225 C CA . LYS A 1 198 ? 2.078 -8.123 6.833 1.00 8.49 199 LYS A CA 1
ATOM 1226 C C . LYS A 1 198 ? 0.950 -7.875 7.862 1.00 8.02 199 LYS A C 1
ATOM 1227 O O . LYS A 1 198 ? -0.214 -8.191 7.616 1.00 8.54 199 LYS A O 1
ATOM 1233 N N . ASN A 1 199 ? 1.334 -7.468 9.060 1.00 7.00 200 ASN A N 1
ATOM 1234 C CA . ASN A 1 199 ? 0.353 -7.198 10.150 1.00 7.31 200 ASN A CA 1
ATOM 1235 C C . ASN A 1 199 ? -0.014 -5.748 10.352 1.00 7.20 200 ASN A C 1
ATOM 1236 O O . ASN A 1 199 ? -0.689 -5.401 11.354 1.00 7.14 200 ASN A O 1
ATOM 1241 N N . ILE A 1 200 ? 0.362 -4.874 9.408 1.00 7.37 201 ILE A N 1
ATOM 1242 C CA . ILE A 1 200 ? 0.159 -3.444 9.484 1.00 6.54 201 ILE A CA 1
ATOM 1243 C C . ILE A 1 200 ? -0.725 -3.077 8.312 1.00 6.25 201 ILE A C 1
ATOM 1244 O O . ILE A 1 200 ? -0.446 -3.470 7.150 1.00 6.58 201 ILE A O 1
ATOM 1249 N N . PHE A 1 201 ? -1.751 -2.280 8.658 1.00 6.27 202 PHE A N 1
ATOM 1250 C CA . PHE A 1 201 ? -2.701 -1.791 7.655 1.00 6.80 202 PHE A CA 1
ATOM 1251 C C . PHE A 1 201 ? -2.969 -0.315 7.779 1.00 7.09 202 PHE A C 1
ATOM 1252 O O . PHE A 1 201 ? -3.315 0.160 8.856 1.00 8.22 202 PHE A O 1
ATOM 1260 N N . TRP A 1 202 ? -2.805 0.378 6.674 1.00 6.44 203 TRP A N 1
ATOM 1261 C CA . TRP A 1 202 ? -3.112 1.800 6.533 1.00 6.54 203 TRP A CA 1
ATOM 1262 C C . TRP A 1 202 ? -4.329 1.973 5.624 1.00 6.50 203 TRP A C 1
ATOM 1263 O O . TRP A 1 202 ? -4.297 1.606 4.466 1.00 8.20 203 TRP A O 1
ATOM 1274 N N . GLN A 1 203 ? -5.365 2.600 6.163 1.00 5.97 204 GLN A N 1
ATOM 1275 C CA . GLN A 1 203 ? -6.597 2.877 5.429 1.00 6.49 204 GLN A CA 1
ATOM 1276 C C . GLN A 1 203 ? -6.688 4.389 5.302 1.00 7.08 204 GLN A C 1
ATOM 1277 O O . GLN A 1 203 ? -6.676 5.174 6.272 1.00 7.28 204 GLN A O 1
ATOM 1283 N N . THR A 1 204 ? -6.824 4.857 4.068 1.00 7.02 205 THR A N 1
ATOM 1284 C CA . THR A 1 204 ? -6.854 6.284 3.791 1.00 7.57 205 THR A CA 1
ATOM 1285 C C . THR A 1 204 ? -8.032 6.666 2.892 1.00 7.18 205 THR A C 1
ATOM 1286 O O . THR A 1 204 ? -8.296 6.022 1.850 1.00 6.49 205 THR A O 1
ATOM 1290 N N . ALA A 1 205 ? -8.795 7.696 3.346 1.00 7.02 206 ALA A N 1
ATOM 1291 C CA . ALA A 1 205 ? -9.952 8.103 2.558 1.00 7.74 206 ALA A CA 1
ATOM 1292 C C . ALA A 1 205 ? -9.496 8.952 1.343 1.00 7.92 206 ALA A C 1
ATOM 1293 O O . ALA A 1 205 ? -10.180 8.921 0.313 1.00 8.38 206 ALA A O 1
ATOM 1295 N N . GLY A 1 206 ? -8.326 9.586 1.449 1.00 7.81 207 GLY A N 1
ATOM 1296 C CA . GLY A 1 206 ? -7.700 10.409 0.400 1.00 8.16 207 GLY A CA 1
ATOM 1297 C C . GLY A 1 206 ? -6.446 9.783 -0.168 1.00 7.64 207 GLY A C 1
ATOM 1298 O O . GLY A 1 206 ? -6.116 8.588 0.168 1.00 10.35 207 GLY A O 1
ATOM 1299 N N . ALA A 1 207 ? -5.624 10.497 -0.836 1.00 6.19 208 ALA A N 1
ATOM 1300 C CA . ALA A 1 207 ? -4.460 9.912 -1.506 1.00 6.77 208 ALA A CA 1
ATOM 1301 C C . ALA A 1 207 ? -3.347 9.678 -0.582 1.00 5.91 208 ALA A C 1
ATOM 1302 O O . ALA A 1 207 ? -3.083 10.445 0.298 1.00 6.62 208 ALA A O 1
ATOM 1304 N N . VAL A 1 208 ? -2.443 8.706 -0.897 1.00 5.90 209 VAL A N 1
ATOM 1305 C CA . VAL A 1 208 ? -1.217 8.494 -0.152 1.00 6.54 209 VAL A CA 1
ATOM 1306 C C . VAL A 1 208 ? -0.096 9.018 -1.046 1.00 6.48 209 VAL A C 1
ATOM 1307 O O . VAL A 1 208 ? -0.054 8.704 -2.274 1.00 7.05 209 VAL A O 1
ATOM 1311 N N . THR A 1 209 ? 0.873 9.799 -0.454 1.00 5.64 210 THR A N 1
ATOM 1312 C CA . THR A 1 209 ? 1.998 10.368 -1.208 1.00 6.86 210 THR A CA 1
ATOM 1313 C C . THR A 1 209 ? 3.238 10.107 -0.412 1.00 6.22 210 THR A C 1
ATOM 1314 O O . THR A 1 209 ? 3.352 10.605 0.728 1.00 6.59 210 THR A O 1
ATOM 1318 N N . LEU A 1 210 ? 4.143 9.279 -0.976 0.93 5.86 211 LEU A N 1
ATOM 1319 C CA . LEU A 1 210 ? 5.400 8.950 -0.316 0.93 5.90 211 LEU A CA 1
ATOM 1320 C C . LEU A 1 210 ? 6.572 9.515 -1.054 0.93 5.64 211 LEU A C 1
ATOM 1321 O O . LEU A 1 210 ? 6.814 9.275 -2.215 0.93 5.88 211 LEU A O 1
ATOM 1326 N N . GLY A 1 211 ? 7.321 10.318 -0.287 1.00 6.04 212 GLY A N 1
ATOM 1327 C CA . GLY A 1 211 ? 8.290 11.201 -0.803 1.00 5.84 212 GLY A CA 1
ATOM 1328 C C . GLY A 1 211 ? 9.533 10.521 -1.357 1.00 5.51 212 GLY A C 1
ATOM 1329 O O . GLY A 1 211 ? 9.774 9.372 -1.023 1.00 5.57 212 GLY A O 1
ATOM 1330 N N . SER A 1 212 ? 10.362 11.186 -2.129 1.00 5.98 213 SER A N 1
ATOM 1331 C CA . SER A 1 212 ? 11.564 10.581 -2.679 1.00 6.73 213 SER A CA 1
ATOM 1332 C C . SER A 1 212 ? 12.414 10.023 -1.576 1.00 5.86 213 SER A C 1
ATOM 1333 O O . SER A 1 212 ? 12.478 10.591 -0.545 1.00 4.36 213 SER A O 1
ATOM 1336 N N . THR A 1 213 ? 13.034 8.866 -1.867 1.00 6.40 214 THR A N 1
ATOM 1337 C CA . THR A 1 213 ? 13.827 8.072 -0.921 1.00 6.73 214 THR A CA 1
ATOM 1338 C C . THR A 1 213 ? 13.199 7.688 0.431 1.00 6.72 214 THR A C 1
ATOM 1339 O O . THR A 1 213 ? 13.904 7.266 1.338 1.00 8.08 214 THR A O 1
ATOM 1343 N N . SER A 1 214 ? 11.918 7.929 0.589 1.00 6.77 215 SER A N 1
ATOM 1344 C CA . SER A 1 214 ? 11.299 7.437 1.823 1.00 5.80 215 SER A CA 1
ATOM 1345 C C . SER A 1 214 ? 11.222 5.905 1.845 1.00 6.70 215 SER A C 1
ATOM 1346 O O . SER A 1 214 ? 11.296 5.271 0.804 1.00 6.25 215 SER A O 1
ATOM 1349 N N . HIS A 1 215 ? 11.032 5.335 3.052 1.00 5.69 216 HIS A N 1
ATOM 1350 C CA . HIS A 1 215 ? 10.835 3.886 3.232 1.00 5.71 216 HIS A CA 1
ATOM 1351 C C . HIS A 1 215 ? 9.617 3.623 4.082 1.00 5.63 216 HIS A C 1
ATOM 1352 O O . HIS A 1 215 ? 9.570 4.026 5.222 1.00 6.03 216 HIS A O 1
ATOM 1359 N N . PHE A 1 216 ? 8.672 2.885 3.526 1.00 5.35 217 PHE A N 1
ATOM 1360 C CA . PHE A 1 216 ? 7.381 2.593 4.136 1.00 5.44 217 PHE A CA 1
ATOM 1361 C C . PHE A 1 216 ? 7.289 1.102 4.468 1.00 5.96 217 PHE A C 1
ATOM 1362 O O . PHE A 1 216 ? 7.894 0.245 3.803 1.00 6.64 217 PHE A O 1
ATOM 1370 N N . GLU A 1 217 ? 6.483 0.803 5.470 1.00 6.32 218 GLU A N 1
ATOM 1371 C CA . GLU A 1 217 ? 6.185 -0.539 5.947 1.00 6.78 218 GLU A CA 1
ATOM 1372 C C . GLU A 1 217 ? 4.662 -0.658 6.106 1.00 6.27 218 GLU A C 1
ATOM 1373 O O . GLU A 1 217 ? 4.046 0.139 6.815 1.00 7.09 218 GLU A O 1
ATOM 1379 N N . GLY A 1 218 ? 4.088 -1.717 5.525 1.00 5.68 219 GLY A N 1
ATOM 1380 C CA . GLY A 1 218 ? 2.710 -2.047 5.716 1.00 5.70 219 GLY A CA 1
ATOM 1381 C C . GLY A 1 218 ? 1.844 -2.104 4.479 1.00 5.76 219 GLY A C 1
ATOM 1382 O O . GLY A 1 218 ? 2.246 -1.595 3.412 1.00 5.50 219 GLY A O 1
ATOM 1383 N N . ASN A 1 219 ? 0.662 -2.690 4.643 1.00 5.69 220 ASN A N 1
ATOM 1384 C CA . ASN A 1 219 ? -0.381 -2.675 3.621 1.00 5.68 220 ASN A CA 1
ATOM 1385 C C . ASN A 1 219 ? -1.043 -1.327 3.540 1.00 5.82 220 ASN A C 1
ATOM 1386 O O . ASN A 1 219 ? -1.361 -0.750 4.562 1.00 6.97 220 ASN A O 1
ATOM 1391 N N . ILE A 1 220 ? -1.202 -0.792 2.330 1.00 5.32 221 ILE A N 1
ATOM 1392 C CA . ILE A 1 220 ? -1.911 0.529 2.144 1.00 5.60 221 ILE A CA 1
ATOM 1393 C C . ILE A 1 220 ? -3.252 0.177 1.383 1.00 5.34 221 ILE A C 1
ATOM 1394 O O . ILE A 1 220 ? -3.213 -0.391 0.264 1.00 6.07 221 ILE A O 1
ATOM 1399 N N . LEU A 1 221 ? -4.370 0.608 1.979 1.00 5.21 222 LEU A N 1
ATOM 1400 C CA . LEU A 1 221 ? -5.692 0.474 1.392 1.00 5.40 222 LEU A CA 1
ATOM 1401 C C . LEU A 1 221 ? -6.147 1.942 1.205 1.00 5.59 222 LEU A C 1
ATOM 1402 O O . LEU A 1 221 ? -6.690 2.576 2.128 1.00 6.36 222 LEU A O 1
ATOM 1407 N N . SER A 1 222 ? -5.953 2.459 0.010 1.00 5.37 223 SER A N 1
ATOM 1408 C CA . SER A 1 222 ? -6.287 3.840 -0.367 1.00 6.10 223 SER A CA 1
ATOM 1409 C C . SER A 1 222 ? -7.599 3.850 -1.062 1.00 6.15 223 SER A C 1
ATOM 1410 O O . SER A 1 222 ? -7.796 3.107 -2.046 1.00 7.72 223 SER A O 1
ATOM 1413 N N . GLN A 1 223 ? -8.500 4.785 -0.672 1.00 6.71 224 GLN A N 1
ATOM 1414 C CA . GLN A 1 223 ? -9.722 4.978 -1.453 1.00 6.89 224 GLN A CA 1
ATOM 1415 C C . GLN A 1 223 ? -9.501 5.665 -2.762 1.00 7.49 224 GLN A C 1
ATOM 1416 O O . GLN A 1 223 ? -10.310 5.527 -3.698 1.00 8.48 224 GLN A O 1
ATOM 1422 N N . THR A 1 224 ? -8.371 6.343 -2.851 1.00 6.80 225 THR A N 1
ATOM 1423 C CA . THR A 1 224 ? -8.011 6.969 -4.155 1.00 6.83 225 THR A CA 1
ATOM 1424 C C . THR A 1 224 ? -6.629 6.443 -4.589 1.00 7.31 225 THR A C 1
ATOM 1425 O O . THR A 1 224 ? -6.421 5.249 -4.751 1.00 7.14 225 THR A O 1
ATOM 1429 N N . GLY A 1 225 ? -5.679 7.346 -4.744 1.00 7.07 226 GLY A N 1
ATOM 1430 C CA . GLY A 1 225 ? -4.417 7.016 -5.314 1.00 6.91 226 GLY A CA 1
ATOM 1431 C C . GLY A 1 225 ? -3.334 6.726 -4.281 1.00 6.03 226 GLY A C 1
ATOM 1432 O O . GLY A 1 225 ? -3.461 6.989 -3.052 1.00 7.13 226 GLY A O 1
ATOM 1433 N N . ILE A 1 226 ? -2.299 6.052 -4.758 1.00 5.28 227 ILE A N 1
ATOM 1434 C CA . ILE A 1 226 ? -1.029 5.859 -3.983 1.00 5.43 227 ILE A CA 1
ATOM 1435 C C . ILE A 1 226 ? 0.095 6.221 -4.907 1.00 5.79 227 ILE A C 1
ATOM 1436 O O . ILE A 1 226 ? 0.193 5.699 -6.024 1.00 6.36 227 ILE A O 1
ATOM 1441 N N . ASN A 1 227 ? 0.940 7.148 -4.485 1.00 6.26 228 ASN A N 1
ATOM 1442 C CA . ASN A 1 227 ? 1.980 7.787 -5.304 1.00 7.09 228 ASN A CA 1
ATOM 1443 C C . ASN A 1 227 ? 3.278 7.769 -4.601 1.00 7.23 228 ASN A C 1
ATOM 1444 O O . ASN A 1 227 ? 3.382 8.129 -3.414 1.00 10.14 228 ASN A O 1
ATOM 1449 N N . MET A 1 228 ? 4.278 7.133 -5.218 1.00 6.17 229 MET A N 1
ATOM 1450 C CA . MET A 1 228 ? 5.596 7.101 -4.659 1.00 6.03 229 MET A CA 1
ATOM 1451 C C . MET A 1 228 ? 6.521 7.883 -5.575 1.00 6.05 229 MET A C 1
ATOM 1452 O O . MET A 1 228 ? 6.496 7.722 -6.795 1.00 6.39 229 MET A O 1
ATOM 1457 N N . LYS A 1 229 ? 7.409 8.627 -4.950 1.00 6.08 230 LYS A N 1
ATOM 1458 C CA . LYS A 1 229 ? 8.355 9.466 -5.717 1.00 7.16 230 LYS A CA 1
ATOM 1459 C C . LYS A 1 229 ? 9.715 8.834 -5.796 1.00 6.75 230 LYS A C 1
ATOM 1460 O O . LYS A 1 229 ? 9.994 7.775 -5.108 1.00 6.37 230 LYS A O 1
ATOM 1466 N N . THR A 1 230 ? 10.650 9.437 -6.552 1.00 6.64 231 THR A N 1
ATOM 1467 C CA . THR A 1 230 ? 11.904 8.785 -6.945 1.00 7.47 231 THR A CA 1
ATOM 1468 C C . THR A 1 230 ? 12.615 8.060 -5.816 1.00 7.34 231 THR A C 1
ATOM 1469 O O . THR A 1 230 ? 13.019 8.685 -4.855 1.00 7.06 231 THR A O 1
ATOM 1473 N N . ALA A 1 231 ? 12.875 6.743 -6.036 1.00 6.01 232 ALA A N 1
ATOM 1474 C CA . ALA A 1 231 ? 13.738 5.898 -5.176 1.00 5.93 232 ALA A CA 1
ATOM 1475 C C . ALA A 1 231 ? 13.145 5.633 -3.801 1.00 5.22 232 ALA A C 1
ATOM 1476 O O . ALA A 1 231 ? 13.824 5.036 -2.938 1.00 6.14 232 ALA A O 1
ATOM 1478 N N . ALA A 1 232 ? 11.903 5.977 -3.571 1.00 4.80 233 ALA A N 1
ATOM 1479 C CA . ALA A 1 232 ? 11.209 5.507 -2.392 1.00 5.07 233 ALA A CA 1
ATOM 1480 C C . ALA A 1 232 ? 11.159 3.991 -2.469 1.00 4.98 233 ALA A C 1
ATOM 1481 O O . ALA A 1 232 ? 11.027 3.398 -3.546 1.00 5.39 233 ALA A O 1
ATOM 1483 N N . SER A 1 233 ? 10.881 3.438 -1.292 1.00 5.30 234 SER A N 1
ATOM 1484 C CA . SER A 1 233 ? 10.762 1.937 -1.126 1.00 5.75 234 SER A CA 1
ATOM 1485 C C . SER A 1 233 ? 9.655 1.612 -0.169 1.00 6.01 234 SER A C 1
ATOM 1486 O O . SER A 1 233 ? 9.277 2.391 0.710 1.00 6.60 234 SER A O 1
ATOM 1489 N N . ILE A 1 234 ? 9.097 0.421 -0.400 1.00 5.34 235 ILE A N 1
ATOM 1490 C CA . ILE A 1 234 ? 8.049 -0.115 0.530 1.00 5.61 235 ILE A CA 1
ATOM 1491 C C . ILE A 1 234 ? 8.132 -1.635 0.643 1.00 5.79 235 ILE A C 1
ATOM 1492 O O . ILE A 1 234 ? 8.352 -2.338 -0.343 1.00 6.89 235 ILE A O 1
ATOM 1497 N N . ASN A 1 235 ? 7.997 -2.078 1.894 1.00 5.35 236 ASN A N 1
ATOM 1498 C CA . ASN A 1 235 ? 7.718 -3.512 2.183 1.00 5.56 236 ASN A CA 1
ATOM 1499 C C . ASN A 1 235 ? 6.223 -3.491 2.565 1.00 5.44 236 ASN A C 1
ATOM 1500 O O . ASN A 1 235 ? 5.820 -2.952 3.616 1.00 5.56 236 ASN A O 1
ATOM 1505 N N . GLY A 1 236 ? 5.426 -4.067 1.702 1.00 6.23 237 GLY A N 1
ATOM 1506 C CA . GLY A 1 236 ? 3.975 -3.966 1.868 1.00 6.22 237 GLY A CA 1
ATOM 1507 C C . GLY A 1 236 ? 3.263 -4.131 0.553 1.00 6.77 237 GLY A C 1
ATOM 1508 O O . GLY A 1 236 ? 3.816 -4.866 -0.308 1.00 6.15 237 GLY A O 1
ATOM 1509 N N . ARG A 1 237 ? 2.046 -3.611 0.501 1.00 5.80 238 ARG A N 1
ATOM 1510 C CA . ARG A 1 237 ? 1.170 -3.723 -0.693 1.00 6.21 238 ARG A CA 1
ATOM 1511 C C . ARG A 1 237 ? 0.593 -2.405 -0.979 1.00 6.26 238 ARG A C 1
ATOM 1512 O O . ARG A 1 237 ? 0.232 -1.661 -0.033 1.00 7.32 238 ARG A O 1
ATOM 1520 N N . MET A 1 238 ? 0.288 -2.106 -2.257 1.00 6.34 239 MET A N 1
ATOM 1521 C CA . MET A 1 238 ? -0.244 -0.798 -2.712 1.00 6.73 239 MET A CA 1
ATOM 1522 C C . MET A 1 238 ? -1.615 -1.129 -3.324 1.00 6.08 239 MET A C 1
ATOM 1523 O O . MET A 1 238 ? -1.689 -1.565 -4.467 1.00 7.31 239 MET A O 1
ATOM 1528 N N . MET A 1 239 ? -2.686 -1.016 -2.530 1.00 6.00 240 MET A N 1
ATOM 1529 C CA . MET A 1 239 ? -4.035 -1.347 -2.998 1.00 6.68 240 MET A CA 1
ATOM 1530 C C . MET A 1 239 ? -4.850 -0.074 -3.082 1.00 6.25 240 MET A C 1
ATOM 1531 O O . MET A 1 239 ? -5.377 0.487 -2.130 1.00 6.43 240 MET A O 1
ATOM 1536 N N . ALA A 1 240 ? -5.015 0.384 -4.333 1.00 5.77 241 ALA A N 1
ATOM 1537 C CA . ALA A 1 240 ? -5.587 1.699 -4.623 1.00 6.17 241 ALA A CA 1
ATOM 1538 C C . ALA A 1 240 ? -6.918 1.501 -5.318 1.00 6.32 241 ALA A C 1
ATOM 1539 O O . ALA A 1 240 ? -7.013 0.792 -6.349 1.00 6.05 241 ALA A O 1
ATOM 1541 N N . GLN A 1 241 ? -7.921 2.317 -4.941 1.00 5.78 242 GLN A N 1
ATOM 1542 C CA . GLN A 1 241 ? -9.166 2.241 -5.632 1.00 6.40 242 GLN A CA 1
ATOM 1543 C C . GLN A 1 241 ? -9.203 3.205 -6.807 1.00 7.20 242 GLN A C 1
ATOM 1544 O O . GLN A 1 241 ? -10.186 3.107 -7.599 1.00 7.85 242 GLN A O 1
ATOM 1550 N N . THR A 1 242 ? -8.211 4.081 -6.967 1.00 7.30 243 THR A N 1
ATOM 1551 C CA . THR A 1 242 ? -7.934 4.692 -8.273 1.00 6.87 243 THR A CA 1
ATOM 1552 C C . THR A 1 242 ? -6.653 4.133 -8.861 1.00 7.13 243 THR A C 1
ATOM 1553 O O . THR A 1 242 ? -6.668 2.963 -9.280 1.00 7.57 243 THR A O 1
ATOM 1557 N N . ALA A 1 243 ? -5.600 4.929 -8.874 1.00 6.94 244 ALA A N 1
ATOM 1558 C CA . ALA A 1 243 ? -4.366 4.602 -9.566 1.00 7.04 244 ALA A CA 1
ATOM 1559 C C . ALA A 1 243 ? -3.161 4.655 -8.650 1.00 6.82 244 ALA A C 1
ATOM 1560 O O . ALA A 1 243 ? -3.132 5.312 -7.668 1.00 8.90 244 ALA A O 1
ATOM 1562 N N . VAL A 1 244 ? -2.122 3.922 -9.040 1.00 6.11 245 VAL A N 1
ATOM 1563 C CA . VAL A 1 244 ? -0.878 3.956 -8.372 1.00 6.24 245 VAL A CA 1
ATOM 1564 C C . VAL A 1 244 ? 0.121 4.582 -9.363 1.00 6.70 245 VAL A C 1
ATOM 1565 O O . VAL A 1 244 ? 0.176 4.266 -10.575 1.00 7.88 245 VAL A O 1
ATOM 1569 N N . THR A 1 245 ? 0.982 5.420 -8.835 1.00 6.56 246 THR A N 1
ATOM 1570 C CA . THR A 1 245 ? 2.127 5.990 -9.616 1.00 6.94 246 THR A CA 1
ATOM 1571 C C . THR A 1 245 ? 3.434 5.784 -8.915 1.00 5.85 246 THR A C 1
ATOM 1572 O O . THR A 1 245 ? 3.539 5.864 -7.695 1.00 5.81 246 THR A O 1
ATOM 1576 N N . LEU A 1 246 ? 4.404 5.434 -9.713 1.00 6.19 247 LEU A N 1
ATOM 1577 C CA . LEU A 1 246 ? 5.714 5.019 -9.239 1.00 7.12 247 LEU A CA 1
ATOM 1578 C C . LEU A 1 246 ? 6.785 5.793 -10.015 1.00 6.11 247 LEU A C 1
ATOM 1579 O O . LEU A 1 246 ? 6.650 6.098 -11.237 1.00 7.53 247 LEU A O 1
ATOM 1584 N N . GLN A 1 247 ? 7.895 6.011 -9.315 1.00 6.41 248 GLN A N 1
ATOM 1585 C CA . GLN A 1 247 ? 9.117 6.582 -9.900 1.00 6.98 248 GLN A CA 1
ATOM 1586 C C . GLN A 1 247 ? 10.343 5.891 -9.326 1.00 7.02 248 GLN A C 1
ATOM 1587 O O . GLN A 1 247 ? 10.739 6.124 -8.151 1.00 7.64 248 GLN A O 1
ATOM 1593 N N . MET A 1 248 ? 10.834 4.880 -10.073 1.00 7.08 249 MET A N 1
ATOM 1594 C CA . MET A 1 248 ? 11.998 4.138 -9.607 1.00 8.53 249 MET A CA 1
ATOM 1595 C C . MET A 1 248 ? 11.907 3.644 -8.228 1.00 7.77 249 MET A C 1
ATOM 1596 O O . MET A 1 248 ? 12.824 3.897 -7.424 1.00 6.98 249 MET A O 1
ATOM 1601 N N . ASN A 1 249 ? 10.885 2.881 -7.920 1.00 6.37 250 ASN A N 1
ATOM 1602 C CA . ASN A 1 249 ? 10.635 2.379 -6.586 1.00 6.22 250 ASN A CA 1
ATOM 1603 C C . ASN A 1 249 ? 10.940 0.938 -6.449 1.00 5.22 250 ASN A C 1
ATOM 1604 O O . ASN A 1 249 ? 10.714 0.117 -7.353 1.00 7.01 250 ASN A O 1
ATOM 1609 N N . THR A 1 250 ? 11.341 0.654 -5.252 1.00 6.02 251 THR A N 1
ATOM 1610 C CA . THR A 1 250 ? 11.367 -0.792 -4.772 1.00 6.07 251 THR A CA 1
ATOM 1611 C C . THR A 1 250 ? 10.145 -1.204 -3.977 1.00 5.52 251 THR A C 1
ATOM 1612 O O . THR A 1 250 ? 9.769 -0.385 -3.067 1.00 6.93 251 THR A O 1
ATOM 1616 N N . VAL A 1 251 ? 9.363 -2.054 -4.572 1.00 5.80 252 VAL A N 1
ATOM 1617 C CA . VAL A 1 251 ? 8.107 -2.468 -3.927 1.00 5.71 252 VAL A CA 1
ATOM 1618 C C . VAL A 1 251 ? 8.133 -3.939 -3.692 1.00 6.06 252 VAL A C 1
ATOM 1619 O O . VAL A 1 251 ? 8.175 -4.709 -4.691 1.00 6.23 252 VAL A O 1
ATOM 1623 N N . THR A 1 252 ? 8.181 -4.310 -2.405 1.00 5.64 253 THR A N 1
ATOM 1624 C CA . THR A 1 252 ? 8.277 -5.766 -2.083 1.00 5.84 253 THR A CA 1
ATOM 1625 C C . THR A 1 252 ? 7.162 -6.306 -1.254 1.00 6.82 253 THR A C 1
ATOM 1626 O O . THR A 1 252 ? 6.942 -5.955 -0.097 1.00 6.71 253 THR A O 1
ATOM 1630 N N . ILE A 1 253 ? 6.433 -7.233 -1.839 1.00 6.64 254 ILE A N 1
ATOM 1631 C CA . ILE A 1 253 ? 5.340 -7.828 -1.125 1.00 7.00 254 ILE A CA 1
ATOM 1632 C C . ILE A 1 253 ? 5.849 -8.532 0.140 1.00 7.91 254 ILE A C 1
ATOM 1633 O O . ILE A 1 253 ? 6.966 -9.045 0.108 1.00 8.93 254 ILE A O 1
ATOM 1638 N N . PRO A 1 254 ? 5.088 -8.468 1.228 1.00 9.52 255 PRO A N 1
ATOM 1639 C CA . PRO A 1 254 ? 5.547 -9.235 2.392 1.00 12.36 255 PRO A CA 1
ATOM 1640 C C . PRO A 1 254 ? 5.626 -10.754 2.173 1.00 15.07 255 PRO A C 1
ATOM 1641 O O . PRO A 1 254 ? 5.049 -11.302 1.276 1.00 15.30 255 PRO A O 1
ATOM 1645 N N . GLN A 1 255 ? 6.422 -11.357 3.060 1.00 22.97 256 GLN A N 1
ATOM 1646 C CA . GLN A 1 255 ? 6.768 -12.808 3.143 1.00 29.67 256 GLN A CA 1
ATOM 1647 C C . GLN A 1 255 ? 7.377 -13.333 1.856 1.00 30.74 256 GLN A C 1
ATOM 1648 O O . GLN A 1 255 ? 8.601 -13.478 1.766 1.00 36.09 256 GLN A O 1
ATOM 1654 N N . SER B 1 30 ? 2.806 34.348 -48.757 1.00 28.33 31 SER B N 1
ATOM 1655 C CA . SER B 1 30 ? 3.106 33.566 -49.991 1.00 25.33 31 SER B CA 1
ATOM 1656 C C . SER B 1 30 ? 4.129 32.507 -49.627 1.00 22.59 31 SER B C 1
ATOM 1657 O O . SER B 1 30 ? 4.645 32.478 -48.514 1.00 22.54 31 SER B O 1
ATOM 1660 N N . GLY B 1 31 ? 4.434 31.611 -50.542 1.00 17.21 32 GLY B N 1
ATOM 1661 C CA . GLY B 1 31 ? 5.342 30.523 -50.167 1.00 13.19 32 GLY B CA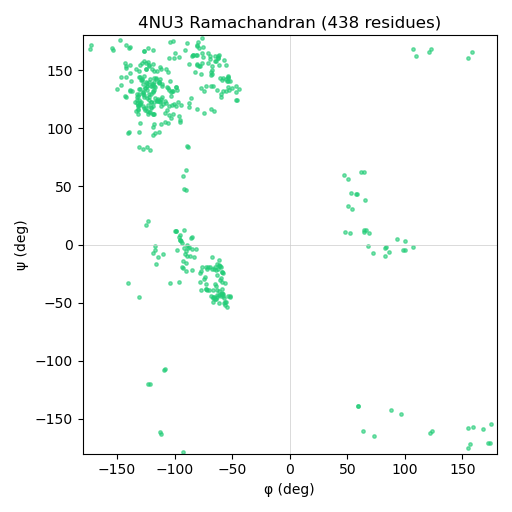 1
ATOM 1662 C C . GLY B 1 31 ? 4.658 29.301 -49.569 1.00 9.87 32 GLY B C 1
ATOM 1663 O O . GLY B 1 31 ? 3.582 28.944 -49.994 1.00 9.48 32 GLY B O 1
ATOM 1664 N N . GLN B 1 32 ? 5.291 28.689 -48.592 1.00 10.13 33 GLN B N 1
ATOM 1665 C CA . GLN B 1 32 ? 4.789 27.417 -48.118 1.00 10.15 33 GLN B CA 1
ATOM 1666 C C . GLN B 1 32 ? 3.451 27.651 -47.454 1.00 10.44 33 GLN B C 1
ATOM 1667 O O . GLN B 1 32 ? 3.294 28.611 -46.697 1.00 12.01 33 GLN B O 1
ATOM 1673 N N . THR B 1 33 ? 2.461 26.772 -47.731 1.00 8.54 34 THR B N 1
ATOM 1674 C CA . THR B 1 33 ? 1.099 26.996 -47.266 1.00 9.25 34 THR B CA 1
ATOM 1675 C C . THR B 1 33 ? 0.836 26.378 -45.884 1.00 10.23 34 THR B C 1
ATOM 1676 O O . THR B 1 33 ? -0.090 26.806 -45.242 1.00 12.54 34 THR B O 1
ATOM 1680 N N . LEU B 1 34 ? 1.601 25.395 -45.493 1.00 11.01 35 LEU B N 1
ATOM 1681 C CA . LEU B 1 34 ? 1.414 24.823 -44.157 1.00 10.06 35 LEU B CA 1
ATOM 1682 C C . LEU B 1 34 ? 1.728 25.766 -43.030 1.00 10.74 35 LEU B C 1
ATOM 1683 O O . LEU B 1 34 ? 2.829 26.239 -42.917 1.00 12.28 35 LEU B O 1
ATOM 1688 N N . ASP B 1 35 ? 0.721 26.118 -42.246 1.00 11.61 36 ASP B N 1
ATOM 1689 C CA . ASP B 1 35 ? 0.902 27.058 -41.163 1.00 13.64 36 ASP B CA 1
ATOM 1690 C C . ASP B 1 35 ? 1.578 26.455 -39.939 1.00 10.65 36 ASP B C 1
ATOM 1691 O O . ASP B 1 35 ? 1.400 25.209 -39.542 1.00 8.06 36 ASP B O 1
ATOM 1696 N N . LEU B 1 36 ? 2.359 27.269 -39.270 1.00 10.79 37 LEU B N 1
ATOM 1697 C CA . LEU B 1 36 ? 2.899 26.879 -37.984 1.00 12.12 37 LEU B CA 1
ATOM 1698 C C . LEU B 1 36 ? 1.771 26.525 -37.017 1.00 10.23 37 LEU B C 1
ATOM 1699 O O . LEU B 1 36 ? 0.654 26.987 -37.096 1.00 9.43 37 LEU B O 1
ATOM 1704 N N . VAL B 1 37 ? 2.168 25.735 -35.991 1.00 8.30 38 VAL B N 1
ATOM 1705 C CA . VAL B 1 37 ? 1.313 25.423 -34.840 1.00 7.81 38 VAL B CA 1
ATOM 1706 C C . VAL B 1 37 ? 1.572 26.572 -33.844 1.00 8.23 38 VAL B C 1
ATOM 1707 O O . VAL B 1 37 ? 2.666 26.719 -33.327 1.00 10.03 38 VAL B O 1
ATOM 1711 N N . ASN B 1 38 ? 0.522 27.277 -33.482 1.00 8.03 39 ASN B N 1
ATOM 1712 C CA . ASN B 1 38 ? 0.517 28.262 -32.414 1.00 9.43 39 ASN B CA 1
ATOM 1713 C C . ASN B 1 38 ? 0.538 27.643 -31.026 1.00 7.87 39 ASN B C 1
ATOM 1714 O O . ASN B 1 38 ? -0.406 26.988 -30.678 1.00 9.03 39 ASN B O 1
ATOM 1719 N N . LEU B 1 39 ? 1.617 27.830 -30.274 1.00 7.07 40 LEU B N 1
ATOM 1720 C CA . LEU B 1 39 ? 1.676 27.331 -28.938 1.00 7.12 40 LEU B CA 1
ATOM 1721 C C . LEU B 1 39 ? 1.115 28.232 -27.893 1.00 7.01 40 LEU B C 1
ATOM 1722 O O . LEU B 1 39 ? 1.125 27.846 -26.717 1.00 8.03 40 LEU B O 1
ATOM 1727 N N . GLY B 1 40 ? 0.795 29.484 -28.226 1.00 6.71 41 GLY B N 1
ATOM 1728 C CA . GLY B 1 40 ? 0.338 30.400 -27.200 1.00 7.11 41 GLY B CA 1
ATOM 1729 C C . GLY B 1 40 ? 1.374 30.606 -26.092 1.00 6.64 41 GLY B C 1
ATOM 1730 O O . GLY B 1 40 ? 2.577 30.621 -26.374 1.00 7.58 41 GLY B O 1
ATOM 1731 N N . VAL B 1 41 ? 0.902 30.650 -24.841 1.00 7.90 42 VAL B N 1
ATOM 1732 C CA . VAL B 1 41 ? 1.768 30.898 -23.713 1.00 9.46 42 VAL B CA 1
ATOM 1733 C C . VAL B 1 41 ? 2.659 29.659 -23.475 1.00 8.30 42 VAL B C 1
ATOM 1734 O O . VAL B 1 41 ? 3.719 29.790 -22.830 1.00 8.08 42 VAL B O 1
ATOM 1738 N N . ALA B 1 42 ? 2.298 28.463 -23.981 1.00 7.97 43 ALA B N 1
ATOM 1739 C CA . ALA B 1 42 ? 3.208 27.325 -23.870 1.00 8.00 43 ALA B CA 1
ATOM 1740 C C . ALA B 1 42 ? 4.556 27.548 -24.552 1.00 7.13 43 ALA B C 1
ATOM 1741 O O . ALA B 1 42 ? 5.546 26.945 -24.133 1.00 8.47 43 ALA B O 1
ATOM 1743 N N . ALA B 1 43 ? 4.634 28.535 -25.503 1.00 6.87 44 ALA B N 1
ATOM 1744 C CA . ALA B 1 43 ? 5.912 28.815 -26.129 1.00 7.32 44 ALA B CA 1
ATOM 1745 C C . ALA B 1 43 ? 6.938 29.322 -25.124 1.00 6.62 44 ALA B C 1
ATOM 1746 O O . ALA B 1 43 ? 8.115 29.319 -25.415 1.00 7.50 44 ALA B O 1
ATOM 1748 N N . ASN B 1 44 ? 6.493 29.766 -23.965 1.00 7.92 45 ASN B N 1
ATOM 1749 C CA . ASN B 1 44 ? 7.403 30.345 -22.996 1.00 9.54 45 ASN B CA 1
ATOM 1750 C C . ASN B 1 44 ? 8.061 29.358 -22.121 1.00 9.28 45 ASN B C 1
ATOM 1751 O O . ASN B 1 44 ? 8.853 29.720 -21.237 1.00 10.14 45 ASN B O 1
ATOM 1756 N N . PHE B 1 45 ? 7.851 28.072 -22.379 1.00 6.29 46 PHE B N 1
ATOM 1757 C CA . PHE B 1 45 ? 8.418 26.981 -21.598 1.00 7.34 46 PHE B CA 1
ATOM 1758 C C . PHE B 1 45 ? 9.332 26.072 -22.415 1.00 6.42 46 PHE B C 1
ATOM 1759 O O . PHE B 1 45 ? 9.035 25.647 -23.555 1.00 6.26 46 PHE B O 1
ATOM 1767 N N . ALA B 1 46 ? 10.466 25.693 -21.802 1.00 6.20 47 ALA B N 1
ATOM 1768 C CA . ALA B 1 46 ? 11.237 24.524 -22.328 1.00 6.09 47 ALA B CA 1
ATOM 1769 C C . ALA B 1 46 ? 10.522 23.209 -22.014 1.00 4.98 47 ALA B C 1
ATOM 1770 O O . ALA B 1 46 ? 10.612 22.291 -22.758 1.00 5.07 47 ALA B O 1
ATOM 1772 N N . ILE B 1 47 ? 9.828 23.125 -20.865 1.00 5.31 48 ILE B N 1
ATOM 1773 C CA . ILE B 1 47 ? 9.143 21.927 -20.406 1.00 5.38 48 ILE B CA 1
ATOM 1774 C C . ILE B 1 47 ? 7.838 22.385 -19.721 1.00 5.35 48 ILE B C 1
ATOM 1775 O O . ILE B 1 47 ? 7.848 23.265 -18.848 1.00 5.89 48 ILE B O 1
ATOM 1780 N N . LEU B 1 48 ? 6.709 21.799 -20.158 1.00 5.56 49 LEU B N 1
ATOM 1781 C CA . LEU B 1 48 ? 5.473 22.028 -19.603 1.00 5.44 49 LEU B CA 1
ATOM 1782 C C . LEU B 1 48 ? 4.746 20.697 -19.530 1.00 6.07 49 LEU B C 1
ATOM 1783 O O . LEU B 1 48 ? 4.611 20.029 -20.495 1.00 5.69 49 LEU B O 1
ATOM 1788 N N . SER B 1 49 ? 4.173 20.388 -18.384 1.00 6.22 50 SER B N 1
ATOM 1789 C CA . SER B 1 49 ? 3.395 19.143 -18.231 1.00 6.11 50 SER B CA 1
ATOM 1790 C C . SER B 1 49 ? 2.271 19.318 -17.272 1.00 6.40 50 SER B C 1
ATOM 1791 O O . SER B 1 49 ? 2.150 20.282 -16.561 1.00 7.67 50 SER B O 1
ATOM 1794 N N . LYS B 1 50 ? 1.480 18.228 -17.154 1.00 5.81 51 LYS B N 1
ATOM 1795 C CA . LYS B 1 50 ? 0.334 18.246 -16.271 1.00 5.25 51 LYS B CA 1
ATOM 1796 C C . LYS B 1 50 ? 0.442 17.525 -14.951 1.00 5.76 51 LYS B C 1
ATOM 1797 O O . LYS B 1 50 ? -0.231 17.903 -13.994 1.00 6.84 51 LYS B O 1
ATOM 1803 N N . THR B 1 51 ? 1.202 16.444 -14.977 1.00 5.96 52 THR B N 1
ATOM 1804 C CA . THR B 1 51 ? 1.280 15.558 -13.821 1.00 6.73 52 THR B CA 1
ATOM 1805 C C . THR B 1 51 ? 2.669 15.534 -13.175 1.00 6.93 52 THR B C 1
ATOM 1806 O O . THR B 1 51 ? 2.838 14.938 -12.117 1.00 6.38 52 THR B O 1
ATOM 1810 N N . GLY B 1 52 ? 3.688 16.106 -13.795 1.00 6.03 53 GLY B N 1
ATOM 1811 C CA . GLY B 1 52 ? 4.944 16.223 -13.080 1.00 6.27 53 GLY B CA 1
ATOM 1812 C C . GLY B 1 52 ? 6.153 16.316 -13.979 1.00 5.96 53 GLY B C 1
ATOM 1813 O O . GLY B 1 52 ? 6.053 16.070 -15.244 1.00 5.66 53 GLY B O 1
ATOM 1814 N N . ILE B 1 53 ? 7.243 16.815 -13.394 1.00 6.49 54 ILE B N 1
ATOM 1815 C CA . ILE B 1 53 ? 8.525 16.900 -14.107 1.00 7.18 54 ILE B CA 1
ATOM 1816 C C . ILE B 1 53 ? 9.534 16.371 -13.099 1.00 8.32 54 ILE B C 1
ATOM 1817 O O . ILE B 1 53 ? 9.641 16.898 -11.968 1.00 8.86 54 ILE B O 1
ATOM 1822 N N . THR B 1 54 ? 10.273 15.313 -13.513 1.00 9.13 55 THR B N 1
ATOM 1823 C CA . THR B 1 54 ? 11.238 14.655 -12.637 1.00 8.95 55 THR B CA 1
ATOM 1824 C C . THR B 1 54 ? 12.559 14.544 -13.302 1.00 8.06 55 THR B C 1
ATOM 1825 O O . THR B 1 54 ? 12.699 14.311 -14.508 1.00 6.80 55 THR B O 1
ATOM 1829 N N . ASP B 1 55 ? 13.556 14.721 -12.461 1.00 8.06 56 ASP B N 1
ATOM 1830 C CA . ASP B 1 55 ? 14.896 14.677 -12.887 1.00 9.50 56 ASP B CA 1
ATOM 1831 C C . ASP B 1 55 ? 15.717 13.753 -11.980 1.00 8.41 56 ASP B C 1
ATOM 1832 O O . ASP B 1 55 ? 15.598 13.765 -10.816 1.00 7.82 56 ASP B O 1
ATOM 1837 N N . VAL B 1 56 ? 16.644 13.066 -12.592 1.00 7.77 57 VAL B N 1
ATOM 1838 C CA . VAL B 1 56 ? 17.775 12.456 -11.882 1.00 8.60 57 VAL B CA 1
ATOM 1839 C C . VAL B 1 56 ? 19.096 12.795 -12.523 1.00 9.22 57 VAL B C 1
ATOM 1840 O O . VAL B 1 56 ? 19.149 13.092 -13.721 1.00 9.00 57 VAL B O 1
ATOM 1844 N N . TYR B 1 57 ? 20.092 12.959 -11.681 1.00 9.69 58 TYR B N 1
ATOM 1845 C CA . TYR B 1 57 ? 21.435 13.371 -12.020 1.00 9.89 58 TYR B CA 1
ATOM 1846 C C . TYR B 1 57 ? 21.351 14.853 -12.357 1.00 9.95 58 TYR B C 1
ATOM 1847 O O . TYR B 1 57 ? 20.355 15.464 -12.000 1.00 11.76 58 TYR B O 1
ATOM 1856 N N . LYS B 1 58 ? 22.362 15.424 -12.983 1.00 9.84 59 LYS B N 1
ATOM 1857 C CA . LYS B 1 58 ? 22.356 16.849 -13.213 1.00 9.27 59 LYS B CA 1
ATOM 1858 C C . LYS B 1 58 ? 22.057 17.216 -14.675 1.00 9.15 59 LYS B C 1
ATOM 1859 O O . LYS B 1 58 ? 22.874 17.015 -15.554 1.00 12.05 59 LYS B O 1
ATOM 1865 N N . SER B 1 59 ? 20.830 17.678 -14.937 1.00 8.31 60 SER B N 1
ATOM 1866 C CA . SER B 1 59 ? 20.409 18.204 -16.230 1.00 7.43 60 SER B CA 1
ATOM 1867 C C . SER B 1 59 ? 20.794 19.682 -16.387 1.00 7.33 60 SER B C 1
ATOM 1868 O O . SER B 1 59 ? 21.208 20.362 -15.444 1.00 8.65 60 SER B O 1
ATOM 1871 N N . ALA B 1 60 ? 20.767 20.100 -17.595 1.00 7.38 61 ALA B N 1
ATOM 1872 C CA . ALA B 1 60 ? 20.955 21.512 -17.867 1.00 6.73 61 ALA B CA 1
ATOM 1873 C C . ALA B 1 60 ? 19.851 21.991 -18.780 1.00 6.33 61 ALA B C 1
ATOM 1874 O O . ALA B 1 60 ? 19.902 21.771 -19.984 1.00 6.17 61 ALA B O 1
ATOM 1876 N N . ILE B 1 61 ? 18.905 22.710 -18.192 1.00 6.66 62 ILE B N 1
ATOM 1877 C CA . ILE B 1 61 ? 17.745 23.228 -18.892 1.00 7.24 62 ILE B CA 1
ATOM 1878 C C . ILE B 1 61 ? 17.859 24.707 -19.124 1.00 6.94 62 ILE B C 1
ATOM 1879 O O . ILE B 1 61 ? 18.363 25.400 -18.262 1.00 8.33 62 ILE B O 1
ATOM 1884 N N . THR B 1 62 ? 17.546 25.138 -20.338 1.00 5.87 63 THR B N 1
ATOM 1885 C CA . THR B 1 62 ? 17.499 26.562 -20.722 1.00 6.29 63 THR B CA 1
ATOM 1886 C C . THR B 1 62 ? 16.057 26.832 -21.066 1.00 5.71 63 THR B C 1
ATOM 1887 O O . THR B 1 62 ? 15.522 26.259 -21.994 1.00 6.07 63 THR B O 1
ATOM 1891 N N . GLY B 1 63 ? 15.445 27.812 -20.388 1.00 5.59 64 GLY B N 1
ATOM 1892 C CA . GLY B 1 63 ? 14.078 28.039 -20.461 1.00 5.94 64 GLY B CA 1
ATOM 1893 C C . GLY B 1 63 ? 13.287 27.706 -19.224 1.00 6.17 64 GLY B C 1
ATOM 1894 O O . GLY B 1 63 ? 13.746 26.977 -18.397 1.00 6.61 64 GLY B O 1
ATOM 1895 N N . ASP B 1 64 ? 12.097 28.233 -19.145 1.00 5.97 65 ASP B N 1
ATOM 1896 C CA . ASP B 1 64 ? 11.238 27.967 -18.004 1.00 6.55 65 ASP B CA 1
ATOM 1897 C C . ASP B 1 64 ? 10.583 26.605 -18.079 1.00 6.72 65 ASP B C 1
ATOM 1898 O O . ASP B 1 64 ? 10.366 26.007 -19.106 1.00 6.63 65 ASP B O 1
ATOM 1903 N N . ILE B 1 65 ? 10.269 26.099 -16.868 1.00 6.13 66 ILE B N 1
ATOM 1904 C CA . ILE B 1 65 ? 9.549 24.818 -16.714 1.00 6.27 66 ILE B CA 1
ATOM 1905 C C . ILE B 1 65 ? 8.323 25.025 -15.849 1.00 5.39 66 ILE B C 1
ATOM 1906 O O . ILE B 1 65 ? 8.278 25.855 -14.985 1.00 6.12 66 ILE B O 1
ATOM 1911 N N . GLY B 1 66 ? 7.259 24.289 -16.188 1.00 5.49 67 GLY B N 1
ATOM 1912 C CA . GLY B 1 66 ? 6.023 24.430 -15.493 1.00 5.94 67 GLY B CA 1
ATOM 1913 C C . GLY B 1 66 ? 5.177 23.168 -15.424 1.00 5.65 67 GLY B C 1
ATOM 1914 O O . GLY B 1 66 ? 5.218 22.345 -16.305 1.00 6.89 67 GLY B O 1
ATOM 1915 N N A VAL B 1 67 ? 4.389 23.088 -14.346 0.64 6.63 68 VAL B N 1
ATOM 1916 N N B VAL B 1 67 ? 4.417 23.049 -14.328 0.36 6.16 68 VAL B N 1
ATOM 1917 C CA A VAL B 1 67 ? 3.444 22.014 -14.136 0.64 6.31 68 VAL B CA 1
ATOM 1918 C CA B VAL B 1 67 ? 3.421 21.999 -14.162 0.36 5.91 68 VAL B CA 1
ATOM 1919 C C A VAL B 1 67 ? 2.092 22.549 -13.661 0.64 5.92 68 VAL B C 1
ATOM 1920 C C B VAL B 1 67 ? 2.093 22.530 -13.647 0.36 5.83 68 VAL B C 1
ATOM 1921 O O A VAL B 1 67 ? 2.016 23.389 -12.778 0.64 6.99 68 VAL B O 1
ATOM 1922 O O B VAL B 1 67 ? 2.050 23.324 -12.693 0.36 6.48 68 VAL B O 1
ATOM 1929 N N . SER B 1 68 ? 1.008 21.996 -14.232 1.00 6.06 69 SER B N 1
ATOM 1930 C CA . SER B 1 68 ? -0.360 22.329 -13.848 1.00 5.87 69 SER B CA 1
ATOM 1931 C C . SER B 1 68 ? -1.266 21.302 -14.492 1.00 6.55 69 SER B C 1
ATOM 1932 O O . SER B 1 68 ? -1.134 21.060 -15.674 1.00 6.22 69 SER B O 1
ATOM 1935 N N . PRO B 1 69 ? -2.258 20.758 -13.768 1.00 6.45 70 PRO B N 1
ATOM 1936 C CA . PRO B 1 69 ? -2.722 21.206 -12.454 1.00 6.72 70 PRO B CA 1
ATOM 1937 C C . PRO B 1 69 ? -1.959 20.656 -11.249 1.00 7.34 70 PRO B C 1
ATOM 1938 O O . PRO B 1 69 ? -2.306 21.030 -10.104 1.00 7.80 70 PRO B O 1
ATOM 1942 N N . ALA B 1 70 ? -1.012 19.769 -11.479 1.00 6.66 71 ALA B N 1
ATOM 1943 C CA . ALA B 1 70 ? -0.179 19.322 -10.332 1.00 6.81 71 ALA B CA 1
ATOM 1944 C C . ALA B 1 70 ? 0.606 20.449 -9.702 1.00 7.05 71 ALA B C 1
ATOM 1945 O O . ALA B 1 70 ? 0.941 21.444 -10.309 1.00 8.13 71 ALA B O 1
ATOM 1947 N N . ALA B 1 71 ? 0.914 20.262 -8.427 1.00 7.73 72 ALA B N 1
ATOM 1948 C CA . ALA B 1 71 ? 1.586 21.278 -7.644 1.00 7.60 72 ALA B CA 1
ATOM 1949 C C . ALA B 1 71 ? 3.076 21.063 -7.702 1.00 7.54 72 ALA B C 1
ATOM 1950 O O . ALA B 1 71 ? 3.584 20.063 -8.237 1.00 7.44 72 ALA B O 1
ATOM 1952 N N . ALA B 1 72 ? 3.797 21.914 -6.998 1.00 7.09 73 ALA B N 1
ATOM 1953 C CA . ALA B 1 72 ? 5.287 21.903 -7.025 1.00 7.41 73 ALA B CA 1
ATOM 1954 C C . ALA B 1 72 ? 5.900 20.629 -6.409 1.00 7.75 73 ALA B C 1
ATOM 1955 O O . ALA B 1 72 ? 7.002 20.278 -6.756 1.00 8.33 73 ALA B O 1
ATOM 1957 N N . THR B 1 73 ? 5.132 19.956 -5.594 1.00 8.25 74 THR B N 1
ATOM 1958 C CA . THR B 1 73 ? 5.551 18.686 -4.992 1.00 9.30 74 THR B CA 1
ATOM 1959 C C . THR B 1 73 ? 5.810 17.642 -6.103 1.00 8.61 74 THR B C 1
ATOM 1960 O O . THR B 1 73 ? 6.432 16.610 -5.892 1.00 8.88 74 THR B O 1
ATOM 1964 N N . TYR B 1 74 ? 5.283 17.872 -7.314 1.00 7.79 75 TYR B N 1
ATOM 1965 C CA . TYR B 1 74 ? 5.486 16.995 -8.451 1.00 8.33 75 TYR B CA 1
ATOM 1966 C C . TYR B 1 74 ? 6.595 17.491 -9.396 1.00 8.13 75 TYR B C 1
ATOM 1967 O O . TYR B 1 74 ? 6.740 17.014 -10.529 1.00 10.15 75 TYR B O 1
ATOM 1976 N N . ILE B 1 75 ? 7.356 18.479 -8.938 1.00 8.09 76 ILE B N 1
ATOM 1977 C CA . ILE B 1 75 ? 8.630 18.889 -9.621 1.00 9.13 76 ILE B CA 1
ATOM 1978 C C . ILE B 1 75 ? 9.686 18.289 -8.732 1.00 8.86 76 ILE B C 1
ATOM 1979 O O . ILE B 1 75 ? 9.927 18.757 -7.587 1.00 9.60 76 ILE B O 1
ATOM 1984 N N . THR B 1 76 ? 10.361 17.242 -9.201 1.00 8.75 77 THR B N 1
ATOM 1985 C CA . THR B 1 76 ? 11.172 16.394 -8.277 1.00 9.15 77 THR B CA 1
ATOM 1986 C C . THR B 1 76 ? 12.559 16.179 -8.849 1.00 7.97 77 THR B C 1
ATOM 1987 O O . THR B 1 76 ? 12.764 15.986 -10.025 1.00 8.27 77 THR B O 1
ATOM 1991 N N . GLY B 1 77 ? 13.550 16.348 -8.001 1.00 8.49 78 GLY B N 1
ATOM 1992 C CA . GLY B 1 77 ? 14.951 16.106 -8.360 1.00 9.16 78 GLY B CA 1
ATOM 1993 C C . GLY B 1 77 ? 15.740 17.320 -8.865 1.00 9.25 78 GLY B C 1
ATOM 1994 O O . GLY B 1 77 ? 16.943 17.193 -9.226 1.00 11.58 78 GLY B O 1
ATOM 1995 N N . PHE B 1 78 ? 15.059 18.462 -8.805 1.00 10.44 79 PHE B N 1
ATOM 1996 C CA . PHE B 1 78 ? 15.679 19.707 -9.254 1.00 10.24 79 PHE B CA 1
ATOM 1997 C C . PHE B 1 78 ? 16.393 20.496 -8.122 1.00 11.68 79 PHE B C 1
ATOM 1998 O O . PHE B 1 78 ? 16.920 21.570 -8.381 1.00 13.62 79 PHE B O 1
ATOM 2006 N N . GLY B 1 79 ? 16.329 20.035 -6.877 1.00 12.66 80 GLY B N 1
ATOM 2007 C CA . GLY B 1 79 ? 16.914 20.848 -5.777 1.00 14.27 80 GLY B CA 1
ATOM 2008 C C . GLY B 1 79 ? 16.251 22.234 -5.738 1.00 14.69 80 GLY B C 1
ATOM 2009 O O . GLY B 1 79 ? 16.916 23.305 -5.604 1.00 16.84 80 GLY B O 1
ATOM 2010 N N . LEU B 1 80 ? 14.933 22.198 -5.894 1.00 17.00 81 LEU B N 1
ATOM 2011 C CA . LEU B 1 80 ? 14.054 23.367 -6.001 1.00 18.97 81 LEU B CA 1
ATOM 2012 C C . LEU B 1 80 ? 14.176 24.200 -4.755 1.00 18.63 81 LEU B C 1
ATOM 2013 O O . LEU B 1 80 ? 14.075 23.657 -3.639 1.00 21.71 81 LEU B O 1
ATOM 2018 N N . THR B 1 81 ? 14.455 25.481 -4.894 1.00 17.83 82 THR B N 1
ATOM 2019 C CA . THR B 1 81 ? 14.400 26.413 -3.781 1.00 20.77 82 THR B CA 1
ATOM 2020 C C . THR B 1 81 ? 13.390 27.506 -4.081 1.00 21.91 82 THR B C 1
ATOM 2021 O O . THR B 1 81 ? 13.288 28.052 -5.201 1.00 17.40 82 THR B O 1
ATOM 2025 N N . GLN B 1 82 ? 12.608 27.817 -3.061 1.00 24.55 83 GLN B N 1
ATOM 2026 C CA . GLN B 1 82 ? 11.718 28.917 -3.158 1.00 26.92 83 GLN B CA 1
ATOM 2027 C C . GLN B 1 82 ? 11.883 29.777 -1.929 1.00 28.83 83 GLN B C 1
ATOM 2028 O O . GLN B 1 82 ? 11.128 29.624 -0.968 1.00 29.77 83 GLN B O 1
ATOM 2034 N N . ASP B 1 83 ? 12.881 30.668 -1.977 1.00 31.44 84 ASP B N 1
ATOM 2035 C CA . ASP B 1 83 ? 13.321 31.439 -0.813 1.00 34.23 84 ASP B CA 1
ATOM 2036 C C . ASP B 1 83 ? 13.121 32.956 -0.970 1.00 31.52 84 ASP B C 1
ATOM 2037 O O . ASP B 1 83 ? 13.408 33.725 -0.036 1.00 32.43 84 ASP B O 1
ATOM 2042 N N . SER B 1 84 ? 12.610 33.383 -2.126 1.00 26.83 85 SER B N 1
ATOM 2043 C CA . SER B 1 84 ? 12.542 34.777 -2.483 1.00 24.26 85 SER B CA 1
ATOM 2044 C C . SER B 1 84 ? 11.149 35.219 -2.996 1.00 21.47 85 SER B C 1
ATOM 2045 O O . SER B 1 84 ? 10.608 36.275 -2.698 1.00 26.95 85 SER B O 1
ATOM 2048 N N . SER B 1 85 ? 10.633 34.401 -3.841 1.00 17.80 86 SER B N 1
ATOM 2049 C CA . SER B 1 85 ? 9.436 34.690 -4.562 1.00 14.91 86 SER B CA 1
ATOM 2050 C C . SER B 1 85 ? 8.429 33.671 -4.170 1.00 13.26 86 SER B C 1
ATOM 2051 O O . SER B 1 85 ? 8.798 32.570 -3.776 1.00 16.10 86 SER B O 1
ATOM 2054 N N . THR B 1 86 ? 7.137 34.011 -4.172 1.00 11.45 87 THR B N 1
ATOM 2055 C CA . THR B 1 86 ? 6.068 33.066 -4.090 1.00 11.55 87 THR B CA 1
ATOM 2056 C C . THR B 1 86 ? 5.467 32.713 -5.464 1.00 10.05 87 THR B C 1
ATOM 2057 O O . THR B 1 86 ? 4.645 31.815 -5.546 1.00 9.69 87 THR B O 1
ATOM 2061 N N . THR B 1 87 ? 5.913 33.357 -6.535 1.00 9.11 88 THR B N 1
ATOM 2062 C CA . THR B 1 87 ? 5.363 33.132 -7.921 1.00 7.98 88 THR B CA 1
ATOM 2063 C C . THR B 1 87 ? 6.176 32.050 -8.718 1.00 7.93 88 THR B C 1
ATOM 2064 O O . THR B 1 87 ? 5.660 31.567 -9.726 1.00 7.02 88 THR B O 1
ATOM 2068 N N . TYR B 1 88 ? 7.401 31.793 -8.294 1.00 7.48 89 TYR B N 1
ATOM 2069 C CA . TYR B 1 88 ? 8.311 30.878 -9.004 1.00 7.06 89 TYR B CA 1
ATOM 2070 C C . TYR B 1 88 ? 9.317 30.293 -8.008 1.00 7.96 89 TYR B C 1
ATOM 2071 O O . TYR B 1 88 ? 9.456 30.770 -6.886 1.00 8.80 89 TYR B O 1
ATOM 2080 N N . ALA B 1 89 ? 10.020 29.258 -8.485 1.00 7.06 90 ALA B N 1
ATOM 2081 C CA . ALA B 1 89 ? 11.136 28.683 -7.806 1.00 7.82 90 ALA B CA 1
ATOM 2082 C C . ALA B 1 89 ? 12.332 28.621 -8.699 1.00 7.66 90 ALA B C 1
ATOM 2083 O O . ALA B 1 89 ? 12.272 28.853 -9.883 1.00 7.52 90 ALA B O 1
ATOM 2085 N N . THR B 1 90 ? 13.474 28.375 -8.078 1.00 8.95 91 THR B N 1
ATOM 2086 C CA . THR B 1 90 ? 14.745 28.271 -8.774 1.00 9.64 91 THR B CA 1
ATOM 2087 C C . THR B 1 90 ? 15.393 26.877 -8.608 1.00 8.96 91 THR B C 1
ATOM 2088 O O . THR B 1 90 ? 15.129 26.136 -7.677 1.00 10.71 91 THR B O 1
ATOM 2092 N N . SER B 1 91 ? 16.209 26.567 -9.577 1.00 7.14 92 SER B N 1
ATOM 2093 C CA . SER B 1 91 ? 17.093 25.388 -9.531 1.00 7.95 92 SER B CA 1
ATOM 2094 C C . SER B 1 91 ? 18.443 25.651 -10.146 1.00 7.89 92 SER B C 1
ATOM 2095 O O . SER B 1 91 ? 18.551 26.246 -11.157 1.00 6.56 92 SER B O 1
ATOM 2098 N N . PRO B 1 92 ? 19.523 25.070 -9.592 1.00 9.13 93 PRO B N 1
ATOM 2099 C CA . PRO B 1 92 ? 20.848 25.168 -10.269 1.00 10.07 93 PRO B CA 1
ATOM 2100 C C . PRO B 1 92 ? 20.869 24.503 -11.640 1.00 10.01 93 PRO B C 1
ATOM 2101 O O . PRO B 1 92 ? 21.711 24.854 -12.486 1.00 10.89 93 PRO B O 1
ATOM 2105 N N . GLN B 1 93 ? 19.948 23.579 -11.931 1.00 7.46 94 GLN B N 1
ATOM 2106 C CA . GLN B 1 93 ? 19.938 22.946 -13.199 1.00 7.33 94 GLN B CA 1
ATOM 2107 C C . GLN B 1 93 ? 19.148 23.647 -14.304 1.00 7.51 94 GLN B C 1
ATOM 2108 O O . GLN B 1 93 ? 19.060 23.150 -15.450 1.00 7.93 94 GLN B O 1
ATOM 2114 N N . VAL B 1 94 ? 18.517 24.764 -13.911 1.00 6.33 95 VAL B N 1
ATOM 2115 C CA . VAL B 1 94 ? 17.650 25.461 -14.847 1.00 6.24 95 VAL B CA 1
ATOM 2116 C C . VAL B 1 94 ? 18.125 26.927 -15.015 1.00 5.97 95 VAL B C 1
ATOM 2117 O O . VAL B 1 94 ? 18.093 27.698 -14.075 1.00 6.53 95 VAL B O 1
ATOM 2121 N N . THR B 1 95 ? 18.480 27.311 -16.240 1.00 6.34 96 THR B N 1
ATOM 2122 C CA . THR B 1 95 ? 18.682 28.741 -16.567 1.00 6.81 96 THR B CA 1
ATOM 2123 C C . THR B 1 95 ? 17.305 29.209 -17.010 1.00 7.47 96 THR B C 1
ATOM 2124 O O . THR B 1 95 ? 16.945 29.161 -18.180 1.00 6.78 96 THR B O 1
ATOM 2128 N N . GLY B 1 96 ? 16.501 29.576 -16.023 1.00 6.31 97 GLY B N 1
ATOM 2129 C CA . GLY B 1 96 ? 15.097 29.839 -16.182 1.00 6.79 97 GLY B CA 1
ATOM 2130 C C . GLY B 1 96 ? 14.480 29.644 -14.835 1.00 6.66 97 GLY B C 1
ATOM 2131 O O . GLY B 1 96 ? 15.164 29.514 -13.823 1.00 8.36 97 GLY B O 1
ATOM 2132 N N . LEU B 1 97 ? 13.161 29.693 -14.886 1.00 6.71 98 LEU B N 1
ATOM 2133 C CA . LEU B 1 97 ? 12.371 29.638 -13.638 1.00 8.76 98 LEU B CA 1
ATOM 2134 C C . LEU B 1 97 ? 11.332 28.537 -13.628 1.00 7.62 98 LEU B C 1
ATOM 2135 O O . LEU B 1 97 ? 10.993 27.983 -14.672 1.00 8.12 98 LEU B O 1
ATOM 2140 N N . ILE B 1 98 ? 11.045 28.057 -12.425 1.00 7.15 99 ILE B N 1
ATOM 2141 C CA . ILE B 1 98 ? 10.112 26.926 -12.237 1.00 7.90 99 ILE B CA 1
ATOM 2142 C C . ILE B 1 98 ? 8.778 27.505 -11.734 1.00 7.30 99 ILE B C 1
ATOM 2143 O O . ILE B 1 98 ? 8.698 28.244 -10.741 1.00 6.32 99 ILE B O 1
ATOM 2148 N N . TYR B 1 99 ? 7.692 27.070 -12.385 1.00 5.91 100 TYR B N 1
ATOM 2149 C CA . TYR B 1 99 ? 6.351 27.503 -12.107 1.00 6.49 100 TYR B CA 1
ATOM 2150 C C . TYR B 1 99 ? 5.495 26.227 -11.752 1.00 6.25 100 TYR B C 1
ATOM 2151 O O . TYR B 1 99 ? 5.562 25.206 -12.455 1.00 7.10 100 TYR B O 1
ATOM 2160 N N . ALA B 1 100 ? 4.604 26.312 -10.760 1.00 5.60 101 ALA B N 1
ATOM 2161 C CA . ALA B 1 100 ? 3.683 25.227 -10.384 1.00 6.60 101 ALA B CA 1
ATOM 2162 C C . ALA B 1 100 ? 2.353 25.774 -9.970 1.00 6.40 101 ALA B C 1
ATOM 2163 O O . ALA B 1 100 ? 2.209 26.934 -9.610 1.00 6.08 101 ALA B O 1
ATOM 2165 N N . ALA B 1 101 ? 1.331 24.948 -10.073 1.00 6.17 102 ALA B N 1
ATOM 2166 C CA . ALA B 1 101 ? -0.072 25.361 -9.935 1.00 6.81 102 ALA B CA 1
ATOM 2167 C C . ALA B 1 101 ? -0.396 26.015 -8.624 1.00 7.87 102 ALA B C 1
ATOM 2168 O O . ALA B 1 101 ? -1.394 26.762 -8.597 1.00 10.05 102 ALA B O 1
ATOM 2170 N N . ASP B 1 102 ? 0.408 25.708 -7.596 1.00 7.62 103 ASP B N 1
ATOM 2171 C CA . ASP B 1 102 ? 0.144 26.156 -6.224 1.00 8.10 103 ASP B CA 1
ATOM 2172 C C . ASP B 1 102 ? 0.841 27.436 -5.831 1.00 8.63 103 ASP B C 1
ATOM 2173 O O . ASP B 1 102 ? 0.757 27.882 -4.662 1.00 9.02 103 ASP B O 1
ATOM 2178 N N . TYR B 1 103 ? 1.548 28.039 -6.774 1.00 7.17 104 TYR B N 1
ATOM 2179 C CA . TYR B 1 103 ? 2.230 29.272 -6.499 1.00 7.40 104 TYR B CA 1
ATOM 2180 C C . TYR B 1 103 ? 1.240 30.451 -6.545 1.00 8.15 104 TYR B C 1
ATOM 2181 O O . TYR B 1 103 ? 0.109 30.269 -6.888 1.00 8.76 104 TYR B O 1
ATOM 2190 N N . SER B 1 104 ? 1.722 31.648 -6.195 1.00 8.48 105 SER B N 1
ATOM 2191 C CA . SER B 1 104 ? 0.866 32.845 -6.122 1.00 8.69 105 SER B CA 1
ATOM 2192 C C . SER B 1 104 ? 0.638 33.468 -7.493 1.00 7.91 105 SER B C 1
ATOM 2193 O O . SER B 1 104 ? 1.361 33.250 -8.414 1.00 7.13 105 SER B O 1
ATOM 2196 N N . THR B 1 105 ? -0.387 34.303 -7.531 1.00 7.95 106 THR B N 1
ATOM 2197 C CA . THR B 1 105 ? -0.712 35.119 -8.693 1.00 7.28 106 THR B CA 1
ATOM 2198 C C . THR B 1 105 ? 0.475 35.835 -9.291 1.00 7.14 106 THR B C 1
ATOM 2199 O O . THR B 1 105 ? 1.238 36.449 -8.559 1.00 7.48 106 THR B O 1
ATOM 2203 N N . PRO B 1 106 ? 0.659 35.754 -10.610 1.00 6.81 107 PRO B N 1
ATOM 2204 C CA . PRO B 1 106 ? -0.268 35.290 -11.662 1.00 6.83 107 PRO B CA 1
ATOM 2205 C C . PRO B 1 106 ? -0.064 33.819 -12.049 1.00 6.86 107 PRO B C 1
ATOM 2206 O O . PRO B 1 106 ? -0.739 33.373 -13.006 1.00 7.47 107 PRO B O 1
ATOM 2210 N N . THR B 1 107 ? 0.806 33.085 -11.325 1.00 6.51 108 THR B N 1
ATOM 2211 C CA . THR B 1 107 ? 1.233 31.772 -11.837 1.00 6.87 108 THR B CA 1
ATOM 2212 C C . THR B 1 107 ? 0.137 30.712 -12.071 1.00 6.67 108 THR B C 1
ATOM 2213 O O . THR B 1 107 ? 0.103 30.090 -13.110 1.00 6.42 108 THR B O 1
ATOM 2217 N N . PRO B 1 108 ? -0.805 30.552 -11.120 1.00 6.74 109 PRO B N 1
ATOM 2218 C CA . PRO B 1 108 ? -1.851 29.549 -11.410 1.00 6.53 109 PRO B CA 1
ATOM 2219 C C . PRO B 1 108 ? -2.594 29.822 -12.687 1.00 7.01 109 PRO B C 1
ATOM 2220 O O . PRO B 1 108 ? -2.808 28.930 -13.533 1.00 7.28 109 PRO B O 1
ATOM 2224 N N . SER B 1 109 ? -2.982 31.078 -12.870 1.00 6.84 110 SER B N 1
ATOM 2225 C CA . SER B 1 109 ? -3.839 31.348 -14.045 1.00 6.83 110 SER B CA 1
ATOM 2226 C C . SER B 1 109 ? -3.015 31.259 -15.308 1.00 6.77 110 SER B C 1
ATOM 2227 O O . SER B 1 109 ? -3.518 30.779 -16.285 1.00 7.00 110 SER B O 1
ATOM 2230 N N . ARG B 1 110 ? -1.772 31.731 -15.276 1.00 6.84 111 ARG B N 1
ATOM 2231 C CA . ARG B 1 110 ? -0.951 31.652 -16.428 1.00 7.87 111 ARG B CA 1
ATOM 2232 C C . ARG B 1 110 ? -0.637 30.200 -16.836 1.00 7.69 111 ARG B C 1
ATOM 2233 O O . ARG B 1 110 ? -0.693 29.813 -18.018 1.00 7.32 111 ARG B O 1
ATOM 2241 N N . LEU B 1 111 ? -0.476 29.356 -15.828 1.00 7.19 112 LEU B N 1
ATOM 2242 C CA . LEU B 1 111 ? -0.230 27.915 -16.094 1.00 6.62 112 LEU B CA 1
ATOM 2243 C C . LEU B 1 111 ? -1.493 27.289 -16.696 1.00 5.68 112 LEU B C 1
ATOM 2244 O O . LEU B 1 111 ? -1.380 26.470 -17.622 1.00 6.61 112 LEU B O 1
ATOM 2249 N N . THR B 1 112 ? -2.660 27.612 -16.131 1.00 5.02 113 THR B N 1
ATOM 2250 C CA . THR B 1 112 ? -3.888 27.046 -16.678 1.00 5.24 113 THR B CA 1
ATOM 2251 C C . THR B 1 112 ? -4.015 27.437 -18.113 1.00 5.27 113 THR B C 1
ATOM 2252 O O . THR B 1 112 ? -4.347 26.658 -18.956 1.00 6.29 113 THR B O 1
ATOM 2256 N N . THR B 1 113 ? -3.686 28.727 -18.383 1.00 5.39 114 THR B N 1
ATOM 2257 C CA . THR B 1 113 ? -3.736 29.153 -19.781 1.00 6.04 114 THR B CA 1
ATOM 2258 C C . THR B 1 113 ? -2.749 28.342 -20.659 1.00 5.90 114 THR B C 1
ATOM 2259 O O . THR B 1 113 ? -3.058 28.028 -21.853 1.00 5.97 114 THR B O 1
ATOM 2263 N N . ALA B 1 114 ? -1.507 28.297 -20.168 1.00 6.47 115 ALA B N 1
ATOM 2264 C CA . ALA B 1 114 ? -0.452 27.612 -20.899 1.00 6.16 115 ALA B CA 1
ATOM 2265 C C . ALA B 1 114 ? -0.856 26.182 -21.184 1.00 6.63 115 ALA B C 1
ATOM 2266 O O . ALA B 1 114 ? -0.634 25.694 -22.317 1.00 6.17 115 ALA B O 1
ATOM 2268 N N . VAL B 1 115 ? -1.317 25.415 -20.209 1.00 6.77 116 VAL B N 1
ATOM 2269 C CA . VAL B 1 115 ? -1.799 24.064 -20.451 1.00 6.97 116 VAL B CA 1
ATOM 2270 C C . VAL B 1 115 ? -2.942 23.980 -21.459 1.00 6.87 116 VAL B C 1
ATOM 2271 O O . VAL B 1 115 ? -3.066 23.017 -22.280 1.00 6.90 116 VAL B O 1
ATOM 2275 N N . GLY B 1 116 ? -3.893 24.916 -21.271 1.00 6.38 117 GLY B N 1
ATOM 2276 C CA . GLY B 1 116 ? -4.980 25.002 -22.229 1.00 6.06 117 GLY B CA 1
ATOM 2277 C C . GLY B 1 116 ? -4.464 25.323 -23.646 1.00 6.06 117 GLY B C 1
ATOM 2278 O O . GLY B 1 116 ? -5.040 24.784 -24.639 1.00 6.56 117 GLY B O 1
ATOM 2279 N N . ASP B 1 117 ? -3.369 26.039 -23.793 1.00 6.37 118 ASP B N 1
ATOM 2280 C CA . ASP B 1 117 ? -2.776 26.274 -25.091 1.00 6.66 118 ASP B CA 1
ATOM 2281 C C . ASP B 1 117 ? -2.028 25.104 -25.588 1.00 6.83 118 ASP B C 1
ATOM 2282 O O . ASP B 1 117 ? -2.062 24.881 -26.819 1.00 6.34 118 ASP B O 1
ATOM 2287 N N . MET B 1 118 ? -1.308 24.382 -24.748 1.00 7.08 119 MET B N 1
ATOM 2288 C CA . MET B 1 118 ? -0.807 23.063 -25.150 1.00 7.22 119 MET B CA 1
ATOM 2289 C C . MET B 1 118 ? -1.888 22.138 -25.710 1.00 7.03 119 MET B C 1
ATOM 2290 O O . MET B 1 118 ? -1.632 21.492 -26.719 1.00 8.10 119 MET B O 1
ATOM 2295 N N . GLN B 1 119 ? -3.038 22.083 -25.054 1.00 7.27 120 GLN B N 1
ATOM 2296 C CA . GLN B 1 119 ? -4.083 21.161 -25.527 1.00 7.81 120 GLN B CA 1
ATOM 2297 C C . GLN B 1 119 ? -4.561 21.631 -26.850 1.00 8.28 120 GLN B C 1
ATOM 2298 O O . GLN B 1 119 ? -4.785 20.800 -27.769 1.00 8.88 120 GLN B O 1
ATOM 2304 N N . ILE B 1 120 ? -4.799 22.962 -26.962 1.00 6.31 121 ILE B N 1
ATOM 2305 C CA . ILE B 1 120 ? -5.188 23.487 -28.332 1.00 7.39 121 ILE B CA 1
ATOM 2306 C C . ILE B 1 120 ? -4.126 23.184 -29.426 1.00 7.16 121 ILE B C 1
ATOM 2307 O O . ILE B 1 120 ? -4.482 22.799 -30.514 1.00 7.39 121 ILE B O 1
ATOM 2312 N N . ALA B 1 121 ? -2.842 23.362 -29.114 1.00 6.59 122 ALA B N 1
ATOM 2313 C CA . ALA B 1 121 ? -1.798 23.112 -30.106 1.00 6.53 122 ALA B CA 1
ATOM 2314 C C . ALA B 1 121 ? -1.746 21.621 -30.444 1.00 6.82 122 ALA B C 1
ATOM 2315 O O . ALA B 1 121 ? -1.516 21.269 -31.570 1.00 6.61 122 ALA B O 1
ATOM 2317 N N . TYR B 1 122 ? -1.915 20.756 -29.446 1.00 6.83 123 TYR B N 1
ATOM 2318 C CA . TYR B 1 122 ? -1.978 19.371 -29.714 1.00 6.97 123 TYR B CA 1
ATOM 2319 C C . TYR B 1 122 ? -3.051 18.953 -30.701 1.00 6.83 123 TYR B C 1
ATOM 2320 O O . TYR B 1 122 ? -2.775 18.297 -31.686 1.00 7.68 123 TYR B O 1
ATOM 2329 N N . ASP B 1 123 ? -4.243 19.407 -30.402 1.00 6.49 124 ASP B N 1
ATOM 2330 C CA . ASP B 1 123 ? -5.352 19.188 -31.290 1.00 7.45 124 ASP B CA 1
ATOM 2331 C C . ASP B 1 123 ? -5.062 19.794 -32.639 1.00 7.58 124 ASP B C 1
ATOM 2332 O O . ASP B 1 123 ? -5.499 19.289 -33.690 1.00 8.81 124 ASP B O 1
ATOM 2337 N N . ASN B 1 124 ? -4.502 20.991 -32.673 1.00 7.90 125 ASN B N 1
ATOM 2338 C CA . ASN B 1 124 ? -4.334 21.727 -33.948 1.00 7.61 125 ASN B CA 1
ATOM 2339 C C . ASN B 1 124 ? -3.339 20.950 -34.812 1.00 7.41 125 ASN B C 1
ATOM 2340 O O . ASN B 1 124 ? -3.538 20.844 -36.040 1.00 7.96 125 ASN B O 1
ATOM 2345 N N . ALA B 1 125 ? -2.228 20.480 -34.274 1.00 6.77 126 ALA B N 1
ATOM 2346 C CA . ALA B 1 125 ? -1.281 19.653 -35.028 1.00 6.83 126 ALA B CA 1
ATOM 2347 C C . ALA B 1 125 ? -1.890 18.329 -35.464 1.00 7.32 126 ALA B C 1
ATOM 2348 O O . ALA B 1 125 ? -1.658 17.940 -36.611 1.00 7.03 126 ALA B O 1
ATOM 2350 N N . ALA B 1 126 ? -2.573 17.608 -34.555 1.00 7.31 127 ALA B N 1
ATOM 2351 C CA . ALA B 1 126 ? -3.234 16.348 -34.856 1.00 7.80 127 ALA B CA 1
ATOM 2352 C C . ALA B 1 126 ? -4.277 16.483 -35.918 1.00 8.44 127 ALA B C 1
ATOM 2353 O O . ALA B 1 126 ? -4.596 15.473 -36.533 1.00 9.35 127 ALA B O 1
ATOM 2355 N N . GLY B 1 127 ? -4.879 17.666 -36.013 1.00 8.59 128 GLY B N 1
ATOM 2356 C CA . GLY B 1 127 ? -6.036 17.850 -36.886 1.00 8.27 128 GLY B CA 1
ATOM 2357 C C . GLY B 1 127 ? -5.745 18.354 -38.268 1.00 9.17 128 GLY B C 1
ATOM 2358 O O . GLY B 1 127 ? -6.703 18.510 -39.099 1.00 10.99 128 GLY B O 1
ATOM 2359 N N . ARG B 1 128 ? -4.481 18.581 -38.638 1.00 8.55 129 ARG B N 1
ATOM 2360 C CA . ARG B 1 128 ? -4.186 18.994 -40.012 1.00 9.33 129 ARG B CA 1
ATOM 2361 C C . ARG B 1 128 ? -4.474 17.882 -40.973 1.00 10.12 129 ARG B C 1
ATOM 2362 O O . ARG B 1 128 ? -4.343 16.702 -40.674 1.00 10.91 129 ARG B O 1
ATOM 2370 N N . LEU B 1 129 ? -4.915 18.271 -42.163 1.00 10.66 130 LEU B N 1
ATOM 2371 C CA . LEU B 1 129 ? -5.348 17.340 -43.197 1.00 10.85 130 LEU B CA 1
ATOM 2372 C C . LEU B 1 129 ? -4.498 17.452 -44.464 1.00 11.15 130 LEU B C 1
ATOM 2373 O O . LEU B 1 129 ? -3.696 18.396 -44.590 1.00 9.84 130 LEU B O 1
ATOM 2378 N N . ASN B 1 130 ? -4.616 16.511 -45.382 1.00 11.97 131 ASN B N 1
ATOM 2379 C CA . ASN B 1 130 ? -3.874 16.526 -46.660 1.00 11.46 131 ASN B CA 1
ATOM 2380 C C . ASN B 1 130 ? -2.362 16.391 -46.397 1.00 10.60 131 ASN B C 1
ATOM 2381 O O . ASN B 1 130 ? -1.590 17.270 -46.769 1.00 11.09 131 ASN B O 1
ATOM 2386 N N . PRO B 1 131 ? -1.977 15.260 -45.808 1.00 10.43 132 PRO B N 1
ATOM 2387 C CA . PRO B 1 131 ? -0.573 15.134 -45.509 1.00 8.91 132 PRO B CA 1
ATOM 2388 C C . PRO B 1 131 ? 0.229 15.007 -46.808 1.00 8.62 132 PRO B C 1
ATOM 2389 O O . PRO B 1 131 ? -0.276 14.482 -47.803 1.00 9.07 132 PRO B O 1
ATOM 2393 N N . ASP B 1 132 ? 1.445 15.513 -46.757 1.00 9.09 133 ASP B N 1
ATOM 2394 C CA . ASP B 1 132 ? 2.431 15.375 -47.826 1.00 9.28 133 ASP B CA 1
ATOM 2395 C C . ASP B 1 132 ? 3.006 13.984 -47.855 1.00 8.38 133 ASP B C 1
ATOM 2396 O O . ASP B 1 132 ? 3.408 13.518 -48.902 1.00 8.58 133 ASP B O 1
ATOM 2401 N N . PHE B 1 133 ? 3.070 13.309 -46.689 1.00 7.76 134 PHE B N 1
ATOM 2402 C CA . PHE B 1 133 ? 3.625 11.946 -46.630 1.00 8.25 134 PHE B CA 1
ATOM 2403 C C . PHE B 1 133 ? 2.750 11.151 -45.729 1.00 8.31 134 PHE B C 1
ATOM 2404 O O . PHE B 1 133 ? 2.284 11.689 -44.720 1.00 7.99 134 PHE B O 1
ATOM 2412 N N . LEU B 1 134 ? 2.487 9.904 -46.073 1.00 8.07 135 LEU B N 1
ATOM 2413 C CA . LEU B 1 134 ? 1.590 9.047 -45.323 1.00 8.42 135 LEU B CA 1
ATOM 2414 C C . LEU B 1 134 ? 2.290 7.728 -45.109 1.00 7.82 135 LEU B C 1
ATOM 2415 O O . LEU B 1 134 ? 2.698 7.020 -46.045 1.00 8.40 135 LEU B O 1
ATOM 2420 N N . ASN B 1 135 ? 2.491 7.380 -43.837 1.00 7.93 136 ASN B N 1
ATOM 2421 C CA . ASN B 1 135 ? 3.105 6.095 -43.435 1.00 8.05 136 ASN B CA 1
ATOM 2422 C C . ASN B 1 135 ? 4.421 5.882 -44.112 1.00 7.92 136 ASN B C 1
ATOM 2423 O O . ASN B 1 135 ? 4.812 4.779 -44.462 1.00 8.19 136 ASN B O 1
ATOM 2428 N N . LEU B 1 136 ? 5.202 6.954 -44.112 1.00 8.68 137 LEU B N 1
ATOM 2429 C CA . LEU B 1 136 ? 6.578 6.904 -44.607 1.00 8.97 137 LEU B CA 1
ATOM 2430 C C . LEU B 1 136 ? 7.361 5.837 -43.881 1.00 8.89 137 LEU B C 1
ATOM 2431 O O . LEU B 1 136 ? 7.385 5.785 -42.654 1.00 9.17 137 LEU B O 1
ATOM 2436 N N . GLY B 1 137 ? 8.087 4.996 -44.621 1.00 9.18 138 GLY B N 1
ATOM 2437 C CA . GLY B 1 137 ? 8.840 3.947 -43.993 1.00 9.96 138 GLY B CA 1
ATOM 2438 C C . GLY B 1 137 ? 8.052 2.880 -43.263 1.00 9.95 138 GLY B C 1
ATOM 2439 O O . GLY B 1 137 ? 8.625 2.085 -42.508 1.00 10.29 138 GLY B O 1
ATOM 2440 N N . ALA B 1 138 ? 6.719 2.863 -43.438 1.00 10.26 139 ALA B N 1
ATOM 2441 C CA . ALA B 1 138 ? 5.855 1.974 -42.668 1.00 11.05 139 ALA B CA 1
ATOM 2442 C C . ALA B 1 138 ? 6.109 2.176 -41.162 1.00 10.56 139 ALA B C 1
ATOM 2443 O O . ALA B 1 138 ? 5.978 1.285 -40.359 1.00 11.30 139 ALA B O 1
ATOM 2445 N N . GLY B 1 139 ? 6.496 3.394 -40.752 1.00 9.90 140 GLY B N 1
ATOM 2446 C CA . GLY B 1 139 ? 6.666 3.588 -39.323 1.00 9.75 140 GLY B CA 1
ATOM 2447 C C . GLY B 1 139 ? 8.074 3.531 -38.761 1.00 9.15 140 GLY B C 1
ATOM 2448 O O . GLY B 1 139 ? 8.229 3.689 -37.559 1.00 9.45 140 GLY B O 1
ATOM 2449 N N . THR B 1 140 ? 9.064 3.214 -39.600 1.00 9.41 141 THR B N 1
ATOM 2450 C CA . THR B 1 140 ? 10.476 3.277 -39.195 1.00 10.70 141 THR B CA 1
ATOM 2451 C C . THR B 1 140 ? 11.254 4.001 -40.254 1.00 10.72 141 THR B C 1
ATOM 2452 O O . THR B 1 140 ? 11.158 3.676 -41.417 1.00 11.15 141 THR B O 1
ATOM 2456 N N . ILE B 1 141 ? 11.898 5.078 -39.814 1.00 7.90 142 ILE B N 1
ATOM 2457 C CA . ILE B 1 141 ? 12.420 6.111 -40.736 1.00 8.38 142 ILE B CA 1
ATOM 2458 C C . ILE B 1 141 ? 13.933 6.385 -40.567 1.00 8.67 142 ILE B C 1
ATOM 2459 O O . ILE B 1 141 ? 14.393 7.456 -40.985 1.00 7.90 142 ILE B O 1
ATOM 2464 N N . GLY B 1 142 ? 14.664 5.488 -39.921 1.00 10.28 143 GLY B N 1
ATOM 2465 C CA . GLY B 1 142 ? 16.122 5.663 -39.821 1.00 9.63 143 GLY B CA 1
ATOM 2466 C C . GLY B 1 142 ? 16.757 5.949 -41.182 1.00 10.38 143 GLY B C 1
ATOM 2467 O O . GLY B 1 142 ? 16.366 5.326 -42.177 1.00 10.22 143 GLY B O 1
ATOM 2468 N N . GLY B 1 143 ? 17.646 6.926 -41.281 1.00 8.76 144 GLY B N 1
ATOM 2469 C CA . GLY B 1 143 ? 18.362 7.193 -42.502 1.00 9.76 144 GLY B CA 1
ATOM 2470 C C . GLY B 1 143 ? 17.667 8.097 -43.503 1.00 10.37 144 GLY B C 1
ATOM 2471 O O . GLY B 1 143 ? 18.245 8.493 -44.473 1.00 13.38 144 GLY B O 1
ATOM 2472 N N . LYS B 1 144 ? 16.428 8.470 -43.250 1.00 8.93 145 LYS B N 1
ATOM 2473 C CA . LYS B 1 144 ? 15.705 9.391 -44.143 1.00 9.37 145 LYS B CA 1
ATOM 2474 C C . LYS B 1 144 ? 16.032 10.826 -43.965 1.00 8.68 145 LYS B C 1
ATOM 2475 O O . LYS B 1 144 ? 16.535 11.262 -42.935 1.00 9.13 145 LYS B O 1
ATOM 2481 N N . THR B 1 145 ? 15.818 11.558 -45.028 1.00 7.19 146 THR B N 1
ATOM 2482 C CA . THR B 1 145 ? 15.828 12.994 -45.106 1.00 8.13 146 THR B CA 1
ATOM 2483 C C . THR B 1 145 ? 14.372 13.498 -45.241 1.00 8.53 146 THR B C 1
ATOM 2484 O O . THR B 1 145 ? 13.684 13.126 -46.208 1.00 9.36 146 THR B O 1
ATOM 2488 N N . LEU B 1 146 ? 13.891 14.236 -44.237 1.00 8.33 147 LEU B N 1
ATOM 2489 C CA . LEU B 1 146 ? 12.520 14.692 -44.157 1.00 8.06 147 LEU B CA 1
ATOM 2490 C C . LEU B 1 146 ? 12.425 16.099 -44.710 1.00 7.53 147 LEU B C 1
ATOM 2491 O O . LEU B 1 146 ? 12.864 17.102 -44.069 1.00 7.17 147 LEU B O 1
ATOM 2496 N N . THR B 1 147 ? 11.820 16.160 -45.911 1.00 7.49 148 THR B N 1
ATOM 2497 C CA . THR B 1 147 ? 11.670 17.423 -46.563 1.00 7.16 148 THR B CA 1
ATOM 2498 C C . THR B 1 147 ? 10.407 18.174 -45.937 1.00 7.98 148 THR B C 1
ATOM 2499 O O . THR B 1 147 ? 9.656 17.563 -45.144 1.00 8.14 148 THR B O 1
ATOM 2503 N N . PRO B 1 148 ? 10.139 19.450 -46.243 1.00 7.45 149 PRO B N 1
ATOM 2504 C CA . PRO B 1 148 ? 9.112 20.155 -45.513 1.00 7.45 149 PRO B CA 1
ATOM 2505 C C . PRO B 1 148 ? 7.702 19.572 -45.654 1.00 7.57 149 PRO B C 1
ATOM 2506 O O . PRO B 1 148 ? 7.357 18.907 -46.681 1.00 8.65 149 PRO B O 1
ATOM 2510 N N . GLY B 1 149 ? 6.846 19.930 -44.700 1.00 6.99 150 GLY B N 1
ATOM 2511 C CA . GLY B 1 149 ? 5.471 19.632 -44.830 1.00 7.72 150 GLY B CA 1
ATOM 2512 C C . GLY B 1 149 ? 4.894 18.790 -43.718 1.00 6.98 150 GLY B C 1
ATOM 2513 O O . GLY B 1 149 ? 5.379 18.753 -42.630 1.00 7.51 150 GLY B O 1
ATOM 2514 N N . LEU B 1 150 ? 3.758 18.238 -44.036 1.00 7.37 151 LEU B N 1
ATOM 2515 C CA . LEU B 1 150 ? 2.899 17.567 -43.103 1.00 6.97 151 LEU B CA 1
ATOM 2516 C C . LEU B 1 150 ? 3.038 16.038 -43.284 1.00 7.34 151 LEU B C 1
ATOM 2517 O O . LEU B 1 150 ? 2.822 15.514 -44.406 1.00 8.06 151 LEU B O 1
ATOM 2522 N N . TYR B 1 151 ? 3.304 15.328 -42.176 1.00 7.55 152 TYR B N 1
ATOM 2523 C CA . TYR B 1 151 ? 3.511 13.863 -42.204 1.00 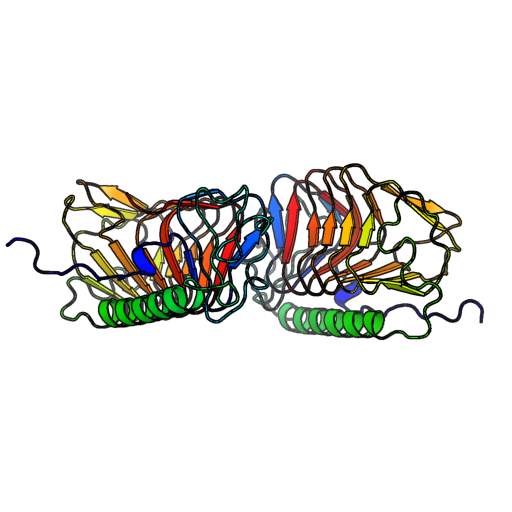7.97 152 TYR B CA 1
ATOM 2524 C C . TYR B 1 151 ? 2.562 13.198 -41.283 1.00 8.70 152 TYR B C 1
ATOM 2525 O O . TYR B 1 151 ? 2.317 13.748 -40.200 1.00 7.67 152 TYR B O 1
ATOM 2534 N N . LYS B 1 152 ? 1.999 12.073 -41.712 1.00 7.78 153 LYS B N 1
ATOM 2535 C CA . LYS B 1 152 ? 1.083 11.304 -40.887 1.00 7.72 153 LYS B CA 1
ATOM 2536 C C . LYS B 1 152 ? 1.497 9.862 -40.876 1.00 7.37 153 LYS B C 1
ATOM 2537 O O . LYS B 1 152 ? 1.864 9.279 -41.926 1.00 7.91 153 LYS B O 1
ATOM 2543 N N . TRP B 1 153 ? 1.515 9.287 -39.669 1.00 6.07 154 TRP B N 1
ATOM 2544 C CA . TRP B 1 153 ? 1.722 7.874 -39.444 1.00 7.20 154 TRP B CA 1
ATOM 2545 C C . TRP B 1 153 ? 0.529 7.396 -38.659 1.00 7.31 154 TRP B C 1
ATOM 2546 O O . TRP B 1 153 ? 0.165 7.825 -37.542 1.00 6.57 154 TRP B O 1
ATOM 2557 N N . THR B 1 154 ? -0.072 6.368 -39.225 1.00 8.29 155 THR B N 1
ATOM 2558 C CA . THR B 1 154 ? -1.150 5.723 -38.522 1.00 8.61 155 THR B CA 1
ATOM 2559 C C . THR B 1 154 ? -0.647 4.582 -37.642 1.00 10.02 155 THR B C 1
ATOM 2560 O O . THR B 1 154 ? -1.176 3.440 -37.609 1.00 11.46 155 THR B O 1
ATOM 2564 N N . SER B 1 155 ? 0.394 4.846 -36.883 1.00 8.17 156 SER B N 1
ATOM 2565 C CA . SER B 1 155 ? 1.106 3.845 -36.132 1.00 7.66 156 SER B CA 1
ATOM 2566 C C . SER B 1 155 ? 2.124 4.571 -35.247 1.00 7.06 156 SER B C 1
ATOM 2567 O O . SER B 1 155 ? 2.376 5.722 -35.334 1.00 8.40 156 SER B O 1
ATOM 2570 N N . THR B 1 156 ? 2.762 3.838 -34.365 1.00 6.96 157 THR B N 1
ATOM 2571 C CA . THR B 1 156 ? 4.046 4.226 -33.703 1.00 7.80 157 THR B CA 1
ATOM 2572 C C . THR B 1 156 ? 5.080 4.570 -34.783 1.00 7.39 157 THR B C 1
ATOM 2573 O O . THR B 1 156 ? 5.095 3.991 -35.834 1.00 8.70 157 THR B O 1
ATOM 2577 N N . LEU B 1 157 ? 5.910 5.592 -34.426 1.00 7.47 158 LEU B N 1
ATOM 2578 C CA . LEU B 1 157 ? 7.059 5.959 -35.225 1.00 7.34 158 LEU B CA 1
ATOM 2579 C C . LEU B 1 157 ? 8.339 5.623 -34.516 1.00 7.08 158 LEU B C 1
ATOM 2580 O O . LEU B 1 157 ? 8.556 6.029 -33.381 1.00 7.32 158 LEU B O 1
ATOM 2585 N N . ASN B 1 158 ? 9.203 4.886 -35.204 1.00 7.20 159 ASN B N 1
ATOM 2586 C CA . ASN B 1 158 ? 10.503 4.570 -34.726 1.00 8.30 159 ASN B CA 1
ATOM 2587 C C . ASN B 1 158 ? 11.562 5.252 -35.517 1.00 7.41 159 ASN B C 1
ATOM 2588 O O . ASN B 1 158 ? 11.481 5.340 -36.779 1.00 8.17 159 ASN B O 1
ATOM 2593 N N . ILE B 1 159 ? 12.568 5.767 -34.779 1.00 6.71 160 ILE B N 1
ATOM 2594 C CA . ILE B 1 159 ? 13.763 6.455 -35.345 1.00 7.05 160 ILE B CA 1
ATOM 2595 C C . ILE B 1 159 ? 15.018 5.750 -34.845 1.00 7.61 160 ILE B C 1
ATOM 2596 O O . ILE B 1 159 ? 15.583 6.179 -33.821 1.00 7.43 160 ILE B O 1
ATOM 2601 N N . PRO B 1 160 ? 15.453 4.629 -35.520 1.00 7.24 161 PRO B N 1
ATOM 2602 C CA . PRO B 1 160 ? 16.473 3.791 -34.966 1.00 7.21 161 PRO B CA 1
ATOM 2603 C C . PRO B 1 160 ? 17.884 4.241 -35.489 1.00 8.15 161 PRO B C 1
ATOM 2604 O O . PRO B 1 160 ? 18.884 3.834 -34.956 1.00 10.68 161 PRO B O 1
ATOM 2608 N N . THR B 1 161 ? 17.943 5.069 -36.539 1.00 7.86 162 THR B N 1
ATOM 2609 C CA . THR B 1 161 ? 19.213 5.604 -36.952 1.00 8.63 162 THR B CA 1
ATOM 2610 C C . THR B 1 161 ? 19.035 7.065 -37.338 1.00 8.46 162 THR B C 1
ATOM 2611 O O . THR B 1 161 ? 17.911 7.628 -37.423 1.00 6.89 162 THR B O 1
ATOM 2615 N N . ASP B 1 162 ? 20.176 7.740 -37.519 1.00 7.80 163 ASP B N 1
ATOM 2616 C CA . ASP B 1 162 ? 20.143 9.173 -37.774 1.00 7.30 163 ASP B CA 1
ATOM 2617 C C . ASP B 1 162 ? 19.251 9.594 -38.934 1.00 6.95 163 ASP B C 1
ATOM 2618 O O . ASP B 1 162 ? 19.136 8.917 -39.873 1.00 7.41 163 ASP B O 1
ATOM 2623 N N . ILE B 1 163 ? 18.575 10.708 -38.735 1.00 6.60 164 ILE B N 1
ATOM 2624 C CA . ILE B 1 163 ? 17.763 11.353 -39.767 1.00 7.53 164 ILE B CA 1
ATOM 2625 C C . ILE B 1 163 ? 18.121 12.826 -39.909 1.00 7.17 164 ILE B C 1
ATOM 2626 O O . ILE B 1 163 ? 18.657 13.437 -39.010 1.00 7.47 164 ILE B O 1
ATOM 2631 N N . THR B 1 164 ? 17.843 13.395 -41.083 1.00 7.41 165 THR B N 1
ATOM 2632 C CA . THR B 1 164 ? 17.978 14.824 -41.374 1.00 8.17 165 THR B CA 1
ATOM 2633 C C . THR B 1 164 ? 16.619 15.416 -41.715 1.00 7.58 165 THR B C 1
ATOM 2634 O O . THR B 1 164 ? 15.762 14.756 -42.317 1.00 8.52 165 THR B O 1
ATOM 2638 N N . ILE B 1 165 ? 16.336 16.576 -41.141 1.00 7.27 166 ILE B N 1
ATOM 2639 C CA . ILE B 1 165 ? 15.207 17.421 -41.504 1.00 7.69 166 ILE B CA 1
ATOM 2640 C C . ILE B 1 165 ? 15.779 18.549 -42.357 1.00 7.97 166 ILE B C 1
ATOM 2641 O O . ILE B 1 165 ? 16.651 19.278 -41.914 1.00 7.34 166 ILE B O 1
ATOM 2646 N N . SER B 1 166 ? 15.303 18.641 -43.569 1.00 7.46 167 SER B N 1
ATOM 2647 C CA . SER B 1 166 ? 15.908 19.545 -44.582 1.00 8.94 167 SER B CA 1
ATOM 2648 C C . SER B 1 166 ? 14.893 20.454 -45.261 1.00 7.91 167 SER B C 1
ATOM 2649 O O . SER B 1 166 ? 13.971 20.013 -45.907 1.00 6.13 167 SER B O 1
ATOM 2652 N N . GLY B 1 167 ? 15.156 21.758 -45.136 1.00 7.97 168 GLY B N 1
ATOM 2653 C CA . GLY B 1 167 ? 14.362 22.810 -45.733 1.00 9.04 168 GLY B CA 1
ATOM 2654 C C . GLY B 1 167 ? 14.842 24.175 -45.284 1.00 9.44 168 GLY B C 1
ATOM 2655 O O . GLY B 1 167 ? 15.870 24.255 -44.596 1.00 10.11 168 GLY B O 1
ATOM 2656 N N . SER B 1 168 ? 14.080 25.200 -45.602 1.00 10.20 169 SER B N 1
ATOM 2657 C CA . SER B 1 168 ? 14.470 26.543 -45.385 1.00 10.44 169 SER B CA 1
ATOM 2658 C C . SER B 1 168 ? 14.294 26.981 -43.926 1.00 10.55 169 SER B C 1
ATOM 2659 O O . SER B 1 168 ? 13.608 26.322 -43.135 1.00 10.28 169 SER B O 1
ATOM 2662 N N . SER B 1 169 ? 14.840 28.144 -43.622 1.00 10.75 170 SER B N 1
ATOM 2663 C CA . SER B 1 169 ? 14.685 28.827 -42.359 1.00 10.80 170 SER B CA 1
ATOM 2664 C C . SER B 1 169 ? 13.316 29.231 -41.970 1.00 9.76 170 SER B C 1
ATOM 2665 O O . SER B 1 169 ? 13.074 29.470 -40.787 1.00 10.24 170 SER B O 1
ATOM 2668 N N . THR B 1 170 ? 12.378 29.203 -42.882 1.00 9.37 171 THR B N 1
ATOM 2669 C CA . THR B 1 170 ? 11.002 29.562 -42.580 1.00 10.03 171 THR B CA 1
ATOM 2670 C C . THR B 1 170 ? 10.004 28.423 -42.813 1.00 8.83 171 THR B C 1
ATOM 2671 O O . THR B 1 170 ? 8.810 28.552 -42.501 1.00 9.63 171 THR B O 1
ATOM 2675 N N . ASP B 1 171 ? 10.491 27.334 -43.385 1.00 8.30 172 ASP B N 1
ATOM 2676 C CA . ASP B 1 171 ? 9.639 26.175 -43.613 1.00 7.62 172 ASP B CA 1
ATOM 2677 C C . ASP B 1 171 ? 9.195 25.498 -42.305 1.00 6.96 172 ASP B C 1
ATOM 2678 O O . ASP B 1 171 ? 9.881 25.567 -41.237 1.00 6.84 172 ASP B O 1
ATOM 2683 N N . VAL B 1 172 ? 8.036 24.843 -42.415 1.00 6.94 173 VAL B N 1
ATOM 2684 C CA . VAL B 1 172 ? 7.342 24.187 -41.284 1.00 6.99 173 VAL B CA 1
ATOM 2685 C C . VAL B 1 172 ? 7.308 22.726 -41.559 1.00 7.48 173 VAL B C 1
ATOM 2686 O O . VAL B 1 172 ? 7.069 22.257 -42.673 1.00 6.89 173 VAL B O 1
ATOM 2690 N N . TRP B 1 173 ? 7.454 21.943 -40.502 1.00 6.79 174 TRP B N 1
ATOM 2691 C CA . TRP B 1 173 ? 7.258 20.521 -40.495 1.00 6.94 174 TRP B CA 1
ATOM 2692 C C . TRP B 1 173 ? 6.280 20.161 -39.361 1.00 7.50 174 TRP B C 1
ATOM 2693 O O . TRP B 1 173 ? 6.460 20.609 -38.211 1.00 7.42 174 TRP B O 1
ATOM 2704 N N . ILE B 1 174 ? 5.301 19.362 -39.697 1.00 6.58 175 ILE B N 1
ATOM 2705 C CA . ILE B 1 174 ? 4.372 18.785 -38.675 1.00 7.02 175 ILE B CA 1
ATOM 2706 C C . ILE B 1 174 ? 4.358 17.306 -38.856 1.00 6.27 175 ILE B C 1
ATOM 2707 O O . ILE B 1 174 ? 3.946 16.817 -39.859 1.00 6.24 175 ILE B O 1
ATOM 2712 N N . PHE B 1 175 ? 4.620 16.538 -37.743 1.00 6.03 176 PHE B N 1
ATOM 2713 C CA . PHE B 1 175 ? 4.725 15.125 -37.774 1.00 6.88 176 PHE B CA 1
ATOM 2714 C C . PHE B 1 175 ? 3.605 14.588 -36.873 1.00 7.28 176 PHE B C 1
ATOM 2715 O O . PHE B 1 175 ? 3.644 14.830 -35.617 1.00 7.31 176 PHE B O 1
ATOM 2723 N N . GLN B 1 176 ? 2.611 13.913 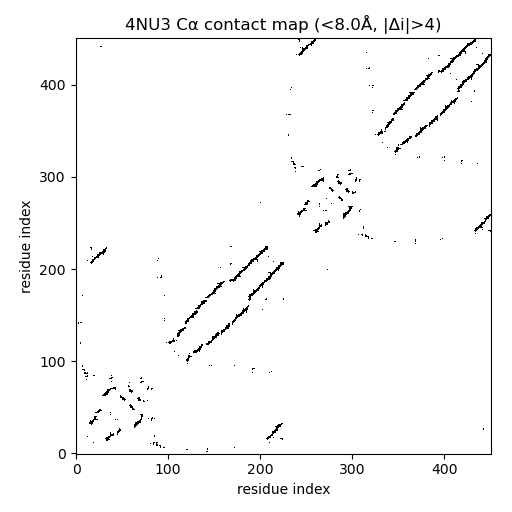-37.466 1.00 7.01 177 GLN B N 1
ATOM 2724 C CA . GLN B 1 176 ? 1.481 13.424 -36.748 1.00 6.44 177 GLN B CA 1
ATOM 2725 C C . GLN B 1 176 ? 1.734 11.931 -36.455 1.00 6.06 177 GLN B C 1
ATOM 2726 O O . GLN B 1 176 ? 1.900 11.107 -37.430 1.00 7.61 177 GLN B O 1
ATOM 2732 N N . VAL B 1 177 ? 1.787 11.505 -35.199 1.00 6.36 178 VAL B N 1
ATOM 2733 C CA . VAL B 1 177 ? 2.089 10.135 -34.855 1.00 6.42 178 VAL B CA 1
ATOM 2734 C C . VAL B 1 177 ? 0.980 9.509 -34.025 1.00 5.65 178 VAL B C 1
ATOM 2735 O O . VAL B 1 177 ? 0.764 9.873 -32.898 1.00 6.90 178 VAL B O 1
ATOM 2739 N N . ALA B 1 178 ? 0.302 8.511 -34.584 1.00 5.57 179 ALA B N 1
ATOM 2740 C CA . ALA B 1 178 ? -0.828 7.847 -33.945 1.00 6.06 179 ALA B CA 1
ATOM 2741 C C . ALA B 1 178 ? -0.263 6.625 -33.187 1.00 6.77 179 ALA B C 1
ATOM 2742 O O . ALA B 1 178 ? -0.544 5.435 -33.522 1.00 10.05 179 ALA B O 1
ATOM 2744 N N . GLY B 1 179 ? 0.638 6.819 -32.250 1.00 8.03 180 GLY B N 1
ATOM 2745 C CA . GLY B 1 179 ? 1.257 5.793 -31.504 1.00 7.18 180 GLY B CA 1
ATOM 2746 C C . GLY B 1 179 ? 2.310 6.405 -30.626 1.00 6.68 180 GLY B C 1
ATOM 2747 O O . GLY B 1 179 ? 2.313 7.656 -30.370 1.00 7.21 180 GLY B O 1
ATOM 2748 N N . ASN B 1 180 ? 3.295 5.599 -30.280 1.00 5.57 181 ASN B N 1
ATOM 2749 C CA . ASN B 1 180 ? 4.444 6.111 -29.541 1.00 6.62 181 ASN B CA 1
ATOM 2750 C C . ASN B 1 180 ? 5.485 6.710 -30.494 1.00 6.13 181 ASN B C 1
ATOM 2751 O O . ASN B 1 180 ? 5.336 6.513 -31.708 1.00 6.55 181 ASN B O 1
ATOM 2756 N N . LEU B 1 181 ? 6.424 7.542 -30.043 1.00 6.49 182 LEU B N 1
ATOM 2757 C CA . LEU B 1 181 ? 7.566 8.002 -30.828 1.00 6.46 182 LEU B CA 1
ATOM 2758 C C . LEU B 1 181 ? 8.795 7.492 -30.047 1.00 7.22 182 LEU B C 1
ATOM 2759 O O . LEU B 1 181 ? 8.981 7.799 -28.882 1.00 7.61 182 LEU B O 1
ATOM 2764 N N . ASN B 1 182 ? 9.592 6.652 -30.708 1.00 7.21 183 ASN B N 1
ATOM 2765 C CA . ASN B 1 182 ? 10.772 6.084 -30.160 1.00 9.02 183 ASN B CA 1
ATOM 2766 C C . ASN B 1 182 ? 11.983 6.420 -30.916 1.00 9.27 183 ASN B C 1
ATOM 2767 O O . ASN B 1 182 ? 12.055 6.259 -32.129 1.00 12.61 183 ASN B O 1
ATOM 2772 N N . MET B 1 183 ? 12.937 7.017 -30.248 1.00 7.92 184 MET B N 1
ATOM 2773 C CA . MET B 1 183 ? 14.189 7.262 -30.854 1.00 7.87 184 MET B CA 1
ATOM 2774 C C . MET B 1 183 ? 15.322 6.591 -30.117 1.00 7.12 184 MET B C 1
ATOM 2775 O O . MET B 1 183 ? 15.447 6.706 -28.898 1.00 7.21 184 MET B O 1
ATOM 2780 N N . SER B 1 184 ? 16.125 5.888 -30.845 1.00 6.15 185 SER B N 1
ATOM 2781 C CA . SER B 1 184 ? 17.069 5.029 -30.250 1.00 6.28 185 SER B CA 1
ATOM 2782 C C . SER B 1 184 ? 18.284 5.720 -29.663 1.00 6.05 185 SER B C 1
ATOM 2783 O O . SER B 1 184 ? 18.617 6.871 -30.045 1.00 6.72 185 SER B O 1
ATOM 2786 N N . SER B 1 185 ? 19.000 4.998 -28.845 1.00 6.06 186 SER B N 1
ATOM 2787 C CA . SER B 1 185 ? 20.207 5.574 -28.230 1.00 7.65 186 SER B CA 1
ATOM 2788 C C . SER B 1 185 ? 21.201 6.033 -29.314 1.00 6.92 186 SER B C 1
ATOM 2789 O O . SER B 1 185 ? 21.296 5.454 -30.363 1.00 7.21 186 SER B O 1
ATOM 2792 N N . ALA B 1 186 ? 21.882 7.162 -29.044 1.00 6.59 187 ALA B N 1
ATOM 2793 C CA . ALA B 1 186 ? 22.855 7.677 -29.908 1.00 6.73 187 ALA B CA 1
ATOM 2794 C C . ALA B 1 186 ? 22.385 8.342 -31.252 1.00 7.12 187 ALA B C 1
ATOM 2795 O O . ALA B 1 186 ? 23.174 8.857 -31.981 1.00 8.42 187 ALA B O 1
ATOM 2797 N N . VAL B 1 187 ? 21.094 8.245 -31.564 1.00 6.05 188 VAL B N 1
ATOM 2798 C CA . VAL B 1 187 ? 20.506 8.805 -32.759 1.00 6.01 188 VAL B CA 1
ATOM 2799 C C . VAL B 1 187 ? 20.513 10.309 -32.706 1.00 5.75 188 VAL B C 1
ATOM 2800 O O . VAL B 1 187 ? 20.049 10.923 -31.740 1.00 6.74 188 VAL B O 1
ATOM 2804 N N . ARG B 1 188 ? 20.879 10.879 -33.820 1.00 6.12 189 ARG B N 1
ATOM 2805 C CA . ARG B 1 188 ? 20.868 12.322 -33.972 1.00 6.85 189 ARG B CA 1
ATOM 2806 C C . ARG B 1 188 ? 19.917 12.764 -35.070 1.00 7.35 189 ARG B C 1
ATOM 2807 O O . ARG B 1 188 ? 19.935 12.218 -36.210 1.00 7.12 189 ARG B O 1
ATOM 2815 N N . ILE B 1 189 ? 19.103 13.773 -34.747 1.00 6.26 190 ILE B N 1
ATOM 2816 C CA . ILE B 1 189 ? 18.352 14.529 -35.786 1.00 6.38 190 ILE B CA 1
ATOM 2817 C C . ILE B 1 189 ? 19.189 15.733 -36.129 1.00 7.01 190 ILE B C 1
ATOM 2818 O O . ILE B 1 189 ? 19.507 16.547 -35.272 1.00 8.84 190 ILE B O 1
ATOM 2823 N N . THR B 1 190 ? 19.567 15.823 -37.410 1.00 7.76 191 THR B N 1
ATOM 2824 C CA . THR B 1 190 ? 20.287 16.994 -37.958 1.00 7.89 191 THR B CA 1
ATOM 2825 C C . THR B 1 190 ? 19.366 17.846 -38.795 1.00 7.90 191 THR B C 1
ATOM 2826 O O . THR B 1 190 ? 18.301 17.355 -39.265 1.00 7.18 191 THR B O 1
ATOM 2830 N N . LEU B 1 191 ? 19.796 19.114 -38.989 1.00 9.92 192 LEU B N 1
ATOM 2831 C CA . LEU B 1 191 ? 19.043 20.108 -39.647 1.00 9.37 192 LEU B CA 1
ATOM 2832 C C . LEU B 1 191 ? 19.850 20.574 -40.843 1.00 10.68 192 LEU B C 1
ATOM 2833 O O . LEU B 1 191 ? 21.013 20.932 -40.684 1.00 10.17 192 LEU B O 1
ATOM 2838 N N . ALA B 1 192 ? 19.256 20.465 -42.037 1.00 9.50 193 ALA B N 1
ATOM 2839 C CA . ALA B 1 192 ? 19.887 20.899 -43.324 1.00 9.73 193 ALA B CA 1
ATOM 2840 C C . ALA B 1 192 ? 19.085 22.049 -43.903 1.00 9.77 193 ALA B C 1
ATOM 2841 O O . ALA B 1 192 ? 17.866 22.174 -43.712 1.00 10.79 193 ALA B O 1
ATOM 2843 N N . GLY B 1 193 ? 19.788 22.927 -44.624 1.00 10.90 194 GLY B N 1
ATOM 2844 C CA . GLY B 1 193 ? 19.217 23.902 -45.435 1.00 10.77 194 GLY B CA 1
ATOM 2845 C C . GLY B 1 193 ? 18.777 25.191 -44.751 1.00 10.69 194 GLY B C 1
ATOM 2846 O O . GLY B 1 193 ? 18.224 26.152 -45.407 1.00 10.72 194 GLY B O 1
ATOM 2847 N N . GLY B 1 194 ? 18.929 25.230 -43.426 1.00 11.87 195 GLY B N 1
ATOM 2848 C CA . GLY B 1 194 ? 18.393 26.311 -42.637 1.00 11.36 195 GLY B CA 1
ATOM 2849 C C . GLY B 1 194 ? 17.168 25.997 -41.786 1.00 10.58 195 GLY B C 1
ATOM 2850 O O . GLY B 1 194 ? 16.723 26.819 -41.012 1.00 10.52 195 GLY B O 1
ATOM 2851 N N . ALA B 1 195 ? 16.676 24.767 -41.880 1.00 10.34 196 ALA B N 1
ATOM 2852 C CA . ALA B 1 195 ? 15.576 24.310 -41.035 1.00 9.30 196 ALA B CA 1
ATOM 2853 C C . ALA B 1 195 ? 15.805 24.686 -39.621 1.00 8.82 196 ALA B C 1
ATOM 2854 O O . ALA B 1 195 ? 16.922 24.463 -39.104 1.00 9.48 196 ALA B O 1
ATOM 2856 N N . GLN B 1 196 ? 14.774 25.174 -38.969 1.00 8.06 197 GLN B N 1
ATOM 2857 C CA . GLN B 1 196 ? 14.864 25.541 -37.562 1.00 9.22 197 GLN B CA 1
ATOM 2858 C C . GLN B 1 196 ? 13.924 24.745 -36.610 1.00 7.64 197 GLN B C 1
ATOM 2859 O O . GLN B 1 196 ? 12.772 24.464 -37.010 1.00 7.18 197 GLN B O 1
ATOM 2865 N N . ALA B 1 197 ? 14.388 24.429 -35.385 1.00 7.63 198 ALA B N 1
ATOM 2866 C CA . ALA B 1 197 ? 13.618 23.672 -34.393 1.00 7.44 198 ALA B CA 1
ATOM 2867 C C . ALA B 1 197 ? 12.315 24.349 -34.037 1.00 7.59 198 ALA B C 1
ATOM 2868 O O . ALA B 1 197 ? 11.325 23.678 -33.806 1.00 7.46 198 ALA B O 1
ATOM 2870 N N . LYS B 1 198 ? 12.270 25.676 -34.053 1.00 7.65 199 LYS B N 1
ATOM 2871 C CA . LYS B 1 198 ? 11.062 26.391 -33.636 1.00 8.21 199 LYS B CA 1
ATOM 2872 C C . LYS B 1 198 ? 9.920 26.155 -34.607 1.00 7.56 199 LYS B C 1
ATOM 2873 O O . LYS B 1 198 ? 8.755 26.456 -34.330 1.00 9.13 199 LYS B O 1
ATOM 2879 N N . ASN B 1 199 ? 10.305 25.748 -35.814 1.00 7.00 200 ASN B N 1
ATOM 2880 C CA . ASN B 1 199 ? 9.355 25.500 -36.930 1.00 6.75 200 ASN B CA 1
ATOM 2881 C C . ASN B 1 199 ? 9.006 24.049 -37.126 1.00 6.08 200 ASN B C 1
ATOM 2882 O O . ASN B 1 199 ? 8.370 23.729 -38.122 1.00 5.69 200 ASN B O 1
ATOM 2887 N N . ILE B 1 200 ? 9.374 23.175 -36.152 1.00 5.98 201 ILE B N 1
ATOM 2888 C CA . ILE B 1 200 ? 9.175 21.713 -36.218 1.00 6.23 201 ILE B CA 1
ATOM 2889 C C . ILE B 1 200 ? 8.278 21.327 -35.088 1.00 6.05 201 ILE B C 1
ATOM 2890 O O . ILE B 1 200 ? 8.559 21.694 -33.954 1.00 6.61 201 ILE B O 1
ATOM 2895 N N . PHE B 1 201 ? 7.255 20.538 -35.412 1.00 6.25 202 PHE B N 1
ATOM 2896 C CA . PHE B 1 201 ? 6.299 20.087 -34.406 1.00 6.38 202 PHE B CA 1
ATOM 2897 C C . PHE B 1 201 ? 6.026 18.589 -34.511 1.00 6.47 202 PHE B C 1
ATOM 2898 O O . PHE B 1 201 ? 5.667 18.097 -35.598 1.00 7.74 202 PHE B O 1
ATOM 2906 N N . TRP B 1 202 ? 6.241 17.888 -33.408 1.00 6.07 203 TRP B N 1
ATOM 2907 C CA . TRP B 1 202 ? 5.912 16.479 -33.268 1.00 6.49 203 TRP B CA 1
ATOM 2908 C C . TRP B 1 202 ? 4.709 16.262 -32.373 1.00 6.69 203 TRP B C 1
ATOM 2909 O O . TRP B 1 202 ? 4.774 16.602 -31.203 1.00 8.53 203 TRP B O 1
ATOM 2920 N N . GLN B 1 203 ? 3.689 15.615 -32.925 1.00 5.88 204 GLN B N 1
ATOM 2921 C CA . GLN B 1 203 ? 2.454 15.329 -32.189 1.00 5.98 204 GLN B CA 1
ATOM 2922 C C . GLN B 1 203 ? 2.316 13.822 -32.018 1.00 7.01 204 GLN B C 1
ATOM 2923 O O . GLN B 1 203 ? 2.364 13.052 -32.979 1.00 7.64 204 GLN B O 1
ATOM 2929 N N . THR B 1 204 ? 2.203 13.388 -30.779 1.00 7.10 205 THR B N 1
ATOM 2930 C CA . THR B 1 204 ? 2.186 11.972 -30.467 1.00 6.92 205 THR B CA 1
ATOM 2931 C C . THR B 1 204 ? 0.969 11.617 -29.645 1.00 6.54 205 THR B C 1
ATOM 2932 O O . THR B 1 204 ? 0.707 12.227 -28.583 1.00 6.07 205 THR B O 1
ATOM 2936 N N . ALA B 1 205 ? 0.223 10.599 -30.089 1.00 7.43 206 ALA B N 1
ATOM 2937 C CA . ALA B 1 205 ? -0.920 10.167 -29.286 1.00 7.71 206 ALA B CA 1
ATOM 2938 C C . ALA B 1 205 ? -0.468 9.315 -28.060 1.00 8.05 206 ALA B C 1
ATOM 2939 O O . ALA B 1 205 ? -1.152 9.324 -27.068 1.00 9.02 206 ALA B O 1
ATOM 2941 N N . GLY B 1 206 ? 0.716 8.703 -28.141 1.00 7.34 207 GLY B N 1
ATOM 2942 C CA . GLY B 1 206 ? 1.342 7.861 -27.109 1.00 7.08 207 GLY B CA 1
ATOM 2943 C C . GLY B 1 206 ? 2.581 8.513 -26.551 1.00 7.16 207 GLY B C 1
ATOM 2944 O O . GLY B 1 206 ? 2.911 9.748 -26.839 1.00 9.66 207 GLY B O 1
ATOM 2945 N N . ALA B 1 207 ? 3.427 7.792 -25.930 1.00 5.29 208 ALA B N 1
ATOM 2946 C CA . ALA B 1 207 ? 4.551 8.404 -25.240 1.00 6.85 208 ALA B CA 1
ATOM 2947 C C . ALA B 1 207 ? 5.718 8.593 -26.158 1.00 5.66 208 ALA B C 1
ATOM 2948 O O . ALA B 1 207 ? 5.951 7.886 -27.042 1.00 5.56 208 ALA B O 1
ATOM 2950 N N . VAL B 1 208 ? 6.568 9.565 -25.819 1.00 5.93 209 VAL B N 1
ATOM 2951 C CA . VAL B 1 208 ? 7.846 9.804 -26.507 1.00 6.06 209 VAL B CA 1
ATOM 2952 C C . VAL B 1 208 ? 8.960 9.237 -25.633 1.00 6.26 209 VAL B C 1
ATOM 2953 O O . VAL B 1 208 ? 9.065 9.606 -24.441 1.00 8.16 209 VAL B O 1
ATOM 2957 N N . THR B 1 209 ? 9.887 8.456 -26.250 1.00 5.64 210 THR B N 1
ATOM 2958 C CA . THR B 1 209 ? 11.068 7.837 -25.527 1.00 6.98 210 THR B CA 1
ATOM 2959 C C . THR B 1 209 ? 12.277 8.271 -26.301 1.00 6.43 210 THR B C 1
ATOM 2960 O O . THR B 1 209 ? 12.393 7.856 -27.441 1.00 6.91 210 THR B O 1
ATOM 2964 N N . LEU B 1 210 ? 13.160 9.057 -25.704 0.92 5.72 211 LEU B N 1
ATOM 2965 C CA . LEU B 1 210 ? 14.384 9.464 -26.354 0.92 6.40 211 LEU B CA 1
ATOM 2966 C C . LEU B 1 210 ? 15.554 8.835 -25.678 0.92 5.61 211 LEU B C 1
ATOM 2967 O O . LEU B 1 210 ? 15.840 9.078 -24.482 0.92 5.77 211 LEU B O 1
ATOM 2972 N N . GLY B 1 211 ? 16.244 8.057 -26.503 1.00 5.52 212 GLY B N 1
ATOM 2973 C CA . GLY B 1 211 ? 17.243 7.242 -26.006 1.00 5.57 212 GLY B CA 1
ATOM 2974 C C . GLY B 1 211 ? 18.494 7.848 -25.479 1.00 5.90 212 GLY B C 1
ATOM 2975 O O . GLY B 1 211 ? 18.756 8.956 -25.797 1.00 6.32 212 GLY B O 1
ATOM 2976 N N . SER B 1 212 ? 19.249 7.137 -24.664 1.00 5.78 213 SER B N 1
ATOM 2977 C CA . SER B 1 212 ? 20.468 7.655 -24.086 1.00 6.48 213 SER B CA 1
ATOM 2978 C C . SER B 1 212 ? 21.380 8.231 -25.217 1.00 5.46 213 SER B C 1
ATOM 2979 O O . SER B 1 212 ? 21.445 7.700 -26.250 1.00 4.49 213 SER B O 1
ATOM 2982 N N . THR B 1 213 ? 22.054 9.389 -24.943 1.00 5.98 214 THR B N 1
ATOM 2983 C CA . THR B 1 213 ? 22.860 10.240 -25.829 1.00 6.96 214 THR B CA 1
ATOM 2984 C C . THR B 1 213 ? 22.181 10.584 -27.182 1.00 7.38 214 THR B C 1
ATOM 2985 O O . THR B 1 213 ? 22.893 11.017 -28.061 1.00 7.09 214 THR B O 1
ATOM 2989 N N . SER B 1 214 ? 20.897 10.313 -27.378 1.00 7.06 215 SER B N 1
ATOM 2990 C CA . SER B 1 214 ? 20.287 10.842 -28.557 1.00 6.37 215 SER B CA 1
ATOM 2991 C C . SER B 1 214 ? 20.237 12.382 -28.561 1.00 6.23 215 SER B C 1
ATOM 2992 O O . SER B 1 214 ? 20.286 13.053 -27.539 1.00 5.96 215 SER B O 1
ATOM 2995 N N . HIS B 1 215 ? 20.021 12.925 -29.776 1.00 5.53 216 HIS B N 1
ATOM 2996 C CA . HIS B 1 215 ? 19.879 14.380 -29.982 1.00 5.69 216 HIS B CA 1
ATOM 2997 C C . HIS B 1 215 ? 18.674 14.688 -30.836 1.00 5.10 216 HIS B C 1
ATOM 2998 O O . HIS B 1 215 ? 18.611 14.305 -31.981 1.00 5.31 216 HIS B O 1
ATOM 3005 N N . PHE B 1 216 ? 17.722 15.404 -30.240 1.00 4.96 217 PHE B N 1
ATOM 3006 C CA . PHE B 1 216 ? 16.421 15.696 -30.814 1.00 5.43 217 PHE B CA 1
ATOM 3007 C C . PHE B 1 216 ? 16.327 17.155 -31.237 1.00 6.18 217 PHE B C 1
ATOM 3008 O O . PHE B 1 216 ? 16.916 18.069 -30.580 1.00 6.49 217 PHE B O 1
ATOM 3016 N N . GLU B 1 217 ? 15.507 17.429 -32.253 1.00 6.61 218 GLU B N 1
ATOM 3017 C CA . GLU B 1 217 ? 15.205 18.815 -32.743 1.00 7.31 218 GLU B CA 1
ATOM 3018 C C . GLU B 1 217 ? 13.688 18.930 -32.877 1.00 6.81 218 GLU B C 1
ATOM 3019 O O . GLU B 1 217 ? 13.066 18.121 -33.575 1.00 7.56 218 GLU B O 1
ATOM 3025 N N . GLY B 1 218 ? 13.106 19.980 -32.264 1.00 6.51 219 GLY B N 1
ATOM 3026 C CA . GLY B 1 218 ? 11.737 20.299 -32.427 1.00 6.77 219 GLY B CA 1
ATOM 3027 C C . GLY B 1 218 ? 10.882 20.376 -31.211 1.00 6.01 219 GLY B C 1
ATOM 3028 O O . GLY B 1 218 ? 11.286 19.912 -30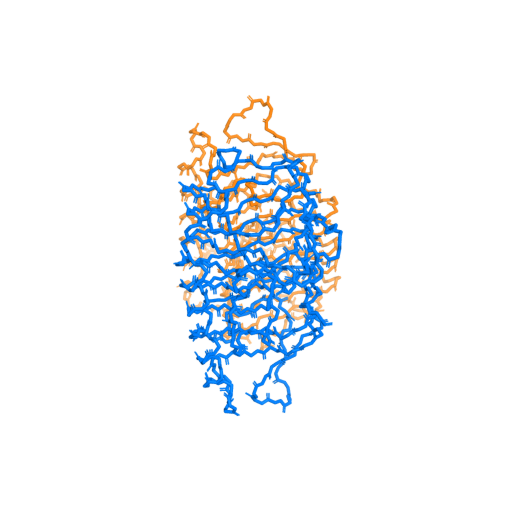.135 1.00 5.78 219 GLY B O 1
ATOM 3029 N N . ASN B 1 219 ? 9.682 20.912 -31.367 1.00 6.43 220 ASN B N 1
ATOM 3030 C CA . ASN B 1 219 ? 8.667 20.901 -30.354 1.00 6.44 220 ASN B CA 1
ATOM 3031 C C . ASN B 1 219 ? 8.017 19.559 -30.270 1.00 6.17 220 ASN B C 1
ATOM 3032 O O . ASN B 1 219 ? 7.629 19.027 -31.318 1.00 6.80 220 ASN B O 1
ATOM 3037 N N . ILE B 1 220 ? 7.821 19.030 -29.063 1.00 5.60 221 ILE B N 1
ATOM 3038 C CA . ILE B 1 220 ? 7.117 17.739 -28.888 1.00 5.65 221 ILE B CA 1
ATOM 3039 C C . ILE B 1 220 ? 5.800 18.076 -28.101 1.00 5.32 221 ILE B C 1
ATOM 3040 O O . ILE B 1 220 ? 5.859 18.643 -27.010 1.00 6.06 221 ILE B O 1
ATOM 3045 N N . LEU B 1 221 ? 4.686 17.682 -28.707 1.00 5.07 222 LEU B N 1
ATOM 3046 C CA . LEU B 1 221 ? 3.342 17.809 -28.110 1.00 5.60 222 LEU B CA 1
ATOM 3047 C C . LEU B 1 221 ? 2.923 16.351 -27.906 1.00 5.44 222 LEU B C 1
ATOM 3048 O O . LEU B 1 221 ? 2.371 15.670 -28.782 1.00 5.72 222 LEU B O 1
ATOM 3053 N N . SER B 1 222 ? 3.108 15.862 -26.724 1.00 5.83 223 SER B N 1
ATOM 3054 C CA . SER B 1 222 ? 2.769 14.486 -26.370 1.00 6.15 223 SER B CA 1
ATOM 3055 C C . SER B 1 222 ? 1.464 14.436 -25.682 1.00 5.76 223 SER B C 1
ATOM 3056 O O . SER B 1 222 ? 1.198 15.157 -24.736 1.00 7.51 223 SER B O 1
ATOM 3059 N N . GLN B 1 223 ? 0.581 13.459 -26.058 1.00 5.74 224 GLN B N 1
ATOM 3060 C CA . GLN B 1 223 ? -0.667 13.281 -25.302 1.00 6.43 224 GLN B CA 1
ATOM 3061 C C . GLN B 1 223 ? -0.422 12.577 -23.987 1.00 7.01 224 GLN B C 1
ATOM 3062 O O . GLN B 1 223 ? -1.212 12.707 -23.046 1.00 7.03 224 GLN B O 1
ATOM 3068 N N . THR B 1 224 ? 0.711 11.908 -23.890 1.00 6.65 225 THR B N 1
ATOM 3069 C CA . THR B 1 224 ? 1.079 11.302 -22.636 1.00 6.69 225 THR B CA 1
ATOM 3070 C C . THR B 1 224 ? 2.406 11.811 -22.130 1.00 7.36 225 THR B C 1
ATOM 3071 O O . THR B 1 224 ? 2.600 13.042 -22.022 1.00 7.67 225 THR B O 1
ATOM 3075 N N . GLY B 1 225 ? 3.367 10.907 -21.954 1.00 7.55 226 GLY B N 1
ATOM 3076 C CA . GLY B 1 225 ? 4.593 11.309 -21.354 1.00 6.69 226 GLY B CA 1
ATOM 3077 C C . GLY B 1 225 ? 5.749 11.564 -22.358 1.00 5.98 226 GLY B C 1
ATOM 3078 O O . GLY B 1 225 ? 5.666 11.216 -23.532 1.00 6.50 226 GLY B O 1
ATOM 3079 N N . ILE B 1 226 ? 6.778 12.210 -21.897 1.00 5.55 227 ILE B N 1
ATOM 3080 C CA . ILE B 1 226 ? 8.058 12.398 -22.677 1.00 5.67 227 ILE B CA 1
ATOM 3081 C C . ILE B 1 226 ? 9.179 12.027 -21.699 1.00 6.49 227 ILE B C 1
ATOM 3082 O O . ILE B 1 226 ? 9.350 12.662 -20.651 1.00 6.82 227 ILE B O 1
ATOM 3087 N N . ASN B 1 227 ? 9.917 10.946 -22.028 1.00 6.33 228 ASN B N 1
ATOM 3088 C CA . ASN B 1 227 ? 10.960 10.387 -21.183 1.00 7.11 228 ASN B CA 1
ATOM 3089 C C . ASN B 1 227 ? 12.291 10.362 -21.882 1.00 7.28 228 ASN B C 1
ATOM 3090 O O . ASN B 1 227 ? 12.498 9.605 -22.872 1.00 8.33 228 ASN B O 1
ATOM 3095 N N . MET B 1 228 ? 13.268 11.146 -21.383 1.00 7.27 229 MET B N 1
ATOM 3096 C CA . MET B 1 228 ? 14.574 11.203 -21.966 1.00 7.84 229 MET B CA 1
ATOM 3097 C C . MET B 1 228 ? 15.492 10.412 -21.083 1.00 7.69 229 MET B C 1
ATOM 3098 O O . MET B 1 228 ? 15.525 10.551 -19.825 1.00 7.70 229 MET B O 1
ATOM 3103 N N . LYS B 1 229 ? 16.396 9.678 -21.737 1.00 7.02 230 LYS B N 1
ATOM 3104 C CA . LYS B 1 229 ? 17.325 8.795 -21.013 1.00 8.93 230 LYS B CA 1
ATOM 3105 C C . LYS B 1 229 ? 18.677 9.431 -20.980 1.00 8.83 230 LYS B C 1
ATOM 3106 O O . LYS B 1 229 ? 18.919 10.513 -21.568 1.00 7.62 230 LYS B O 1
ATOM 3112 N N . THR B 1 230 ? 19.584 8.803 -20.264 1.00 8.65 231 THR B N 1
ATOM 3113 C CA . THR B 1 230 ? 20.834 9.432 -19.868 1.00 9.53 231 THR B CA 1
ATOM 3114 C C . THR B 1 230 ? 21.568 10.164 -20.982 1.00 8.47 231 THR B C 1
ATOM 3115 O O . THR B 1 230 ? 21.980 9.559 -21.946 1.00 7.46 231 THR B O 1
ATOM 3119 N N . ALA B 1 231 ? 21.846 11.452 -20.756 1.00 7.46 232 ALA B N 1
ATOM 3120 C CA . ALA B 1 231 ? 22.712 12.293 -21.567 1.00 7.04 232 ALA B CA 1
ATOM 3121 C C . ALA B 1 231 ? 22.164 12.566 -23.000 1.00 6.60 232 ALA B C 1
ATOM 3122 O O . ALA B 1 231 ? 22.872 13.197 -23.842 1.00 7.38 232 ALA B O 1
ATOM 3124 N N . ALA B 1 232 ? 20.926 12.238 -23.215 1.00 5.77 233 ALA B N 1
ATOM 3125 C CA . ALA B 1 232 ? 20.223 12.739 -24.400 1.00 6.00 233 ALA B CA 1
ATOM 3126 C C . ALA B 1 232 ? 20.176 14.265 -24.304 1.00 5.60 233 ALA B C 1
ATOM 3127 O O . ALA B 1 232 ? 20.058 14.883 -23.193 1.00 6.09 233 ALA B O 1
ATOM 3129 N N . SER B 1 233 ? 19.911 14.851 -25.496 1.00 5.58 234 SER B N 1
ATOM 3130 C CA . SER B 1 233 ? 19.787 16.357 -25.664 1.00 5.95 234 SER B CA 1
ATOM 3131 C C . SER B 1 233 ? 18.653 16.664 -26.585 1.00 5.57 234 SER B C 1
ATOM 3132 O O . SER B 1 233 ? 18.292 15.904 -27.437 1.00 5.49 234 SER B O 1
ATOM 3135 N N . ILE B 1 234 ? 18.119 17.878 -26.388 1.00 5.26 235 ILE B N 1
ATOM 3136 C CA . ILE B 1 234 ? 17.063 18.343 -27.290 1.00 5.45 235 ILE B CA 1
ATOM 3137 C C . ILE B 1 234 ? 17.115 19.893 -27.408 1.00 5.96 235 ILE B C 1
ATOM 3138 O O . ILE B 1 234 ? 17.393 20.621 -26.402 1.00 7.17 235 ILE B O 1
ATOM 3143 N N . ASN B 1 235 ? 17.033 20.343 -28.668 1.00 6.03 236 ASN B N 1
ATOM 3144 C CA . ASN B 1 235 ? 16.727 21.760 -28.939 1.00 6.24 236 ASN B CA 1
ATOM 3145 C C . ASN B 1 235 ? 15.269 21.768 -29.313 1.00 6.01 236 ASN B C 1
ATOM 3146 O O . ASN B 1 235 ? 14.873 21.248 -30.357 1.00 6.07 236 ASN B O 1
ATOM 3151 N N . GLY B 1 236 ? 14.444 22.364 -28.470 1.00 6.64 237 GLY B N 1
ATOM 3152 C CA . GLY B 1 236 ? 12.981 22.174 -28.632 1.00 6.77 237 GLY B CA 1
ATOM 3153 C C . GLY B 1 236 ? 12.279 22.483 -27.332 1.00 7.72 237 GLY B C 1
ATOM 3154 O O . GLY B 1 236 ? 12.839 23.209 -26.464 1.00 6.81 237 GLY B O 1
ATOM 3155 N N . ARG B 1 237 ? 11.088 21.892 -27.257 1.00 7.04 238 ARG B N 1
ATOM 3156 C CA . ARG B 1 237 ? 10.178 22.057 -26.057 1.00 6.91 238 ARG B CA 1
ATOM 3157 C C . ARG B 1 237 ? 9.599 20.740 -25.790 1.00 6.18 238 ARG B C 1
ATOM 3158 O O . ARG B 1 237 ? 9.258 19.980 -26.741 1.00 7.99 238 ARG B O 1
ATOM 3166 N N . MET B 1 238 ? 9.324 20.425 -24.522 1.00 6.64 239 MET B N 1
ATOM 3167 C CA . MET B 1 238 ? 8.759 19.128 -24.115 1.00 7.11 239 MET B CA 1
ATOM 3168 C C . MET B 1 238 ? 7.399 19.457 -23.468 1.00 6.04 239 MET B C 1
ATOM 3169 O O . MET B 1 238 ? 7.363 19.815 -22.334 1.00 6.71 239 MET B O 1
ATOM 3174 N N . MET B 1 239 ? 6.320 19.253 -24.215 1.00 5.65 240 MET B N 1
ATOM 3175 C CA . MET B 1 239 ? 5.010 19.603 -23.765 1.00 6.16 240 MET B CA 1
ATOM 3176 C C . MET B 1 239 ? 4.184 18.386 -23.682 1.00 5.87 240 MET B C 1
ATOM 3177 O O . MET B 1 239 ? 3.697 17.836 -24.678 1.00 6.23 240 MET B O 1
ATOM 3182 N N . ALA B 1 240 ? 3.962 17.877 -22.456 1.00 5.73 241 ALA B N 1
ATOM 3183 C CA . ALA B 1 240 ? 3.421 16.539 -22.188 1.00 6.14 241 ALA B CA 1
ATOM 3184 C C . ALA B 1 240 ? 2.104 16.777 -21.458 1.00 6.38 241 ALA B C 1
ATOM 3185 O O . ALA B 1 240 ? 2.008 17.465 -20.413 1.00 5.51 241 ALA B O 1
ATOM 3187 N N . GLN B 1 241 ? 1.103 16.012 -21.881 1.00 6.46 242 GLN B N 1
ATOM 3188 C CA . GLN B 1 241 ? -0.152 16.008 -21.171 1.00 6.33 242 GLN B CA 1
ATOM 3189 C C . GLN B 1 241 ? -0.162 15.097 -19.984 1.00 6.84 242 GLN B C 1
ATOM 3190 O O . GLN B 1 241 ? -1.134 15.198 -19.171 1.00 7.09 242 GLN B O 1
ATOM 3196 N N . THR B 1 242 ? 0.825 14.246 -19.793 1.00 5.97 243 THR B N 1
ATOM 3197 C CA . THR B 1 242 ? 1.094 13.654 -18.463 1.00 5.35 243 THR B CA 1
ATOM 3198 C C . THR B 1 242 ? 2.424 14.246 -17.885 1.00 5.63 243 THR B C 1
ATOM 3199 O O . THR B 1 242 ? 2.370 15.384 -17.403 1.00 6.37 243 THR B O 1
ATOM 3203 N N . ALA B 1 243 ? 3.477 13.461 -17.848 1.00 5.89 244 ALA B N 1
ATOM 3204 C CA . ALA B 1 243 ? 4.727 13.804 -17.162 1.00 5.38 244 ALA B CA 1
ATOM 3205 C C . ALA B 1 243 ? 5.902 13.786 -18.105 1.00 5.77 244 ALA B C 1
ATOM 3206 O O . ALA B 1 243 ? 5.935 12.985 -19.026 1.00 6.82 244 ALA B O 1
ATOM 3208 N N . VAL B 1 244 ? 6.922 14.568 -17.728 1.00 5.05 245 VAL B N 1
ATOM 3209 C CA . VAL B 1 244 ? 8.209 14.522 -18.358 1.00 5.32 245 VAL B CA 1
ATOM 3210 C C . VAL B 1 244 ? 9.174 13.941 -17.359 1.00 5.89 245 VAL B C 1
ATOM 3211 O O . VAL B 1 244 ? 9.210 14.340 -16.213 1.00 6.21 245 VAL B O 1
ATOM 3215 N N . THR B 1 245 ? 10.037 13.020 -17.799 1.00 6.22 246 THR B N 1
ATOM 3216 C CA . THR B 1 245 ? 11.156 12.587 -16.954 1.00 6.79 246 THR B CA 1
ATOM 3217 C C . THR B 1 245 ? 12.493 12.675 -17.672 1.00 6.53 246 THR B C 1
ATOM 3218 O O . THR B 1 245 ? 12.576 12.451 -18.880 1.00 7.20 246 THR B O 1
ATOM 3222 N N . LEU B 1 246 ? 13.490 13.084 -16.913 1.00 5.91 247 LEU B N 1
ATOM 3223 C CA . LEU B 1 246 ? 14.827 13.387 -17.401 1.00 7.16 247 LEU B CA 1
ATOM 3224 C C . LEU B 1 246 ? 15.847 12.590 -16.668 1.00 6.68 247 LEU B C 1
ATOM 3225 O O . LEU B 1 246 ? 15.706 12.263 -15.455 1.00 8.28 247 LEU B O 1
ATOM 3230 N N . GLN B 1 247 ? 16.942 12.304 -17.348 1.00 7.84 248 GLN B N 1
ATOM 3231 C CA . GLN B 1 247 ? 18.151 11.711 -16.758 1.00 8.38 248 GLN B CA 1
ATOM 3232 C C . GLN B 1 247 ? 19.398 12.368 -17.343 1.00 7.63 248 GLN B C 1
ATOM 3233 O O . GLN B 1 247 ? 19.790 12.096 -18.507 1.00 7.33 248 GLN B O 1
ATOM 3239 N N . MET B 1 248 ? 19.903 13.355 -16.577 1.00 8.21 249 MET B N 1
ATOM 3240 C CA . MET B 1 248 ? 21.051 14.112 -17.028 1.00 10.45 249 MET B CA 1
ATOM 3241 C C . MET B 1 248 ? 20.970 14.603 -18.446 1.00 8.60 249 MET B C 1
ATOM 3242 O O . MET B 1 248 ? 21.875 14.306 -19.248 1.00 7.69 249 MET B O 1
ATOM 3247 N N . ASN B 1 249 ? 19.965 15.430 -18.788 1.00 7.48 250 ASN B N 1
ATOM 3248 C CA . ASN B 1 249 ? 19.728 15.871 -20.154 1.00 6.88 250 ASN B CA 1
ATOM 3249 C C . ASN B 1 249 ? 20.015 17.359 -20.321 1.00 6.80 250 ASN B C 1
ATOM 3250 O O . ASN B 1 249 ? 19.906 18.154 -19.383 1.00 8.98 250 ASN B O 1
ATOM 3255 N N . THR B 1 250 ? 20.405 17.659 -21.534 1.00 6.87 251 THR B N 1
ATOM 3256 C CA . THR B 1 250 ? 20.461 19.086 -21.997 1.00 7.13 251 THR B CA 1
ATOM 3257 C C . THR B 1 250 ? 19.176 19.399 -22.759 1.00 6.74 251 THR B C 1
ATOM 3258 O O . THR B 1 250 ? 18.789 18.680 -23.690 1.00 8.27 251 THR B O 1
ATOM 3262 N N . VAL B 1 251 ? 18.485 20.411 -22.283 1.00 5.67 252 VAL B N 1
ATOM 3263 C CA . VAL B 1 251 ? 17.180 20.778 -22.820 1.00 5.86 252 VAL B CA 1
ATOM 3264 C C . VAL B 1 251 ? 17.206 22.259 -23.063 1.00 6.07 252 VAL B C 1
ATOM 3265 O O . VAL B 1 251 ? 17.233 22.990 -22.091 1.00 6.71 252 VAL B O 1
ATOM 3269 N N . THR B 1 252 ? 17.165 22.656 -24.315 1.00 5.49 253 THR B N 1
ATOM 3270 C CA . THR B 1 252 ? 17.291 24.088 -24.687 1.00 6.63 253 THR B CA 1
ATOM 3271 C C . THR B 1 252 ? 16.182 24.604 -25.485 1.00 7.75 253 THR B C 1
ATOM 3272 O O . THR B 1 252 ? 15.996 24.139 -26.629 1.00 8.35 253 THR B O 1
ATOM 3276 N N . ILE B 1 253 ? 15.447 25.549 -24.908 1.00 7.83 254 ILE B N 1
ATOM 3277 C CA . ILE B 1 253 ? 14.350 26.171 -25.630 1.00 8.06 254 ILE B CA 1
ATOM 3278 C C . ILE B 1 253 ? 14.892 26.836 -26.917 1.00 8.70 254 ILE B C 1
ATOM 3279 O O . ILE B 1 253 ? 15.984 27.345 -26.896 1.00 8.98 254 ILE B O 1
ATOM 3284 N N . PRO B 1 254 ? 14.136 26.759 -28.012 1.00 10.62 255 PRO B N 1
ATOM 3285 C CA . PRO B 1 254 ? 14.572 27.608 -29.169 1.00 11.39 255 PRO B CA 1
ATOM 3286 C C . PRO B 1 254 ? 14.595 29.125 -28.878 1.00 11.77 255 PRO B C 1
ATOM 3287 O O . PRO B 1 254 ? 13.895 29.529 -28.054 1.00 14.02 255 PRO B O 1
#

Nearest PDB structures (foldseek):
  4nu3-assembly1_A  TM=1.004E+00  e=2.275E-42  Flavobacterium frigoris PS1
  7ddb-assembly2_B  TM=9.840E-01  e=4.156E-27  Typhula ishikariensis
  7dc5-assembly2_B  TM=9.804E-01  e=1.040E-26  Typhula ishikariensis
  3vn3-assembly2_B  TM=9.921E-01  e=6.180E-26  Typhula ishikariensis
  5b5h-assembly1_A  TM=9.793E-01  e=1.469E-25  Typhula ishikariensis

GO terms:
  GO:0005576 extracellular region (C, EXP)

Solvent-accessible surface area: 17371 Å² total; per-residue (Å²): 173,63,70,126,31,102,98,6,119,13,35,42,0,34,78,4,0,0,0,0,67,70,4,0,59,3,20,21,174,7,56,2,55,13,38,0,0,0,6,97,20,30,13,104,130,10,67,40,2,53,56,61,77,131,102,21,96,34,62,0,52,10,130,25,12,104,25,53,0,28,0,25,92,16,42,116,70,1,45,80,81,0,90,69,0,16,32,27,0,80,109,0,15,74,61,0,38,48,43,147,132,50,90,65,111,54,44,31,94,3,72,0,27,59,70,80,0,62,43,3,2,2,72,1,80,42,44,0,55,1,58,77,80,3,34,0,28,15,44,57,109,24,6,0,0,0,4,1,53,17,63,0,54,5,51,66,71,6,115,1,57,64,39,70,41,7,66,11,85,10,0,4,0,10,0,38,15,32,0,26,0,6,29,78,1,21,0,13,0,0,0,0,0,77,52,10,0,21,2,14,16,49,0,28,2,53,0,15,0,0,0,30,52,29,0,42,1,26,52,1,66,0,42,37,15,198,173,64,72,126,33,101,96,6,120,11,36,42,0,33,81,2,0,0,0,0,67,69,4,0,2,3,17,130,174,7,57,2,56,12,39,0,0,0,5,98,20,30,16,80,57,10,16,42,1,58,58,65,69,134,100,18,94,34,64,0,50,9,127,26,13,106,24,52,0,29,0,25,92,15,43,116,69,1,47,81,85,0,90,69,0,16,31,28,0,78,111,0,17,72,63,0,38,48,42,144,131,50,88,66,109,53,45,29,94,2,68,0,26,60,72,80,0,62,42,3,2,2,70,1,82,43,42,0,56,0,57,76,78,3,35,0,30,15,44,56,112,26,5,0,0,0,4,0,55,17,63,0,51,5,50,66,72,6,118,2,57,63,38,69,40,7,66,11,108,12,0,4,0,9,0,38,16,22,0,49,0,8,42,80,0,21,0,14,0,0,0,0,0,76,46,8,0,30,0,63,55,49,0,28,2,53,0,24,0,0,0,31,49,23,0,3,0,29,85,1,69,0,40,40,66